Protein AF-A0A1Q3BND6-F1 (afdb_monomer)

Solvent-accessible surface area (backbone atoms only — not comparable to full-atom values): 34906 Å² total; per-residue (Å²): 109,70,67,59,52,50,51,47,49,54,37,49,59,30,58,74,45,92,45,65,67,53,23,47,54,30,35,50,50,48,28,52,45,31,71,77,31,73,71,51,28,51,53,36,54,76,69,62,36,58,64,58,36,33,56,37,44,74,44,84,46,44,70,49,21,32,29,29,27,46,30,50,30,44,27,29,76,80,35,43,67,60,52,73,69,39,80,62,36,70,58,27,43,31,50,26,39,63,29,48,88,68,68,30,37,68,65,22,27,25,26,36,29,40,27,50,27,49,44,27,71,43,69,85,43,16,66,65,56,43,69,38,61,64,45,56,43,26,39,45,51,46,57,56,42,90,83,49,53,71,63,37,31,47,28,22,35,49,26,51,33,32,29,30,59,37,65,83,34,25,58,57,41,52,76,66,51,41,56,61,46,38,54,47,40,55,75,69,44,89,50,63,79,50,29,40,42,33,34,48,32,48,23,42,38,21,57,30,59,73,32,49,68,54,31,59,77,65,48,39,65,60,55,41,44,52,46,30,34,82,88,69,71,56,52,71,67,39,32,34,22,29,43,41,18,54,39,24,29,43,71,49,31,55,74,65,49,42,46,53,63,39,71,63,43,68,62,44,53,53,26,37,48,49,31,42,73,70,43,53,77,66,30,19,54,41,21,54,55,36,44,66,73,56,40,56,84,82,56,44,63,58,57,60,58,69,71,48,78,81,75,81,82,85,78,94,74,85,84,82,82,93,75,84,85,79,82,84,90,70,69,80,72,54,64,74,62,47,76,67,59,81,84,82,72,89,79,84,77,78,92,80,78,94,76,95,69,84,89,47,70,62,62,53,48,52,54,49,50,66,59,64,74,68,74,75,91,76,88,79,75,85,73,82,78,81,78,91,75,93,76,88,85,84,87,82,89,84,86,81,88,79,91,80,88,83,82,89,85,87,89,79,88,87,86,89,82,86,87,89,87,83,89,82,89,91,89,89,84,84,90,84,90,87,85,87,78,86,87,78,88,86,84,81,90,79,82,88,91,91,89,79,91,85,86,90,87,82,88,81,91,88,90,78,91,89,89,81,90,83,90,86,86,88,86,91,90,84,73,61,68,64,54,52,53,56,52,53,53,51,52,54,51,51,54,51,54,50,49,55,48,53,52,48,54,50,52,52,52,52,52,51,50,52,51,52,50,52,55,49,49,51,52,53,50,52,52,48,52,52,52,52,48,53,49,52,52,52,52,51,53,48,52,52,52,51,50,53,52,51,50,53,52,50,52,51,52,52,51,53,50,48,52,60,64,57,55,72,77,72,70,67,83,85,72,77,76,82,83,133

Organism: Cephalotus follicularis (NCBI:txid3775)

pLDDT: mean 71.35, std 28.28, range [23.67, 98.75]

Sequence (580 aa):
MEVKRRTTRTLVAKLSSVSEQTRAEALCELRLLTKHDADSRSLLAETGAIPYLAEILYSSSHDSQENATATLLNLSISSREALMSTRGLLDALSHALRHHSSTTSPLAVQSSAATLHSLLIDESYRPIIGSKRDIIYSLIEITKCPNSPPRSIKDSLKALFGISLYPLNRNTMIELGAVAPLFSLVVKDGRVGIVEDATAVIAQVAGCEESEEAFMRVSGIGVLVDLLDMGTGSSERVKENAVAALLNLVRTGSERVAREVRDMGAGVVDGIADVAENGSAKGKSKALALLKVVVDDKDSRGYISYIRPKRYDGVEMTQPTLMSPIPPTGNPYRDMVMDAGGFEYDWDANPTDEGFQMANANAKKFYDLLNDANEPLWHGCKKSQGSDDASRSTSGVGRSTSTLMGCHSDAGSAFPVVPMIALDPPLTAGLSTVVPSTPTSVAPSSSRPPRGGMGTKLFDHVSDKNAMETDSSTPALCSDKEKFRSQNLKTKMEKRKKRKREEWEIADSIRWLAEVLLRSEQTRMETMKEIEKMRAEAEAKRGEMDLKRIEIIAKTQLEIAKLFAGANKGVDPSLRIGRS

InterPro domains:
  IPR000225 Armadillo [PS50176] (48-76)
  IPR000225 Armadillo [SM00185] (37-77)
  IPR000225 Armadillo [SM00185] (166-207)
  IPR000225 Armadillo [SM00185] (208-251)
  IPR011989 Armadillo-like helical [G3DSA:1.25.10.10] (2-306)
  IPR016024 Armadillo-type fold [SSF48371] (9-301)
  IPR058678 U-box domain-containing protein-like, ARM repeat region [PF25598] (12-298)

Radius of gyration: 40.6 Å; Cα contacts (8 Å, |Δi|>4): 457; chains: 1; bounding box: 153×78×116 Å

Foldseek 3Di:
DVVLLVLLLVLLVQLPDPDPVSNLVSLQVLLVCLVPDVVSLVSNLVNPSQVSLLVQLPDLDQSSLLSSLSSLLSSLQPPLVSQVPDPCNLVSLLVLLQCCPHRYDLNSLLSSLSSLLSNLVDVVCLVVSLVPLSLLLSLLVLLQDPPRDPSSVLSSLSNLLSNLLPPVSLVSNVVSPNLQSLLCCLVPPPDLSNVLSSLSSLLSSLLAASVQVSCVVNVNLVSLLVLLAPVPPRDLSSLLSSLSSLLSNCVNYDVVSLVVNLVVDDRSLVSLLCQLQPNDPSSVVSSLSNNPSNPDPVCNVVSVVVSPDDPPPDDDDDDDDDDDDDDDPDDPVVVVVVVSDDPDDPPPDDDDDDDDDPPPPPVVVVVVCVVVVPDDDPPDDPPPDPDDDDDDDDDDDDDDDDDDDDDDDDDDDDDDDDDDDDDDDDDDDDDDDDDDDDDDDDDDDDDDYDDDDDDDDDDDDDDDDDDDDDDDDDDDDDPPPVVVVVVVVVVVVVVVVVVVVVVVVVVVVVVVVVVVVVVVVVVVVVVVVVVVVVVVVVVVVVVVVVVVVVVVVVVVVVVVVVVVVVVVPDDDPPPPDDDD

Nearest PDB structures (foldseek):
  9cpc-assembly1_1A  TM=8.142E-01  e=3.319E-07  Sus scrofa
  3l6y-assembly2_C  TM=8.171E-01  e=1.220E-06  Homo sapiens
  7n6g-assembly1_1G  TM=7.924E-01  e=1.505E-06  Chlamydomonas reinhardtii
  3l6x-assembly1_A  TM=8.209E-01  e=4.484E-06  Homo sapiens
  5xgc-assembly1_A  TM=5.717E-01  e=1.526E-04  Homo sapiens

Secondary structure (DSSP, 8-state):
-HHHHHHHHHHHHHHT-S-HHHHHHHHHHHHHHHHH-HHHHHHHHHTTHHHHHHHHTTSS-HHHHHHHHHHHHHHHHH-HHHHHHSTTHHHHHHHHHHTTTTTS-HHHHHHHHHHHHHHHTSGGGHHHHHT-HHHHHHHHHHHH-TT--HHHHHHHHHHHHHHHTSHHHHHHHHHTT-HHHHHHHHHH---HHHHHHHHHHHHHHTSSTTHHHHHHTTTHHHHHHHTT-GGG---HHHHHHHHHHHHHHHHHS-HHHHHHHHHT-HHHHHHHHHHHHHS-HHHHHHHHHHHHHHS-TTTHHHHHHHSS---------PPPP-PPPPP----TTHHHHHTT------------SS------HHHHHHHHHHHHTT--------------------------------------------------------------------------------------------------------SHHHHHHHHHHHHHHHHHHHHHHHHHHHHHHHHHHHHHHHHHHHHHHHHHHHHHHHHHHHHHHHHHHHHHHHHHHHHHHHHHHHHHHHHTT---GGG-----

Mean predicted aligned error: 20.85 Å

Structure (mmCIF, N/CA/C/O backbone):
data_AF-A0A1Q3BND6-F1
#
_entry.id   AF-A0A1Q3BND6-F1
#
loop_
_atom_site.group_PDB
_atom_site.id
_atom_site.type_symbol
_atom_site.label_atom_id
_atom_site.label_alt_id
_atom_site.label_comp_id
_atom_site.label_asym_id
_atom_site.label_entity_id
_atom_site.label_seq_id
_atom_site.pdbx_PDB_ins_code
_atom_site.Cartn_x
_atom_site.Cartn_y
_atom_site.Cartn_z
_atom_site.occupancy
_atom_site.B_iso_or_equiv
_atom_site.auth_seq_id
_atom_site.auth_comp_id
_atom_site.auth_asym_id
_atom_site.auth_atom_id
_atom_site.pdbx_PDB_model_num
ATOM 1 N N . MET A 1 1 ? 3.442 7.129 35.435 1.00 77.75 1 MET A N 1
ATOM 2 C CA . MET A 1 1 ? 3.002 5.849 34.831 1.00 77.75 1 MET A CA 1
ATOM 3 C C . MET A 1 1 ? 1.731 5.280 35.456 1.00 77.75 1 MET A C 1
ATOM 5 O O . MET A 1 1 ? 0.791 5.028 34.716 1.00 77.75 1 MET A O 1
ATOM 9 N N . GLU A 1 2 ? 1.638 5.124 36.781 1.00 86.56 2 GLU A N 1
ATOM 10 C CA . GLU A 1 2 ? 0.459 4.498 37.419 1.00 86.56 2 GLU A CA 1
ATOM 11 C C . GLU A 1 2 ? -0.865 5.250 37.180 1.00 86.56 2 GLU A C 1
ATOM 13 O O . GLU A 1 2 ? -1.878 4.631 36.865 1.00 86.56 2 GLU A O 1
ATOM 18 N N . VAL A 1 3 ? -0.854 6.588 37.240 1.00 89.12 3 VAL A N 1
ATOM 19 C CA . VAL A 1 3 ? -2.042 7.411 36.933 1.00 89.12 3 VAL A CA 1
ATOM 20 C C . VAL A 1 3 ? -2.524 7.168 35.501 1.00 89.12 3 VAL A C 1
ATOM 22 O O . VAL A 1 3 ? -3.696 6.867 35.310 1.00 89.12 3 VAL A O 1
ATOM 25 N N . LYS A 1 4 ? -1.612 7.196 34.514 1.00 88.69 4 LYS A N 1
ATOM 26 C CA . LYS A 1 4 ? -1.929 6.911 33.103 1.00 88.69 4 LYS A CA 1
ATOM 27 C C . LYS A 1 4 ? -2.589 5.538 32.965 1.00 88.69 4 LYS A C 1
ATOM 29 O O . LYS A 1 4 ? -3.671 5.432 32.405 1.00 88.69 4 LYS A O 1
ATOM 34 N N . ARG A 1 5 ? -1.996 4.505 33.572 1.00 90.50 5 ARG A N 1
ATOM 35 C CA . ARG A 1 5 ? -2.519 3.132 33.534 1.00 90.50 5 ARG A CA 1
ATOM 36 C C . ARG A 1 5 ? -3.928 3.025 34.132 1.00 90.50 5 ARG A C 1
ATOM 38 O O . ARG A 1 5 ? -4.765 2.310 33.584 1.00 90.50 5 ARG A O 1
ATOM 45 N N . ARG A 1 6 ? -4.211 3.727 35.236 1.00 92.19 6 ARG A N 1
ATOM 46 C CA . ARG A 1 6 ? -5.565 3.795 35.819 1.00 92.19 6 ARG A CA 1
ATOM 47 C C . ARG A 1 6 ? -6.541 4.491 34.880 1.00 92.19 6 ARG A C 1
ATOM 49 O O . ARG A 1 6 ? -7.605 3.938 34.635 1.00 92.19 6 ARG A O 1
ATOM 56 N N . THR A 1 7 ? -6.165 5.637 34.315 1.00 92.62 7 THR A N 1
ATOM 57 C CA . THR A 1 7 ? -6.990 6.360 33.338 1.00 92.62 7 THR A CA 1
ATOM 58 C C . THR A 1 7 ? -7.332 5.472 32.145 1.00 92.62 7 THR A C 1
ATOM 60 O O . THR A 1 7 ? -8.507 5.295 31.839 1.00 92.62 7 THR A O 1
ATOM 63 N N . THR A 1 8 ? -6.335 4.825 31.536 1.00 93.00 8 THR A N 1
ATOM 64 C CA . THR A 1 8 ? -6.524 3.896 30.415 1.00 93.00 8 THR A CA 1
ATOM 65 C C . THR A 1 8 ? -7.501 2.773 30.767 1.00 93.00 8 THR A C 1
ATOM 67 O O . THR A 1 8 ? -8.454 2.546 30.030 1.00 93.00 8 THR A O 1
ATOM 70 N N . ARG A 1 9 ? -7.331 2.110 31.919 1.00 94.12 9 ARG A N 1
ATOM 71 C CA . ARG A 1 9 ? -8.248 1.045 32.366 1.00 94.12 9 ARG A CA 1
ATOM 72 C C . ARG A 1 9 ? -9.673 1.546 32.570 1.00 94.12 9 ARG A C 1
ATOM 74 O O . ARG A 1 9 ? -10.610 0.872 32.156 1.00 94.12 9 ARG A O 1
ATOM 81 N N . THR A 1 10 ? -9.840 2.717 33.184 1.00 95.75 10 THR A N 1
ATOM 82 C CA . THR A 1 10 ? -11.159 3.327 33.385 1.00 95.75 10 THR A CA 1
ATOM 83 C C . THR A 1 10 ? -11.839 3.615 32.049 1.00 95.75 10 THR A C 1
ATOM 85 O O . THR A 1 10 ? -13.023 3.329 31.899 1.00 95.75 10 THR A O 1
ATOM 88 N N . LEU A 1 11 ? -11.106 4.136 31.062 1.00 95.75 11 LEU A N 1
ATOM 89 C CA . LEU A 1 11 ? -11.654 4.406 29.731 1.00 95.75 11 LEU A CA 1
ATOM 90 C C . LEU A 1 11 ? -12.009 3.127 28.976 1.00 95.75 11 LEU A C 1
ATOM 92 O O . LEU A 1 11 ? -13.091 3.051 28.405 1.00 95.75 11 LEU A O 1
ATOM 96 N N . VAL A 1 12 ? -11.163 2.097 29.038 1.00 95.44 12 VAL A N 1
ATOM 97 C CA . VAL A 1 12 ? -11.473 0.787 28.443 1.00 95.44 12 VAL A CA 1
ATOM 98 C C . VAL A 1 12 ? -12.711 0.169 29.092 1.00 95.44 12 VAL A C 1
ATOM 100 O O . VAL A 1 12 ? -13.576 -0.336 28.386 1.00 95.44 12 VAL A O 1
ATOM 103 N N . ALA A 1 13 ? -12.866 0.276 30.415 1.00 95.31 13 ALA A N 1
ATOM 104 C CA . ALA A 1 13 ? -14.070 -0.189 31.102 1.00 95.31 13 ALA A CA 1
ATOM 105 C C . ALA A 1 13 ? -15.335 0.580 30.677 1.00 95.31 13 ALA A C 1
ATOM 107 O O . ALA A 1 13 ? -16.420 0.010 30.649 1.00 95.31 13 ALA A O 1
ATOM 108 N N . LYS A 1 14 ? -15.221 1.862 30.306 1.00 96.25 14 LYS A N 1
ATOM 109 C CA . LYS A 1 14 ? -16.350 2.632 29.760 1.00 96.25 14 LYS A CA 1
ATOM 110 C C . LYS A 1 14 ? -16.749 2.192 28.344 1.00 96.25 14 LYS A C 1
ATOM 112 O O . LYS A 1 14 ? -17.902 2.405 27.976 1.00 96.25 14 LYS A O 1
ATOM 117 N N . LEU A 1 15 ? -15.859 1.553 27.571 1.00 94.31 15 LEU A N 1
ATOM 118 C CA . LEU A 1 15 ? -16.187 1.039 26.230 1.00 94.31 15 LEU A CA 1
ATOM 119 C C . LEU A 1 15 ? -17.222 -0.093 26.258 1.00 94.31 15 LEU A C 1
ATOM 121 O O . LEU A 1 15 ? -17.956 -0.260 25.288 1.00 94.31 15 LEU A O 1
ATOM 125 N N . SER A 1 16 ? -17.328 -0.831 27.367 1.00 92.38 16 SER A N 1
ATOM 126 C CA . SER A 1 16 ? -18.350 -1.867 27.567 1.00 92.38 16 SER A CA 1
ATOM 127 C C . SER A 1 16 ? -19.645 -1.339 28.200 1.00 92.38 16 SER A C 1
ATOM 129 O O . SER A 1 16 ? -20.536 -2.121 28.534 1.00 92.38 16 SER A O 1
ATOM 131 N N . SER A 1 17 ? -19.778 -0.018 28.372 1.00 93.44 17 SER A N 1
ATOM 132 C CA . SER A 1 17 ? -20.997 0.595 28.901 1.00 93.44 17 SER A CA 1
ATOM 133 C C . SER A 1 17 ? -22.189 0.379 27.966 1.00 93.44 17 SER A C 1
ATOM 135 O O . SER A 1 17 ? -22.075 0.501 26.749 1.00 93.44 17 SER A O 1
ATOM 137 N N . VAL A 1 18 ? -23.369 0.149 28.545 1.00 91.00 18 VAL A N 1
ATOM 138 C CA . VAL A 1 18 ? -24.642 0.108 27.802 1.00 91.00 18 VAL A CA 1
ATOM 139 C C . VAL A 1 18 ? -25.048 1.480 27.250 1.00 91.00 18 VAL A C 1
ATOM 141 O O . VAL A 1 18 ? -25.842 1.564 26.320 1.00 91.00 18 VAL A O 1
ATOM 144 N N . SER A 1 19 ? -24.502 2.562 27.813 1.00 93.50 19 SER A N 1
ATOM 145 C CA . SER A 1 19 ? -24.758 3.929 27.361 1.00 93.50 19 SER A CA 1
ATOM 146 C C . SER A 1 19 ? -23.891 4.262 26.147 1.00 93.50 19 SER A C 1
ATOM 148 O O . SER A 1 19 ? -22.666 4.349 26.254 1.00 93.50 19 SER A O 1
ATOM 150 N N . GLU A 1 20 ? -24.528 4.495 24.997 1.00 89.69 20 GLU A N 1
ATOM 151 C CA . GLU A 1 20 ? -23.865 4.985 23.779 1.00 89.69 20 GLU A CA 1
ATOM 152 C C . GLU A 1 20 ? -23.078 6.268 24.023 1.00 89.69 20 GLU A C 1
ATOM 154 O O . GLU A 1 20 ? -21.921 6.353 23.619 1.00 89.69 20 GLU A O 1
ATOM 159 N N . GLN A 1 21 ? -23.660 7.208 24.769 1.00 93.44 21 GLN A N 1
ATOM 160 C CA . GLN A 1 21 ? -23.004 8.462 25.124 1.00 93.44 21 GLN A CA 1
ATOM 161 C C . GLN A 1 21 ? -21.697 8.214 25.885 1.00 93.44 21 GLN A C 1
ATOM 163 O O . GLN A 1 21 ? -20.655 8.767 25.547 1.00 93.44 21 GLN A O 1
ATOM 168 N N . THR A 1 22 ? -21.724 7.322 26.879 1.00 94.62 22 THR A N 1
ATOM 169 C CA . THR A 1 22 ? -20.535 6.996 27.677 1.00 94.62 22 THR A CA 1
ATOM 170 C C . THR A 1 22 ? -19.454 6.308 26.843 1.00 94.62 22 THR A C 1
ATOM 172 O O . THR A 1 22 ? -18.269 6.583 27.038 1.00 94.62 22 THR A O 1
ATOM 175 N N . ARG A 1 23 ? -19.841 5.431 25.906 1.00 94.19 23 ARG A N 1
ATOM 176 C CA . ARG A 1 23 ? -18.896 4.798 24.974 1.00 94.19 23 ARG A CA 1
ATOM 177 C C . ARG A 1 23 ? -18.267 5.828 24.036 1.00 94.19 23 ARG A C 1
ATOM 179 O O . ARG A 1 23 ? -17.052 5.816 23.865 1.00 94.19 23 ARG A O 1
ATOM 186 N N . ALA A 1 24 ? -19.071 6.729 23.474 1.00 93.62 24 ALA A N 1
ATOM 187 C CA . ALA A 1 24 ? -18.608 7.775 22.566 1.00 93.62 24 ALA A CA 1
ATOM 188 C C . ALA A 1 24 ? -17.629 8.742 23.253 1.00 93.62 24 ALA A C 1
ATOM 190 O O . ALA A 1 24 ? -16.550 8.999 22.724 1.00 93.62 24 ALA A O 1
ATOM 191 N N . GLU A 1 25 ? -17.947 9.208 24.464 1.00 95.00 25 GLU A N 1
ATOM 192 C CA . GLU A 1 25 ? -17.053 10.057 25.264 1.00 95.00 25 GLU A CA 1
ATOM 193 C C . GLU A 1 25 ? -15.720 9.359 25.556 1.00 95.00 25 GLU A C 1
ATOM 195 O O . GLU A 1 25 ? -14.652 9.934 25.337 1.00 95.00 25 GLU A O 1
ATOM 200 N N . ALA A 1 26 ? -15.769 8.090 25.976 1.00 96.38 26 ALA A N 1
ATOM 201 C CA . ALA A 1 26 ? -14.564 7.309 26.229 1.00 96.38 26 ALA A CA 1
ATOM 202 C C . ALA A 1 26 ? -13.714 7.130 24.961 1.00 96.38 26 ALA A C 1
ATOM 204 O O . ALA A 1 26 ? -12.493 7.247 25.028 1.00 96.38 26 ALA A O 1
ATOM 205 N N . LEU A 1 27 ? -14.333 6.892 23.800 1.00 95.88 27 LEU A N 1
ATOM 206 C CA . LEU A 1 27 ? -13.622 6.782 22.522 1.00 95.88 27 LEU A CA 1
ATOM 207 C C . LEU A 1 27 ? -12.937 8.086 22.118 1.00 95.88 27 LEU A C 1
ATOM 209 O O . LEU A 1 27 ? -11.778 8.057 21.701 1.00 95.88 27 LEU A O 1
ATOM 213 N N . CYS A 1 28 ? -13.624 9.219 22.262 1.00 95.50 28 CYS A N 1
ATOM 214 C CA . CYS A 1 28 ? -13.046 10.536 22.012 1.00 95.50 28 CYS A CA 1
ATOM 215 C C . CYS A 1 28 ? -11.821 10.779 22.905 1.00 95.50 28 CYS A C 1
ATOM 217 O O . CYS A 1 28 ? -10.762 11.178 22.415 1.00 95.50 28 CYS A O 1
ATOM 219 N N . GLU A 1 29 ? -11.930 10.480 24.202 1.00 96.00 29 GLU A N 1
ATOM 220 C CA . GLU A 1 29 ? -10.817 10.615 25.146 1.00 96.00 29 GLU A CA 1
ATOM 221 C C . GLU A 1 29 ? -9.648 9.677 24.806 1.00 96.00 29 GLU A C 1
ATOM 223 O O . GLU A 1 29 ? -8.494 10.106 24.823 1.00 96.00 29 GLU A O 1
ATOM 228 N N . LEU A 1 30 ? -9.919 8.423 24.430 1.00 96.12 30 LEU A N 1
ATOM 229 C CA . LEU A 1 30 ? -8.888 7.466 24.011 1.00 96.12 30 LEU A CA 1
ATOM 230 C C . LEU A 1 30 ? -8.149 7.918 22.747 1.00 96.12 30 LEU A C 1
ATOM 232 O O . LEU A 1 30 ? -6.918 7.811 22.675 1.00 96.12 30 LEU A O 1
ATOM 236 N N . ARG A 1 31 ? -8.869 8.468 21.766 1.00 95.69 31 ARG A N 1
ATOM 237 C CA . ARG A 1 31 ? -8.256 9.036 20.561 1.00 95.69 31 ARG A CA 1
ATOM 238 C C . ARG A 1 31 ? -7.312 10.180 20.918 1.00 95.69 31 ARG A C 1
ATOM 240 O O . ARG A 1 31 ? -6.181 10.199 20.434 1.00 95.69 31 ARG A O 1
ATOM 247 N N . LEU A 1 32 ? -7.748 11.119 21.759 1.00 94.94 32 LEU A N 1
ATOM 248 C CA . LEU A 1 32 ? -6.918 12.251 22.185 1.00 94.94 32 LEU A CA 1
ATOM 249 C C . LEU A 1 32 ? -5.690 11.778 22.969 1.00 94.94 32 LEU A C 1
ATOM 251 O O . LEU A 1 32 ? -4.568 12.188 22.668 1.00 94.94 32 LEU A O 1
ATOM 255 N N . LEU A 1 33 ? -5.885 10.861 23.917 1.00 94.25 33 LEU A N 1
ATOM 256 C CA . LEU A 1 33 ? -4.809 10.310 24.734 1.00 94.25 33 LEU A CA 1
ATOM 257 C C . LEU A 1 33 ? -3.731 9.649 23.862 1.00 94.25 33 LEU A C 1
ATOM 259 O O . LEU A 1 33 ? -2.546 9.942 24.005 1.00 94.25 33 LEU A O 1
ATOM 263 N N . THR A 1 34 ? -4.135 8.808 22.908 1.00 94.81 34 THR A N 1
ATOM 264 C CA . THR A 1 34 ? -3.197 8.133 21.996 1.00 94.81 34 THR A CA 1
ATOM 265 C C . THR A 1 34 ? -2.572 9.070 20.961 1.00 94.81 34 THR A C 1
ATOM 267 O O . THR A 1 34 ? -1.456 8.806 20.505 1.00 94.81 34 THR A O 1
ATOM 270 N N . LYS A 1 35 ? -3.237 10.175 20.595 1.00 92.38 35 LYS A N 1
ATOM 271 C CA . LYS A 1 35 ? -2.672 11.196 19.698 1.00 92.38 35 LYS A CA 1
ATOM 272 C C . LYS A 1 35 ? -1.476 11.890 20.351 1.00 92.38 35 LYS A C 1
ATOM 274 O O . LYS A 1 35 ? -0.436 12.025 19.709 1.00 92.38 35 LYS A O 1
ATOM 279 N N . HIS A 1 36 ? -1.614 12.288 21.614 1.00 90.75 36 HIS A N 1
ATOM 280 C CA . HIS A 1 36 ? -0.655 13.172 22.282 1.00 90.75 36 HIS A CA 1
ATOM 281 C C . HIS A 1 36 ? 0.401 12.456 23.129 1.00 90.75 36 HIS A C 1
ATOM 283 O O . HIS A 1 36 ? 1.460 13.031 23.362 1.00 90.75 36 HIS A O 1
ATOM 289 N N . ASP A 1 37 ? 0.151 11.221 23.570 1.00 89.31 37 ASP A N 1
ATOM 290 C CA . ASP A 1 37 ? 1.045 10.513 24.488 1.00 89.31 37 ASP A CA 1
ATOM 291 C C . ASP A 1 37 ? 1.445 9.131 23.959 1.00 89.31 37 ASP A C 1
ATOM 293 O O . ASP A 1 37 ? 0.617 8.227 23.829 1.00 89.31 37 ASP A O 1
ATOM 297 N N . ALA A 1 38 ? 2.739 8.957 23.677 1.00 89.44 38 ALA A N 1
ATOM 298 C CA . ALA A 1 38 ? 3.279 7.697 23.172 1.00 89.44 38 ALA A CA 1
ATOM 299 C C . ALA A 1 38 ? 3.184 6.568 24.214 1.00 89.44 38 ALA A C 1
ATOM 301 O O . ALA A 1 38 ? 2.788 5.458 23.861 1.00 89.44 38 ALA A O 1
ATOM 302 N N . ASP A 1 39 ? 3.442 6.859 25.495 1.00 90.62 39 ASP A N 1
ATOM 303 C CA . ASP A 1 39 ? 3.358 5.866 26.579 1.00 90.62 39 ASP A CA 1
ATOM 304 C C . ASP A 1 39 ? 1.951 5.272 26.699 1.00 90.62 39 ASP A C 1
ATOM 306 O O . ASP A 1 39 ? 1.770 4.076 26.942 1.00 90.62 39 ASP A O 1
ATOM 310 N N . SER A 1 40 ? 0.931 6.116 26.523 1.00 92.19 40 SER A N 1
ATOM 311 C CA . SER A 1 40 ? -0.464 5.698 26.616 1.00 92.19 40 SER A CA 1
ATOM 312 C C . SER A 1 40 ? -0.865 4.716 25.520 1.00 92.19 40 SER A C 1
ATOM 314 O O . SER A 1 40 ? -1.784 3.933 25.741 1.00 92.19 40 SER A O 1
ATOM 316 N N . ARG A 1 41 ? -0.182 4.703 24.367 1.00 94.31 41 ARG A N 1
ATOM 317 C CA . ARG A 1 41 ? -0.464 3.749 23.281 1.00 94.31 41 ARG A CA 1
ATOM 318 C C . ARG A 1 41 ? -0.158 2.321 23.722 1.00 94.31 41 ARG A C 1
ATOM 320 O O . ARG A 1 41 ? -1.036 1.464 23.659 1.00 94.31 41 ARG A O 1
ATOM 327 N N . SER A 1 42 ? 1.043 2.089 24.249 1.00 92.94 42 SER A N 1
ATOM 328 C CA . SER A 1 42 ? 1.454 0.768 24.739 1.00 92.94 42 SER A CA 1
ATOM 329 C C . SER A 1 42 ? 0.582 0.311 25.910 1.00 92.94 42 SER A C 1
ATOM 331 O O . SER A 1 42 ? 0.079 -0.810 25.906 1.00 92.94 42 SER A O 1
ATOM 333 N N . LEU A 1 43 ? 0.291 1.208 26.861 1.00 93.94 43 LEU A N 1
ATOM 334 C CA . LEU A 1 43 ? -0.609 0.907 27.982 1.00 93.94 43 LEU A CA 1
ATOM 335 C C . LEU A 1 43 ? -2.034 0.560 27.516 1.00 93.94 43 LEU A C 1
ATOM 337 O O . LEU A 1 43 ? -2.676 -0.327 28.081 1.00 93.94 43 LEU A O 1
ATOM 341 N N . LEU A 1 44 ? -2.551 1.250 26.497 1.00 94.56 44 LEU A N 1
ATOM 342 C CA . LEU A 1 44 ? -3.880 0.980 25.947 1.00 94.56 44 LEU A CA 1
ATOM 343 C C . LEU A 1 44 ? -3.936 -0.364 25.214 1.00 94.56 44 LEU A C 1
ATOM 345 O O . LEU A 1 44 ? -4.906 -1.106 25.366 1.00 94.56 44 LEU A O 1
ATOM 349 N N . ALA A 1 45 ? -2.882 -0.713 24.478 1.00 93.88 45 ALA A N 1
ATOM 350 C CA . ALA A 1 45 ? -2.764 -2.024 23.852 1.00 93.88 45 ALA A CA 1
ATOM 351 C C . ALA A 1 45 ? -2.738 -3.156 24.901 1.00 93.88 45 ALA A C 1
ATOM 353 O O . ALA A 1 45 ? -3.495 -4.118 24.779 1.00 93.88 45 ALA A O 1
ATOM 354 N N . GLU A 1 46 ? -1.957 -3.003 25.978 1.00 92.19 46 GLU A N 1
ATOM 355 C CA . GLU A 1 46 ? -1.863 -3.972 27.087 1.00 92.19 46 GLU A CA 1
ATOM 356 C C . GLU A 1 46 ? -3.179 -4.165 27.856 1.00 92.19 46 GLU A C 1
ATOM 358 O O . GLU A 1 46 ? -3.426 -5.227 28.425 1.00 92.19 46 GLU A O 1
ATOM 363 N N . THR A 1 47 ? -4.027 -3.137 27.919 1.00 92.44 47 THR A N 1
ATOM 364 C CA . THR A 1 47 ? -5.278 -3.169 28.700 1.00 92.44 47 THR A CA 1
ATOM 365 C C . THR A 1 47 ? -6.441 -3.842 27.973 1.00 92.44 47 THR A C 1
ATOM 367 O O . THR A 1 47 ? -7.537 -3.911 28.526 1.00 92.44 47 THR A O 1
ATOM 370 N N . GLY A 1 48 ? -6.217 -4.375 26.768 1.00 90.44 48 GLY A N 1
ATOM 371 C CA . GLY A 1 48 ? -7.235 -5.114 26.021 1.00 90.44 48 GLY A CA 1
ATOM 372 C C . GLY A 1 48 ? -8.263 -4.215 25.334 1.00 90.44 48 GLY A C 1
ATOM 373 O O . GLY A 1 48 ? -9.408 -4.619 25.161 1.00 90.44 48 GLY A O 1
ATOM 374 N N . ALA A 1 49 ? -7.878 -2.999 24.936 1.00 95.88 49 ALA A N 1
ATOM 375 C CA . ALA A 1 49 ? -8.768 -2.079 24.225 1.00 95.88 49 ALA A CA 1
ATOM 376 C C . ALA A 1 49 ? -9.052 -2.498 22.771 1.00 95.88 49 ALA A C 1
ATOM 378 O O . ALA A 1 49 ? -10.124 -2.212 22.244 1.00 95.88 49 ALA A O 1
ATOM 379 N N . ILE A 1 50 ? -8.093 -3.164 22.114 1.00 97.75 50 ILE A N 1
ATOM 380 C CA . ILE A 1 50 ? -8.127 -3.444 20.667 1.00 97.75 50 ILE A CA 1
ATOM 381 C C . ILE A 1 50 ? -9.376 -4.241 20.240 1.00 97.75 50 ILE A C 1
ATOM 383 O O . ILE A 1 50 ? -9.989 -3.838 19.252 1.00 97.75 50 ILE A O 1
ATOM 387 N N . PRO A 1 51 ? -9.822 -5.297 20.956 1.00 96.94 51 PRO A N 1
ATOM 388 C CA . PRO A 1 51 ? -11.063 -5.999 20.622 1.00 96.94 51 PRO A CA 1
ATOM 389 C C . PRO A 1 51 ? -12.301 -5.092 20.609 1.00 96.94 51 PRO A C 1
ATOM 391 O O . PRO A 1 51 ? -13.088 -5.165 19.671 1.00 96.94 51 PRO A O 1
ATOM 394 N N . TYR A 1 52 ? -12.440 -4.195 21.593 1.00 96.44 52 TYR A N 1
ATOM 395 C CA . TYR A 1 52 ? -13.555 -3.241 21.638 1.00 96.44 52 TYR A CA 1
ATOM 396 C C . TYR A 1 52 ? -13.489 -2.253 20.475 1.00 96.44 52 TYR A C 1
ATOM 398 O O . TYR A 1 52 ? -14.493 -2.004 19.815 1.00 96.44 52 TYR A O 1
ATOM 406 N N . LEU A 1 53 ? -12.296 -1.717 20.190 1.00 97.69 53 LEU A N 1
ATOM 407 C CA . LEU A 1 53 ? -12.093 -0.823 19.051 1.00 97.69 53 LEU A CA 1
ATOM 408 C C . LEU A 1 53 ? -12.476 -1.519 17.739 1.00 97.69 53 LEU A C 1
ATOM 410 O O . LEU A 1 53 ? -13.180 -0.921 16.934 1.00 97.69 53 LEU A O 1
ATOM 414 N N . ALA A 1 54 ? -12.073 -2.779 17.548 1.00 97.69 54 ALA A N 1
ATOM 415 C CA . ALA A 1 54 ? -12.427 -3.575 16.374 1.00 97.69 54 ALA A CA 1
ATOM 416 C C . ALA A 1 54 ? -13.941 -3.834 16.264 1.00 97.69 54 ALA A C 1
ATOM 418 O O . ALA A 1 54 ? -14.486 -3.771 15.168 1.00 97.69 54 ALA A O 1
ATOM 419 N N . GLU A 1 55 ? -14.637 -4.082 17.375 1.00 96.56 55 GLU A N 1
ATOM 420 C CA . GLU A 1 55 ? -16.098 -4.235 17.387 1.00 96.56 55 GLU A CA 1
ATOM 421 C C . GLU A 1 55 ? -16.812 -2.943 16.957 1.00 96.56 55 GLU A C 1
ATOM 423 O O . GLU A 1 55 ? -17.765 -2.976 16.178 1.00 96.56 55 GLU A O 1
ATOM 428 N N . ILE A 1 56 ? -16.310 -1.784 17.389 1.00 95.88 56 ILE A N 1
ATOM 429 C CA . ILE A 1 56 ? -16.900 -0.477 17.068 1.00 95.88 56 ILE A CA 1
ATOM 430 C C . ILE A 1 56 ? -16.825 -0.147 15.570 1.00 95.88 56 ILE A C 1
ATOM 432 O O . ILE A 1 56 ? -17.668 0.605 15.080 1.00 95.88 56 ILE A O 1
ATOM 436 N N . LEU A 1 57 ? -15.892 -0.733 14.810 1.00 96.50 57 LEU A N 1
ATOM 437 C CA . LEU A 1 57 ? -15.833 -0.552 13.351 1.00 96.50 57 LEU A CA 1
ATOM 438 C C . LEU A 1 57 ? -17.099 -1.064 12.636 1.00 96.50 57 LEU A C 1
ATOM 440 O O . LEU A 1 57 ? -17.379 -0.610 11.531 1.00 96.50 57 LEU A O 1
ATOM 444 N N . TYR A 1 58 ? -17.874 -1.955 13.264 1.00 95.50 58 TYR A N 1
ATOM 445 C CA . TYR A 1 58 ? -19.161 -2.443 12.752 1.00 95.50 58 TYR A CA 1
ATOM 446 C C . TYR A 1 58 ? -20.361 -1.569 13.163 1.00 95.50 58 TYR A C 1
ATOM 448 O O . TYR A 1 58 ? -21.492 -1.846 12.765 1.00 95.50 58 TYR A O 1
ATOM 456 N N . SER A 1 59 ? -20.146 -0.529 13.976 1.00 92.69 59 SER A N 1
ATOM 457 C CA . SER A 1 59 ? -21.197 0.405 14.392 1.00 92.69 59 SER A CA 1
ATOM 458 C C . SER A 1 59 ? -21.726 1.214 13.207 1.00 92.69 59 SER A C 1
ATOM 460 O O . SER A 1 59 ? -20.983 1.524 12.280 1.00 92.69 59 SER A O 1
ATOM 462 N N . SER A 1 60 ? -22.991 1.635 13.265 1.00 91.88 60 SER A N 1
ATOM 463 C CA . SER A 1 60 ? -23.578 2.590 12.315 1.00 91.88 60 SER A CA 1
ATOM 464 C C . SER A 1 60 ? -23.198 4.050 12.600 1.00 91.88 60 SER A C 1
ATOM 466 O O . SER A 1 60 ? -23.508 4.930 11.802 1.00 91.88 60 SER A O 1
ATOM 468 N N . SER A 1 61 ? -22.561 4.336 13.741 1.00 94.44 61 SER A N 1
ATOM 469 C CA . SER A 1 61 ? -22.133 5.690 14.110 1.00 94.44 61 SER A CA 1
ATOM 470 C C . SER A 1 61 ? -20.795 6.034 13.456 1.00 94.44 61 SER A C 1
ATOM 472 O O . SER A 1 61 ? -19.756 5.493 13.841 1.00 94.44 61 SER A O 1
ATOM 474 N N . HIS A 1 62 ? -20.815 6.980 12.514 1.00 95.19 62 HIS A N 1
ATOM 475 C CA . HIS A 1 62 ? -19.606 7.499 11.870 1.00 95.19 62 HIS A CA 1
ATOM 476 C C . HIS A 1 62 ? -18.601 8.057 12.884 1.00 95.19 62 HIS A C 1
ATOM 478 O O . HIS A 1 62 ? -17.442 7.654 12.854 1.00 95.19 62 HIS A O 1
ATOM 484 N N . ASP A 1 63 ? -19.045 8.864 13.850 1.00 94.75 63 ASP A N 1
ATOM 485 C CA . ASP A 1 63 ? -18.164 9.402 14.897 1.00 94.75 63 ASP A CA 1
ATOM 486 C C . ASP A 1 63 ? -17.474 8.288 15.697 1.00 94.75 63 ASP A C 1
ATOM 488 O O . ASP A 1 63 ? -16.286 8.368 16.019 1.00 94.75 63 ASP A O 1
ATOM 492 N N . SER A 1 64 ? -18.200 7.210 16.003 1.00 95.62 64 SER A N 1
ATOM 493 C CA . SER A 1 64 ? -17.633 6.068 16.724 1.00 95.62 64 SER A CA 1
ATOM 494 C C . SER A 1 64 ? -16.600 5.327 15.872 1.00 95.62 64 SER A C 1
ATOM 496 O O . SER A 1 64 ? -15.509 5.029 16.363 1.00 95.62 64 SER A O 1
ATOM 498 N N . GLN A 1 65 ? -16.906 5.070 14.593 1.00 96.50 65 GLN A N 1
ATOM 499 C CA . GLN A 1 65 ? -15.978 4.441 13.646 1.00 96.50 65 GLN A CA 1
ATOM 500 C C . GLN A 1 65 ? -14.695 5.266 13.493 1.00 96.50 65 GLN A C 1
ATOM 502 O O . GLN A 1 65 ? -13.591 4.724 13.548 1.00 96.50 65 GLN A O 1
ATOM 507 N N . GLU A 1 66 ? -14.823 6.580 13.318 1.00 96.31 66 GLU A N 1
ATOM 508 C CA . GLU A 1 66 ? -13.695 7.496 13.149 1.00 96.31 66 GLU A CA 1
ATOM 509 C C . GLU A 1 66 ? -12.804 7.529 14.385 1.00 96.31 66 GLU A C 1
ATOM 511 O O . GLU A 1 66 ? -11.584 7.405 14.280 1.00 96.31 66 GLU A O 1
ATOM 516 N N . ASN A 1 67 ? -13.399 7.652 15.573 1.00 97.31 67 ASN A N 1
ATOM 517 C CA . ASN A 1 67 ? -12.624 7.676 16.806 1.00 97.31 67 ASN A CA 1
ATOM 518 C C . ASN A 1 67 ? -11.943 6.331 17.080 1.00 97.31 67 ASN A C 1
ATOM 520 O O . ASN A 1 67 ? -10.776 6.309 17.486 1.00 97.31 67 ASN A O 1
ATOM 524 N N . ALA A 1 68 ? -12.618 5.213 16.799 1.00 98.00 68 ALA A N 1
ATOM 525 C CA . ALA A 1 68 ? -12.041 3.884 16.961 1.00 98.00 68 ALA A CA 1
ATOM 526 C C . ALA A 1 68 ? -10.879 3.634 15.986 1.00 98.00 68 ALA A C 1
ATOM 528 O O . ALA A 1 68 ? -9.781 3.273 16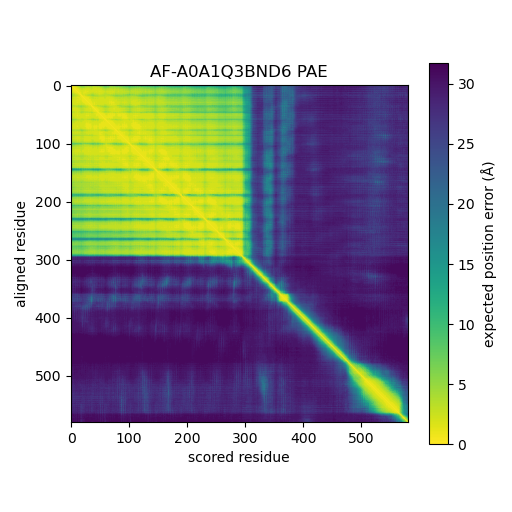.411 1.00 98.00 68 ALA A O 1
ATOM 529 N N . THR A 1 69 ? -11.082 3.882 14.691 1.00 97.56 69 THR A N 1
ATOM 530 C CA . THR A 1 69 ? -10.050 3.685 13.656 1.00 97.56 69 THR A CA 1
ATOM 531 C C . THR A 1 69 ? -8.863 4.631 13.825 1.00 97.56 69 THR A C 1
ATOM 533 O O . THR A 1 69 ? -7.721 4.196 13.690 1.00 97.56 69 THR A O 1
ATOM 536 N N . ALA A 1 70 ? -9.086 5.893 14.206 1.00 97.38 70 ALA A N 1
ATOM 537 C CA . ALA A 1 70 ? -8.002 6.823 14.518 1.00 97.38 70 ALA A CA 1
ATOM 538 C C . ALA A 1 70 ? -7.188 6.367 15.741 1.00 97.38 70 ALA A C 1
ATOM 540 O O . ALA A 1 70 ? -5.961 6.468 15.744 1.00 97.38 70 ALA A O 1
ATOM 541 N N . THR A 1 71 ? -7.850 5.813 16.761 1.00 98.06 71 THR A N 1
ATOM 542 C CA . THR A 1 71 ? -7.163 5.215 17.914 1.00 98.06 71 THR A CA 1
ATOM 543 C C . THR A 1 71 ? -6.326 4.011 17.475 1.00 98.06 71 THR A C 1
ATOM 545 O O . THR A 1 71 ? -5.146 3.946 17.807 1.00 98.06 71 THR A O 1
ATOM 548 N N . LEU A 1 72 ? -6.877 3.099 16.663 1.00 98.50 72 LEU A N 1
ATOM 549 C CA . LEU A 1 72 ? -6.139 1.955 16.104 1.00 98.50 72 LEU A CA 1
ATOM 550 C C . LEU A 1 72 ? -4.924 2.390 15.271 1.00 98.50 72 LEU A C 1
ATOM 552 O O . LEU A 1 72 ? -3.851 1.798 15.387 1.00 98.50 72 LEU A O 1
ATOM 556 N N . LEU A 1 73 ? -5.063 3.441 14.460 1.00 98.00 73 LEU A N 1
ATOM 557 C CA . LEU A 1 73 ? -3.954 4.038 13.717 1.00 98.00 73 LEU A CA 1
ATOM 558 C C . LEU A 1 73 ? -2.857 4.542 14.659 1.00 98.00 73 LEU A C 1
ATOM 560 O O . LEU A 1 73 ? -1.693 4.194 14.469 1.00 98.00 73 LEU A O 1
ATOM 564 N N . ASN A 1 74 ? -3.210 5.291 15.704 1.00 97.56 74 ASN A N 1
ATOM 565 C CA . ASN A 1 74 ? -2.232 5.763 16.685 1.00 97.56 74 ASN A CA 1
ATOM 566 C C . ASN A 1 74 ? -1.516 4.594 17.377 1.00 97.56 74 ASN A C 1
ATOM 568 O O . ASN A 1 74 ? -0.293 4.620 17.519 1.00 97.56 74 ASN A O 1
ATOM 572 N N . LEU A 1 75 ? -2.253 3.545 17.760 1.00 97.44 75 LEU A N 1
ATOM 573 C CA . LEU A 1 75 ? -1.681 2.329 18.347 1.00 97.44 75 LEU A CA 1
ATOM 574 C C . LEU A 1 75 ? -0.720 1.618 17.387 1.00 97.44 75 LEU A C 1
ATOM 576 O O . LEU A 1 75 ? 0.306 1.100 17.822 1.00 97.44 75 LEU A O 1
ATOM 580 N N . SER A 1 76 ? -1.002 1.634 16.082 1.00 96.56 76 SER A N 1
ATOM 581 C CA . SER A 1 76 ? -0.159 0.969 15.079 1.00 96.56 76 SER A CA 1
ATOM 582 C C . SER A 1 76 ? 1.251 1.542 14.980 1.00 96.56 76 SER A C 1
ATOM 584 O O . SER A 1 76 ? 2.141 0.871 14.472 1.00 96.56 76 SER A O 1
ATOM 586 N N . ILE A 1 77 ? 1.486 2.754 15.488 1.00 92.56 77 ILE A N 1
ATOM 587 C CA . ILE A 1 77 ? 2.806 3.388 15.457 1.00 92.56 77 ILE A CA 1
ATOM 588 C C . ILE A 1 77 ? 3.785 2.661 16.394 1.00 92.56 77 ILE A C 1
ATOM 590 O O . ILE A 1 77 ? 4.948 2.483 16.031 1.00 92.56 77 ILE A O 1
ATOM 594 N N . SER A 1 78 ? 3.319 2.211 17.565 1.00 92.06 78 SER A N 1
ATOM 595 C CA . SER A 1 78 ? 4.164 1.665 18.642 1.00 92.06 78 SER A CA 1
ATOM 596 C C . SER A 1 78 ? 3.781 0.257 19.112 1.00 92.06 78 SER A C 1
ATOM 598 O O . SER A 1 78 ? 4.539 -0.357 19.852 1.00 92.06 78 SER A O 1
ATOM 600 N N . SER A 1 79 ? 2.618 -0.269 18.717 1.00 94.94 79 SER A N 1
ATOM 601 C CA . SER A 1 79 ? 2.044 -1.500 19.286 1.00 94.94 79 SER A CA 1
ATOM 602 C C . SER A 1 79 ? 1.500 -2.450 18.207 1.00 94.94 79 SER A C 1
ATOM 604 O O . SER A 1 79 ? 0.412 -3.012 18.341 1.00 94.94 79 SER A O 1
ATOM 606 N N . ARG A 1 80 ? 2.261 -2.631 17.116 1.00 95.00 80 ARG A N 1
ATOM 607 C CA . ARG A 1 80 ? 1.879 -3.463 15.953 1.00 95.00 80 ARG A CA 1
ATOM 608 C C . ARG A 1 80 ? 1.615 -4.925 16.312 1.00 95.00 80 ARG A C 1
ATOM 610 O O . ARG A 1 80 ? 0.629 -5.486 15.846 1.00 95.00 80 ARG A O 1
ATOM 617 N N . GLU A 1 81 ? 2.447 -5.515 17.168 1.00 95.88 81 GLU A N 1
ATOM 618 C CA . GLU A 1 81 ? 2.303 -6.912 17.598 1.00 95.88 81 GLU A CA 1
ATOM 619 C C . GLU A 1 81 ? 0.959 -7.153 18.299 1.00 95.88 81 GLU A C 1
ATOM 621 O O . GLU A 1 81 ? 0.260 -8.117 17.992 1.00 95.88 81 GLU A O 1
ATOM 626 N N . ALA A 1 82 ? 0.546 -6.238 19.184 1.00 96.75 82 ALA A N 1
ATOM 627 C CA . ALA A 1 82 ? -0.734 -6.330 19.882 1.00 96.75 82 ALA A CA 1
ATOM 628 C C . ALA A 1 82 ? -1.926 -6.249 18.912 1.00 96.75 82 ALA A C 1
ATOM 630 O O . ALA A 1 82 ? -2.907 -6.980 19.061 1.00 96.75 82 ALA A O 1
ATOM 631 N N . LEU A 1 83 ? -1.831 -5.395 17.887 1.00 97.75 83 LEU A N 1
ATOM 632 C CA . LEU A 1 83 ? -2.834 -5.302 16.824 1.00 97.75 83 LEU A CA 1
ATOM 633 C C . LEU A 1 83 ? -2.906 -6.610 16.029 1.00 97.75 83 LEU A C 1
ATOM 635 O O . LEU A 1 83 ? -3.979 -7.200 15.922 1.00 97.75 83 LEU A O 1
ATOM 639 N N . MET A 1 84 ? -1.772 -7.105 15.531 1.00 97.25 84 MET A N 1
ATOM 640 C CA . MET A 1 84 ? -1.718 -8.324 14.714 1.00 97.25 84 MET A CA 1
ATOM 641 C C . MET A 1 84 ? -2.107 -9.590 15.481 1.00 97.25 84 MET A C 1
ATOM 643 O O . MET A 1 84 ? -2.684 -10.506 14.896 1.00 97.25 84 MET A O 1
ATOM 647 N N . SER A 1 85 ? -1.857 -9.621 16.790 1.00 96.75 85 SER A N 1
ATOM 648 C CA . SER A 1 85 ? -2.258 -10.720 17.675 1.00 96.75 85 SER A CA 1
ATOM 649 C C . SER A 1 85 ? -3.742 -10.677 18.053 1.00 96.75 85 SER A C 1
ATOM 651 O O . SER A 1 85 ? -4.281 -11.658 18.570 1.00 96.75 85 SER A O 1
ATOM 653 N N . THR A 1 86 ? -4.437 -9.562 17.799 1.00 97.31 86 THR A N 1
ATOM 654 C CA . THR A 1 86 ? -5.858 -9.431 18.128 1.00 97.31 86 THR A CA 1
ATOM 655 C C . THR A 1 86 ? -6.726 -10.100 17.065 1.00 97.31 86 THR A C 1
ATOM 657 O O . THR A 1 86 ? -6.831 -9.655 15.919 1.00 97.31 86 THR A O 1
ATOM 660 N N . ARG A 1 87 ? -7.413 -11.174 17.468 1.00 94.69 87 ARG A N 1
ATOM 661 C CA . ARG A 1 87 ? -8.346 -11.905 16.606 1.00 94.69 87 ARG A CA 1
ATOM 662 C C . ARG A 1 87 ? -9.452 -10.981 16.086 1.00 94.69 87 ARG A C 1
ATOM 664 O O . ARG A 1 87 ? -10.074 -10.260 16.856 1.00 94.69 87 ARG A O 1
ATOM 671 N N . GLY A 1 88 ? -9.729 -11.064 14.786 1.00 95.81 88 GLY A N 1
ATOM 672 C CA . GLY A 1 88 ? -10.815 -10.324 14.138 1.00 95.81 88 GLY A CA 1
ATOM 673 C C . GLY A 1 88 ? -10.487 -8.872 13.782 1.00 95.81 88 GLY A C 1
ATOM 674 O O . GLY A 1 88 ? -11.279 -8.247 13.084 1.00 95.81 88 GLY A O 1
ATOM 675 N N . LEU A 1 89 ? -9.322 -8.333 14.176 1.00 98.19 89 LEU A N 1
ATOM 676 C CA . LEU A 1 89 ? -8.953 -6.952 13.838 1.00 98.19 89 LEU A CA 1
ATOM 677 C C . LEU A 1 89 ? -8.868 -6.737 12.322 1.00 98.19 89 LEU A C 1
ATOM 679 O O . LEU A 1 89 ? -9.419 -5.772 11.801 1.00 98.19 89 LEU A O 1
ATOM 683 N N . LEU A 1 90 ? -8.182 -7.633 11.607 1.00 98.19 90 LEU A N 1
ATOM 684 C CA . LEU A 1 90 ? -8.052 -7.524 10.152 1.00 98.19 90 LEU A CA 1
ATOM 685 C C . LEU A 1 90 ? -9.405 -7.675 9.442 1.00 98.19 90 LEU A C 1
ATOM 687 O O . LEU A 1 90 ? -9.617 -7.032 8.420 1.00 98.19 90 LEU A O 1
ATOM 691 N N . ASP A 1 91 ? -10.325 -8.461 10.005 1.00 97.62 91 ASP A N 1
ATOM 692 C CA . ASP A 1 91 ? -11.681 -8.619 9.469 1.00 97.62 91 ASP A CA 1
ATOM 693 C C . ASP A 1 91 ? -12.502 -7.335 9.690 1.00 97.62 91 ASP A C 1
ATOM 695 O O . ASP A 1 91 ? -13.213 -6.892 8.793 1.00 97.62 91 ASP A O 1
ATOM 699 N N . ALA A 1 92 ? -12.337 -6.675 10.843 1.00 98.25 92 ALA A N 1
ATOM 700 C CA . ALA A 1 92 ? -12.954 -5.380 11.132 1.00 98.25 92 ALA A CA 1
ATOM 701 C C . ALA A 1 92 ? -12.411 -4.256 10.231 1.00 98.25 92 ALA A C 1
ATOM 703 O O . ALA A 1 92 ? -13.183 -3.468 9.685 1.00 98.25 92 ALA A O 1
ATOM 704 N N . LEU A 1 93 ? -11.091 -4.206 10.015 1.00 98.44 93 LEU A N 1
ATOM 705 C CA . LEU A 1 93 ? -10.478 -3.273 9.062 1.00 98.44 93 LEU A CA 1
ATOM 706 C C . LEU A 1 93 ? -10.957 -3.553 7.630 1.00 98.44 93 LEU A C 1
ATOM 708 O O . LEU A 1 93 ? -11.281 -2.620 6.900 1.00 98.44 93 LEU A O 1
ATOM 712 N N . SER A 1 94 ? -11.063 -4.828 7.242 1.00 97.94 94 SER A N 1
ATOM 713 C CA . SER A 1 94 ? -11.638 -5.229 5.953 1.00 97.94 94 SER A CA 1
ATOM 714 C C . SER A 1 94 ? -13.095 -4.779 5.814 1.00 97.94 94 SER A C 1
ATOM 716 O O . SER A 1 94 ? -13.472 -4.230 4.780 1.00 97.94 94 SER A O 1
ATOM 718 N N . HIS A 1 95 ? -13.910 -4.928 6.863 1.00 97.19 95 HIS A N 1
ATOM 719 C CA . HIS A 1 95 ? -15.290 -4.449 6.883 1.00 97.19 95 HIS A CA 1
ATOM 720 C C . HIS A 1 95 ? -15.374 -2.938 6.637 1.00 97.19 95 HIS A C 1
ATOM 722 O O . HIS A 1 95 ? -16.130 -2.517 5.759 1.00 97.19 95 HIS A O 1
ATOM 728 N N . ALA A 1 96 ? -14.573 -2.146 7.356 1.00 97.25 96 ALA A N 1
ATOM 729 C CA . ALA A 1 96 ? -14.527 -0.693 7.200 1.00 97.25 96 ALA A CA 1
ATOM 730 C C . ALA A 1 96 ? -14.110 -0.275 5.777 1.00 97.25 96 ALA A C 1
ATOM 732 O O . ALA A 1 96 ? -14.701 0.625 5.185 1.00 97.25 96 ALA A O 1
ATOM 733 N N . LEU A 1 97 ? -13.122 -0.958 5.191 1.00 97.06 97 LEU A N 1
ATOM 734 C CA . LEU A 1 97 ? -12.681 -0.681 3.823 1.00 97.06 97 LEU A CA 1
ATOM 735 C C . LEU A 1 97 ? -13.715 -1.102 2.781 1.00 97.06 97 LEU A C 1
ATOM 737 O O . LEU A 1 97 ? -13.930 -0.369 1.828 1.00 97.06 97 LEU A O 1
ATOM 741 N N . ARG A 1 98 ? -14.383 -2.246 2.947 1.00 95.50 98 ARG A N 1
ATOM 742 C CA . ARG A 1 98 ? -15.381 -2.749 1.990 1.00 95.50 98 ARG A CA 1
ATOM 743 C C . ARG A 1 98 ? -16.606 -1.842 1.887 1.00 95.50 98 ARG A C 1
ATOM 745 O O . ARG A 1 98 ? -17.189 -1.719 0.815 1.00 95.50 98 ARG A O 1
ATOM 752 N N . HIS A 1 99 ? -16.997 -1.202 2.986 1.00 93.69 99 HIS A N 1
ATOM 753 C CA . HIS A 1 99 ? -18.167 -0.322 3.038 1.00 93.69 99 HIS A CA 1
ATOM 754 C C . HIS A 1 99 ? -17.809 1.157 2.836 1.00 93.69 99 HIS A C 1
ATOM 756 O O . HIS A 1 99 ? -18.592 2.038 3.197 1.00 93.69 99 HIS A O 1
ATOM 762 N N . HIS A 1 100 ? -16.664 1.436 2.201 1.00 91.44 100 HIS A N 1
ATOM 763 C CA . HIS A 1 100 ? -16.140 2.786 1.986 1.00 91.44 100 HIS A CA 1
ATOM 764 C C . HIS A 1 100 ? -17.074 3.750 1.239 1.00 91.44 100 HIS A C 1
ATOM 766 O O . HIS A 1 100 ? -16.924 4.963 1.360 1.00 91.44 100 HIS A O 1
ATOM 772 N N . SER A 1 101 ? -18.021 3.228 0.454 1.00 87.19 101 SER A N 1
ATOM 773 C CA . SER A 1 101 ? -19.025 4.016 -0.277 1.00 87.19 101 SER A CA 1
ATOM 774 C C . SER A 1 101 ? -20.431 3.946 0.326 1.00 87.19 101 SER A C 1
ATOM 776 O O . SER A 1 101 ? -21.380 4.389 -0.315 1.00 87.19 101 SER A O 1
ATOM 778 N N . SER A 1 102 ? -20.598 3.360 1.516 1.00 88.50 102 SER A N 1
ATOM 779 C CA . SER A 1 102 ? -21.913 3.192 2.147 1.00 88.50 102 SER A CA 1
ATOM 780 C C . SER A 1 102 ? -21.893 3.552 3.632 1.00 88.50 102 SER A C 1
ATOM 782 O O . SER A 1 102 ? -22.109 4.705 3.985 1.00 88.50 102 SER A O 1
ATOM 784 N N . THR A 1 103 ? -21.660 2.578 4.508 1.00 89.94 103 THR A N 1
ATOM 785 C CA . THR A 1 103 ? -21.879 2.708 5.953 1.00 89.94 103 THR A CA 1
ATOM 786 C C . THR A 1 103 ? -20.646 3.156 6.728 1.00 89.94 103 THR A C 1
ATOM 788 O O . THR A 1 103 ? -20.761 3.458 7.914 1.00 89.94 103 THR A O 1
ATOM 791 N N . THR A 1 104 ? -19.465 3.196 6.105 1.00 93.38 104 THR A N 1
ATOM 792 C CA . THR A 1 104 ? -18.227 3.607 6.778 1.00 93.38 104 THR A CA 1
ATOM 793 C C . THR A 1 104 ? -17.863 5.046 6.438 1.00 93.38 104 THR A C 1
ATOM 795 O O . THR A 1 104 ? -17.876 5.437 5.273 1.00 93.38 104 THR A O 1
ATOM 798 N N . SER A 1 105 ? -17.513 5.838 7.457 1.00 93.19 105 SER A N 1
ATOM 799 C CA . SER A 1 105 ? -17.093 7.231 7.253 1.00 93.19 105 SER A CA 1
ATOM 800 C C . SER A 1 105 ? -15.837 7.305 6.371 1.00 93.19 105 SER A C 1
ATOM 802 O O . SER A 1 105 ? -14.912 6.510 6.575 1.00 93.19 105 SER A O 1
ATOM 804 N N . PRO A 1 106 ? -15.718 8.301 5.472 1.00 91.75 106 PRO A N 1
ATOM 805 C CA . PRO A 1 106 ? -14.499 8.530 4.699 1.00 91.75 106 PRO A CA 1
ATOM 806 C C . PRO A 1 106 ? -13.227 8.648 5.555 1.00 91.75 106 PRO A C 1
ATOM 808 O O . PRO A 1 106 ? -12.171 8.152 5.152 1.00 91.75 106 PRO A O 1
ATOM 811 N N . LEU A 1 107 ? -13.319 9.254 6.746 1.00 93.38 107 LEU A N 1
ATOM 812 C CA . LEU A 1 107 ? -12.191 9.376 7.676 1.00 93.38 107 LEU A CA 1
ATOM 813 C C . LEU A 1 107 ? -11.833 8.025 8.305 1.00 93.38 107 LEU A C 1
ATOM 815 O O . LEU A 1 107 ? -10.654 7.704 8.438 1.00 93.38 107 LEU A O 1
ATOM 819 N N . ALA A 1 108 ? -12.832 7.198 8.619 1.00 95.81 108 ALA A N 1
ATOM 820 C CA . ALA A 1 108 ? -12.603 5.852 9.133 1.00 95.81 108 ALA A CA 1
ATOM 821 C C . ALA A 1 108 ? -11.983 4.923 8.074 1.00 95.81 108 ALA A C 1
ATOM 823 O O . ALA A 1 108 ? -11.080 4.145 8.390 1.00 95.81 108 ALA A O 1
ATOM 824 N N . VAL A 1 109 ? -12.398 5.042 6.806 1.00 95.81 109 VAL A N 1
ATOM 825 C CA . VAL A 1 109 ? -11.773 4.349 5.661 1.00 95.81 109 VAL A CA 1
ATOM 826 C C . VAL A 1 109 ? -10.307 4.752 5.535 1.00 95.81 109 VAL A C 1
ATOM 828 O O . VAL A 1 109 ? -9.430 3.892 5.464 1.00 95.81 109 VAL A O 1
ATOM 831 N N . GLN A 1 110 ? -10.034 6.061 5.553 1.00 94.88 110 GLN A N 1
ATOM 832 C CA . GLN A 1 110 ? -8.678 6.595 5.477 1.00 94.88 110 GLN A CA 1
ATOM 833 C C . GLN A 1 110 ? -7.807 6.064 6.622 1.00 94.88 110 GLN A C 1
ATOM 835 O O . GLN A 1 110 ? -6.720 5.539 6.379 1.00 94.88 110 GLN A O 1
ATOM 840 N N . SER A 1 111 ? -8.281 6.166 7.868 1.00 97.19 111 SER A N 1
ATOM 841 C CA . SER A 1 111 ? -7.555 5.660 9.032 1.00 97.19 111 SER A CA 1
ATOM 842 C C . SER A 1 111 ? -7.344 4.151 8.960 1.00 97.19 111 SER A C 1
ATOM 844 O O . SER A 1 111 ? -6.253 3.699 9.284 1.00 97.19 111 SER A O 1
ATOM 846 N N . SER A 1 112 ? -8.311 3.381 8.458 1.00 98.38 112 SER A N 1
ATOM 847 C CA . SER A 1 112 ? -8.170 1.929 8.280 1.00 98.38 112 SER A CA 1
ATOM 848 C C . SER A 1 112 ? -7.078 1.573 7.266 1.00 98.38 112 SER A C 1
ATOM 850 O O . SER A 1 112 ? -6.230 0.724 7.549 1.00 98.38 112 SER A O 1
ATOM 852 N N . ALA A 1 113 ? -7.041 2.253 6.115 1.00 98.06 113 ALA A N 1
ATOM 853 C CA . ALA A 1 113 ? -5.986 2.070 5.117 1.00 98.06 113 ALA A CA 1
ATOM 854 C C . ALA A 1 113 ? -4.606 2.471 5.672 1.00 98.06 113 ALA A C 1
ATOM 856 O O . ALA A 1 113 ? -3.626 1.744 5.501 1.00 98.06 113 ALA A O 1
ATOM 857 N N . ALA A 1 114 ? -4.535 3.581 6.412 1.00 97.31 114 ALA A N 1
ATOM 858 C CA . ALA A 1 114 ? -3.310 4.032 7.067 1.00 97.31 114 ALA A CA 1
ATOM 859 C C . ALA A 1 114 ? -2.835 3.061 8.166 1.00 97.31 114 ALA A C 1
ATOM 861 O O . ALA A 1 114 ? -1.632 2.826 8.295 1.00 97.31 114 ALA A O 1
ATOM 862 N N . THR A 1 115 ? -3.754 2.454 8.926 1.00 98.56 115 THR A N 1
ATOM 863 C CA . THR A 1 115 ? -3.431 1.418 9.917 1.00 98.56 115 THR A CA 1
ATOM 864 C C . THR A 1 115 ? -2.817 0.207 9.227 1.00 98.56 115 THR A C 1
ATOM 866 O O . THR A 1 115 ? -1.762 -0.253 9.655 1.00 98.56 115 THR A O 1
ATOM 869 N N . LEU A 1 116 ? -3.414 -0.278 8.131 1.00 98.56 116 LEU A N 1
ATOM 870 C CA . LEU A 1 116 ? -2.842 -1.383 7.354 1.00 98.56 116 LEU A CA 1
ATOM 871 C C . LEU A 1 116 ? -1.452 -1.046 6.818 1.00 98.56 116 LEU A C 1
ATOM 873 O O . LEU A 1 116 ? -0.537 -1.849 6.974 1.00 98.56 116 LEU A O 1
ATOM 877 N N . HIS A 1 117 ? -1.269 0.142 6.239 1.00 97.75 117 HIS A N 1
ATOM 878 C CA . HIS A 1 117 ? 0.045 0.589 5.780 1.00 97.75 117 HIS A CA 1
ATOM 879 C C . HIS A 1 117 ? 1.079 0.585 6.916 1.00 97.75 117 HIS A C 1
ATOM 881 O O . HIS A 1 117 ? 2.175 0.062 6.736 1.00 97.75 117 HIS A O 1
ATOM 887 N N . SER A 1 118 ? 0.719 1.099 8.096 1.00 97.81 118 SER A N 1
ATOM 888 C CA . SER A 1 118 ? 1.598 1.099 9.269 1.00 97.81 118 SER A CA 1
ATOM 889 C C . SER A 1 118 ? 1.979 -0.314 9.721 1.00 97.81 118 SER A C 1
ATOM 891 O O . SER A 1 118 ? 3.126 -0.542 10.103 1.00 97.81 118 SER A O 1
ATOM 893 N N . LEU A 1 119 ? 1.054 -1.277 9.650 1.00 98.00 119 LEU A N 1
ATOM 894 C CA . LEU A 1 119 ? 1.343 -2.686 9.936 1.00 98.00 119 LEU A CA 1
ATOM 895 C C . LEU A 1 119 ? 2.291 -3.286 8.885 1.00 98.00 119 LEU A C 1
ATOM 897 O O . LEU A 1 119 ? 3.247 -3.957 9.246 1.00 98.00 119 LEU A O 1
ATOM 901 N N . LEU A 1 120 ? 2.093 -2.987 7.601 1.00 97.56 120 LEU A N 1
ATOM 902 C CA . LEU A 1 120 ? 2.900 -3.507 6.483 1.00 97.56 120 LEU A CA 1
ATOM 903 C C . LEU A 1 120 ? 4.355 -3.008 6.444 1.00 97.56 120 LEU A C 1
ATOM 905 O O . LEU A 1 120 ? 5.152 -3.517 5.647 1.00 97.56 120 LEU A O 1
ATOM 909 N N . ILE A 1 121 ? 4.705 -2.027 7.285 1.00 94.38 121 ILE A N 1
ATOM 910 C CA . ILE A 1 121 ? 6.100 -1.633 7.527 1.00 94.38 121 ILE A CA 1
ATOM 911 C C . ILE A 1 121 ? 6.897 -2.843 8.028 1.00 94.38 121 ILE A C 1
ATOM 913 O O . ILE A 1 121 ? 8.022 -3.056 7.583 1.00 94.38 121 ILE A O 1
ATOM 917 N N . ASP A 1 122 ? 6.292 -3.661 8.892 1.00 93.25 122 ASP A N 1
ATOM 918 C CA . ASP A 1 122 ? 6.875 -4.917 9.347 1.00 93.25 122 ASP A CA 1
ATOM 919 C C . ASP A 1 122 ? 6.694 -5.998 8.273 1.00 93.25 122 ASP A C 1
ATOM 921 O O . ASP A 1 122 ? 5.581 -6.340 7.855 1.00 93.25 122 ASP A O 1
ATOM 925 N N . GLU A 1 123 ? 7.816 -6.540 7.808 1.00 94.31 123 GLU A N 1
ATOM 926 C CA . GLU A 1 123 ? 7.842 -7.489 6.699 1.00 94.31 123 GLU A CA 1
ATOM 927 C C . GLU A 1 123 ? 7.142 -8.805 7.044 1.00 94.31 123 GLU A C 1
ATOM 929 O O . GLU A 1 123 ? 6.545 -9.431 6.165 1.00 94.31 123 GLU A O 1
ATOM 934 N N . SER A 1 124 ? 7.146 -9.188 8.327 1.00 96.19 124 SER A N 1
ATOM 935 C CA . SER A 1 124 ? 6.522 -10.422 8.813 1.00 96.19 124 SER A CA 1
ATOM 936 C C . SER A 1 124 ? 4.998 -10.419 8.647 1.00 96.19 124 SER A C 1
ATOM 938 O O . SER A 1 124 ? 4.381 -11.479 8.517 1.00 96.19 124 SER A O 1
ATOM 940 N N . TYR A 1 125 ? 4.374 -9.237 8.571 1.00 97.69 125 TYR A N 1
ATOM 941 C CA . TYR A 1 125 ? 2.924 -9.100 8.412 1.00 97.69 125 TYR A CA 1
ATOM 942 C C . TYR A 1 125 ? 2.469 -9.056 6.950 1.00 97.69 125 TYR A C 1
ATOM 944 O O . TYR A 1 125 ? 1.287 -9.287 6.678 1.00 97.69 125 TYR A O 1
ATOM 952 N N . ARG A 1 126 ? 3.375 -8.819 5.990 1.00 96.88 126 ARG A N 1
ATOM 953 C CA . ARG A 1 126 ? 3.030 -8.711 4.558 1.00 96.88 126 ARG A CA 1
ATOM 954 C C . ARG A 1 126 ? 2.387 -9.984 3.984 1.00 96.88 126 ARG A C 1
ATOM 956 O O . ARG A 1 126 ? 1.381 -9.841 3.284 1.00 96.88 126 ARG A O 1
ATOM 963 N N . PRO A 1 127 ? 2.853 -11.215 4.287 1.00 95.75 127 PRO A N 1
ATOM 964 C CA . PRO A 1 127 ? 2.178 -12.434 3.828 1.00 95.75 127 PRO A CA 1
ATOM 965 C C . PRO A 1 127 ? 0.797 -12.619 4.476 1.00 95.75 127 PRO A C 1
ATOM 967 O O . PRO A 1 127 ? -0.152 -13.060 3.830 1.00 95.75 127 PRO A O 1
ATOM 970 N N . ILE A 1 128 ? 0.653 -12.242 5.752 1.00 97.19 128 ILE A N 1
ATOM 971 C CA . ILE A 1 128 ? -0.589 -12.416 6.521 1.00 97.19 128 ILE A CA 1
ATOM 972 C C . ILE A 1 128 ? -1.681 -11.480 5.998 1.00 97.19 128 ILE A C 1
ATOM 974 O O . ILE A 1 128 ? -2.801 -11.921 5.731 1.00 97.19 128 ILE A O 1
ATOM 978 N N . ILE A 1 129 ? -1.364 -10.193 5.848 1.00 97.88 129 ILE A N 1
ATOM 979 C CA . ILE A 1 129 ? -2.297 -9.190 5.323 1.00 97.88 129 ILE A CA 1
ATOM 980 C C . ILE A 1 129 ? -2.544 -9.441 3.831 1.00 97.88 129 ILE A C 1
ATOM 982 O O . ILE A 1 129 ? -3.690 -9.415 3.397 1.00 97.88 129 ILE A O 1
ATOM 986 N N . GLY A 1 130 ? -1.504 -9.767 3.061 1.00 96.25 130 GLY A N 1
ATOM 987 C CA . GLY A 1 130 ? -1.619 -10.055 1.631 1.00 96.25 130 GLY A CA 1
ATOM 988 C C . GLY A 1 130 ? -2.445 -11.296 1.286 1.00 96.25 130 GLY A C 1
ATOM 989 O O . GLY A 1 130 ? -3.086 -11.337 0.242 1.00 96.25 130 GLY A O 1
ATOM 990 N N . SER A 1 131 ? -2.535 -12.277 2.190 1.00 95.31 131 SER A N 1
ATOM 991 C CA . SER A 1 131 ? -3.429 -13.431 2.009 1.00 95.31 131 SER A CA 1
ATOM 992 C C . SER A 1 131 ? -4.927 -13.075 2.052 1.00 95.31 131 SER A C 1
ATOM 994 O O . SER A 1 131 ? -5.767 -13.873 1.629 1.00 95.31 131 SER A O 1
ATOM 996 N N . LYS A 1 132 ? -5.287 -11.877 2.540 1.00 97.19 132 LYS A N 1
ATOM 997 C CA . LYS A 1 132 ? -6.670 -11.389 2.628 1.00 97.19 132 LYS A CA 1
ATOM 998 C C . LYS A 1 132 ? -7.086 -10.668 1.347 1.00 97.19 132 LYS A C 1
ATOM 1000 O O . LYS A 1 132 ? -6.954 -9.450 1.210 1.00 97.19 132 LYS A O 1
ATOM 1005 N N . ARG A 1 133 ? -7.616 -11.444 0.395 1.00 97.44 133 ARG A N 1
ATOM 1006 C CA . ARG A 1 133 ? -8.087 -10.953 -0.917 1.00 97.44 133 ARG A CA 1
ATOM 1007 C C . ARG A 1 133 ? -9.127 -9.837 -0.808 1.00 97.44 133 ARG A C 1
ATOM 1009 O O . ARG A 1 133 ? -9.176 -8.964 -1.664 1.00 97.44 133 ARG A O 1
ATOM 1016 N N . ASP A 1 134 ? -9.948 -9.857 0.233 1.00 96.94 134 ASP A N 1
ATOM 1017 C CA . ASP A 1 134 ? -10.949 -8.836 0.524 1.00 96.94 134 ASP A CA 1
ATOM 1018 C C . ASP A 1 134 ? -10.346 -7.475 0.886 1.00 96.94 134 ASP A C 1
ATOM 1020 O O . ASP A 1 134 ? -10.848 -6.452 0.418 1.00 96.94 134 ASP A O 1
ATOM 1024 N N . ILE A 1 135 ? -9.252 -7.458 1.652 1.00 98.38 135 ILE A N 1
ATOM 1025 C CA . ILE A 1 135 ? -8.499 -6.230 1.936 1.00 98.38 135 ILE A CA 1
ATOM 1026 C C . ILE A 1 135 ? -7.928 -5.666 0.635 1.00 98.38 135 ILE A C 1
ATOM 1028 O O . ILE A 1 135 ? -8.149 -4.497 0.328 1.00 98.38 135 ILE A O 1
ATOM 1032 N N . ILE A 1 136 ? -7.240 -6.500 -0.153 1.00 98.44 136 ILE A N 1
ATOM 1033 C CA . ILE A 1 136 ? -6.632 -6.073 -1.423 1.00 98.44 136 ILE A CA 1
ATOM 1034 C C . ILE A 1 136 ? -7.700 -5.522 -2.372 1.00 98.44 1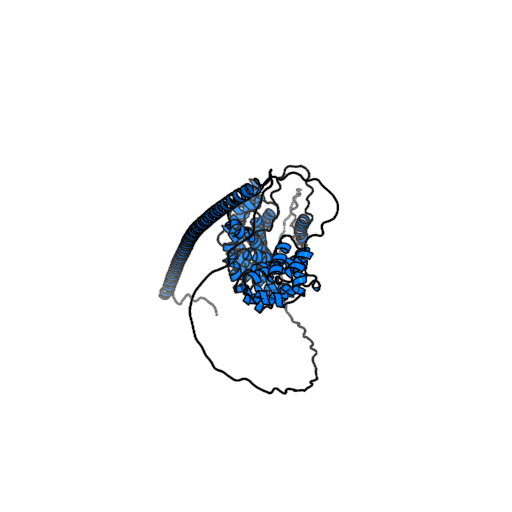36 ILE A C 1
ATOM 1036 O O . ILE A 1 136 ? -7.547 -4.420 -2.892 1.00 98.44 136 ILE A O 1
ATOM 1040 N N . TYR A 1 137 ? -8.800 -6.255 -2.555 1.00 97.81 137 TYR A N 1
ATOM 1041 C CA . TYR A 1 137 ? -9.906 -5.840 -3.414 1.00 97.81 137 TYR A CA 1
ATOM 1042 C C . TYR A 1 137 ? -10.503 -4.497 -2.975 1.00 97.81 137 TYR A C 1
ATOM 1044 O O . TYR A 1 137 ? -10.693 -3.611 -3.802 1.00 97.81 137 TYR A O 1
ATOM 1052 N N . SER A 1 138 ? -10.744 -4.312 -1.673 1.00 97.75 138 SER A N 1
ATOM 1053 C CA . SER A 1 138 ? -11.326 -3.067 -1.153 1.00 97.75 138 SER A CA 1
ATOM 1054 C C . SER A 1 138 ? -10.393 -1.869 -1.359 1.00 97.75 138 SER A C 1
ATOM 1056 O O . SER A 1 138 ? -10.844 -0.798 -1.752 1.00 97.75 138 SER A O 1
ATOM 1058 N N . LEU A 1 139 ? -9.081 -2.050 -1.165 1.00 98.25 139 LEU A N 1
ATOM 1059 C CA . LEU A 1 139 ? -8.085 -1.011 -1.448 1.00 98.25 139 LEU A CA 1
ATOM 1060 C C . LEU A 1 139 ? -8.042 -0.652 -2.943 1.00 98.25 139 LEU A C 1
ATOM 1062 O O . LEU A 1 139 ? -7.942 0.527 -3.279 1.00 98.25 139 LEU A O 1
ATOM 1066 N N . ILE A 1 140 ? -8.163 -1.639 -3.840 1.00 97.81 140 ILE A N 1
ATOM 1067 C CA . ILE A 1 140 ? -8.249 -1.400 -5.291 1.00 97.81 140 ILE A CA 1
ATOM 1068 C C . ILE A 1 140 ? -9.526 -0.613 -5.625 1.00 97.81 140 ILE A C 1
ATOM 1070 O O . ILE A 1 140 ? -9.453 0.403 -6.316 1.00 97.81 140 ILE A O 1
ATOM 1074 N N . GLU A 1 141 ? -10.686 -1.005 -5.098 1.00 96.00 141 GLU A N 1
ATOM 1075 C CA . GLU A 1 141 ? -11.945 -0.295 -5.369 1.00 96.00 141 GLU A CA 1
ATOM 1076 C C . GLU A 1 141 ? -11.919 1.161 -4.867 1.00 96.00 141 GLU A C 1
ATOM 1078 O O . GLU A 1 141 ? -12.345 2.061 -5.595 1.00 96.00 141 GLU A O 1
ATOM 1083 N N . ILE A 1 142 ? -11.306 1.440 -3.708 1.00 95.56 142 ILE A N 1
ATOM 1084 C CA . ILE A 1 142 ? -11.115 2.819 -3.218 1.00 95.56 142 ILE A CA 1
ATOM 1085 C C . ILE A 1 142 ? -10.324 3.668 -4.224 1.00 95.56 142 ILE A C 1
ATOM 1087 O O . ILE A 1 142 ? -10.665 4.834 -4.432 1.00 95.56 142 ILE A O 1
ATOM 1091 N N . THR A 1 143 ? -9.300 3.105 -4.874 1.00 94.81 143 THR A N 1
ATOM 1092 C CA . THR A 1 143 ? -8.484 3.830 -5.870 1.00 94.81 143 THR A CA 1
ATOM 1093 C C . THR A 1 143 ? -9.207 4.077 -7.198 1.00 94.81 143 THR A C 1
ATOM 1095 O O . THR A 1 143 ? -8.869 5.015 -7.914 1.00 94.81 143 THR A O 1
ATOM 1098 N N . LYS A 1 144 ? -10.222 3.268 -7.519 1.00 90.00 144 LYS A N 1
ATOM 1099 C CA . LYS A 1 144 ? -11.034 3.368 -8.742 1.00 90.00 144 LYS A CA 1
ATOM 1100 C C . LYS A 1 144 ? -12.223 4.325 -8.605 1.00 90.00 144 LYS A C 1
ATOM 1102 O O . LYS A 1 144 ? -12.699 4.854 -9.610 1.00 90.00 144 LYS A O 1
ATOM 1107 N N . CYS A 1 145 ? -12.738 4.524 -7.393 1.00 84.69 145 CYS A N 1
ATOM 1108 C CA . CYS A 1 145 ? -13.930 5.335 -7.164 1.00 84.69 145 CYS A CA 1
ATOM 1109 C C . CYS A 1 145 ? -13.686 6.833 -7.453 1.00 84.69 145 CYS A C 1
ATOM 1111 O O . CYS A 1 145 ? -12.866 7.452 -6.774 1.00 84.69 145 CYS A O 1
ATOM 1113 N N . PRO A 1 146 ? -14.443 7.462 -8.380 1.00 76.12 146 PRO A N 1
ATOM 1114 C CA . PRO A 1 146 ? -14.221 8.859 -8.783 1.00 76.12 146 PRO A CA 1
ATOM 1115 C C . PRO A 1 146 ? -14.328 9.875 -7.641 1.00 76.12 146 PRO A C 1
ATOM 1117 O O . PRO A 1 146 ? -13.665 10.906 -7.657 1.00 76.12 146 PRO A O 1
ATOM 1120 N N . ASN A 1 147 ? -15.160 9.570 -6.643 1.00 78.31 147 ASN A N 1
ATOM 1121 C CA . ASN A 1 147 ? -15.453 10.458 -5.518 1.00 78.31 147 ASN A CA 1
ATOM 1122 C C . ASN A 1 147 ? -14.645 10.111 -4.257 1.00 78.31 147 ASN A C 1
ATOM 1124 O O . ASN A 1 147 ? -14.920 10.654 -3.188 1.00 78.31 147 ASN A O 1
ATOM 1128 N N . SER A 1 148 ? -13.676 9.193 -4.348 1.00 86.50 148 SER A N 1
ATOM 1129 C CA . SER A 1 148 ? -12.818 8.869 -3.210 1.00 86.50 148 SER A CA 1
ATOM 1130 C C . SER A 1 148 ? -11.994 10.093 -2.797 1.00 86.50 148 SER A C 1
ATOM 1132 O O . SER A 1 148 ? -11.360 10.724 -3.651 1.00 86.50 148 SER A O 1
ATOM 1134 N N . PRO A 1 149 ? -11.932 10.430 -1.494 1.00 87.75 149 PRO A N 1
ATOM 1135 C CA . PRO A 1 149 ? -11.081 11.512 -1.034 1.00 87.75 149 PRO A CA 1
ATOM 1136 C C . PRO A 1 149 ? -9.618 11.276 -1.442 1.00 87.75 149 PRO A C 1
ATOM 1138 O O . PRO A 1 149 ? -9.126 10.150 -1.308 1.00 87.75 149 PRO A O 1
ATOM 1141 N N . PRO A 1 150 ? -8.880 12.326 -1.862 1.00 90.12 150 PRO A N 1
ATOM 1142 C CA . PRO A 1 150 ? -7.468 12.227 -2.241 1.00 90.12 150 PRO A CA 1
ATOM 1143 C C . PRO A 1 150 ? -6.633 11.439 -1.233 1.00 90.12 150 PRO A C 1
ATOM 1145 O O . PRO A 1 150 ? -5.763 10.649 -1.588 1.00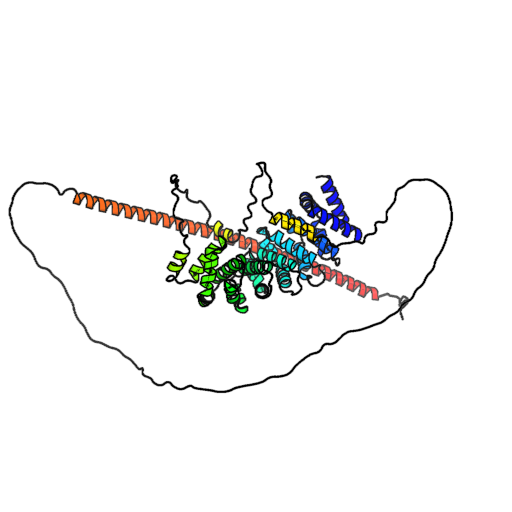 90.12 150 PRO A O 1
ATOM 1148 N N . ARG A 1 151 ? -6.901 11.673 0.053 1.00 89.56 151 ARG A N 1
ATOM 1149 C CA . ARG A 1 151 ? -6.139 11.085 1.142 1.00 89.56 151 ARG A CA 1
ATOM 1150 C C . ARG A 1 151 ? -6.408 9.590 1.296 1.00 89.56 151 ARG A C 1
ATOM 1152 O O . ARG A 1 151 ? -5.451 8.838 1.448 1.00 89.56 151 ARG A O 1
ATOM 1159 N N . SER A 1 152 ? -7.660 9.159 1.150 1.00 91.69 152 SER A N 1
ATOM 1160 C CA . SER A 1 152 ? -8.031 7.740 1.131 1.00 91.69 152 SER A CA 1
ATOM 1161 C C . SER A 1 152 ? -7.376 7.003 -0.037 1.00 91.69 152 SER A C 1
ATOM 1163 O O . SER A 1 152 ? -6.893 5.889 0.152 1.00 91.69 152 SER A O 1
ATOM 1165 N N . ILE A 1 153 ? -7.285 7.634 -1.217 1.00 94.50 153 ILE A N 1
ATOM 1166 C CA . ILE A 1 153 ? -6.560 7.076 -2.373 1.00 94.50 153 ILE A CA 1
ATOM 1167 C C . ILE A 1 153 ? -5.078 6.898 -2.025 1.00 94.50 153 ILE A C 1
ATOM 1169 O O . ILE A 1 153 ? -4.550 5.799 -2.164 1.00 94.50 153 ILE A O 1
ATOM 1173 N N . LYS A 1 154 ? -4.414 7.943 -1.510 1.00 94.75 154 LYS A N 1
ATOM 1174 C CA . LYS A 1 154 ? -2.989 7.878 -1.138 1.00 94.75 154 LYS A CA 1
ATOM 1175 C C . LYS A 1 154 ? -2.697 6.805 -0.095 1.00 94.75 154 LYS A C 1
ATOM 1177 O O . LYS A 1 154 ? -1.779 6.010 -0.270 1.00 94.75 154 LYS A O 1
ATOM 1182 N N . ASP A 1 155 ? -3.463 6.771 0.992 1.00 95.06 155 ASP A N 1
ATOM 1183 C CA . ASP A 1 155 ? -3.240 5.787 2.053 1.00 95.06 155 ASP A CA 1
ATOM 1184 C C . ASP A 1 155 ? -3.556 4.357 1.554 1.00 95.06 155 ASP A C 1
ATOM 1186 O O . ASP A 1 155 ? -2.860 3.413 1.931 1.00 95.06 155 ASP A O 1
ATOM 1190 N N . SER A 1 156 ? -4.496 4.198 0.609 1.00 97.88 156 SER A N 1
ATOM 1191 C CA . SER A 1 156 ? -4.746 2.910 -0.059 1.00 97.88 156 SER A CA 1
ATOM 1192 C C . SER A 1 156 ? -3.593 2.479 -0.965 1.00 97.88 156 SER A C 1
ATOM 1194 O O . SER A 1 156 ? -3.161 1.331 -0.890 1.00 97.88 156 SER A O 1
ATOM 1196 N N . LEU A 1 157 ? -3.037 3.390 -1.771 1.00 98.38 157 LEU A N 1
ATOM 1197 C CA . LEU A 1 157 ? -1.868 3.114 -2.615 1.00 98.38 157 LEU A CA 1
ATOM 1198 C C . LEU A 1 157 ? -0.647 2.727 -1.777 1.00 98.38 157 LEU A C 1
ATOM 1200 O O . LEU A 1 157 ? 0.053 1.777 -2.113 1.00 98.38 157 LEU A O 1
ATOM 1204 N N . LYS A 1 158 ? -0.426 3.389 -0.639 1.00 97.56 158 LYS A N 1
ATOM 1205 C CA . LYS A 1 158 ? 0.648 3.033 0.301 1.00 97.56 158 LYS A CA 1
ATOM 1206 C C . LYS A 1 158 ? 0.469 1.650 0.926 1.00 97.56 158 LYS A C 1
ATOM 1208 O O . LYS A 1 158 ? 1.452 0.932 1.118 1.00 97.56 158 LYS A O 1
ATOM 1213 N N . ALA A 1 159 ? -0.766 1.262 1.242 1.00 98.50 159 ALA A N 1
ATOM 1214 C CA . ALA A 1 159 ? -1.064 -0.088 1.708 1.00 98.50 159 ALA A CA 1
ATOM 1215 C C . ALA A 1 159 ? -0.845 -1.124 0.589 1.00 98.50 159 ALA A C 1
ATOM 1217 O O . ALA A 1 159 ? -0.158 -2.117 0.809 1.00 98.50 159 ALA A O 1
ATOM 1218 N N . LEU A 1 160 ? -1.335 -0.867 -0.630 1.00 98.75 160 LEU A N 1
ATOM 1219 C CA . LEU A 1 160 ? -1.103 -1.731 -1.797 1.00 98.75 160 LEU A CA 1
ATOM 1220 C C . LEU A 1 160 ? 0.390 -1.880 -2.109 1.00 98.75 160 LEU A C 1
ATOM 1222 O O . LEU A 1 160 ? 0.855 -2.989 -2.367 1.00 98.75 160 LEU A O 1
ATOM 1226 N N . PHE A 1 161 ? 1.158 -0.795 -2.000 1.00 98.62 161 PHE A N 1
ATOM 1227 C CA . PHE A 1 161 ? 2.609 -0.825 -2.123 1.00 98.62 161 PHE A CA 1
ATOM 1228 C C . PHE A 1 161 ? 3.221 -1.769 -1.080 1.00 98.62 161 PHE A C 1
ATOM 1230 O O . PHE A 1 161 ? 3.921 -2.708 -1.451 1.00 98.62 161 PHE A O 1
ATOM 1237 N N . GLY A 1 162 ? 2.892 -1.597 0.207 1.00 98.06 162 GLY A N 1
ATOM 1238 C CA . GLY A 1 162 ? 3.383 -2.463 1.285 1.00 98.06 162 GLY A CA 1
ATOM 1239 C C . GLY A 1 162 ? 3.027 -3.945 1.102 1.00 98.06 162 GLY A C 1
ATOM 1240 O O . GLY A 1 162 ? 3.852 -4.814 1.373 1.00 98.06 162 GLY A O 1
ATOM 1241 N N . ILE A 1 163 ? 1.833 -4.244 0.579 1.00 98.38 163 ILE A N 1
ATOM 1242 C CA . ILE A 1 163 ? 1.407 -5.611 0.234 1.00 98.38 163 ILE A CA 1
ATOM 1243 C C . ILE A 1 163 ? 2.264 -6.176 -0.907 1.00 98.38 163 ILE A C 1
ATOM 1245 O O . ILE A 1 163 ? 2.725 -7.314 -0.817 1.00 98.38 163 ILE A O 1
ATOM 1249 N N . SER A 1 164 ? 2.508 -5.381 -1.952 1.00 97.44 164 SER A N 1
ATOM 1250 C CA . SER A 1 164 ? 3.253 -5.778 -3.157 1.00 97.44 164 SER A CA 1
ATOM 1251 C C . SER A 1 164 ? 4.764 -5.964 -2.950 1.00 97.44 164 SER A C 1
ATOM 1253 O O . SER A 1 164 ? 5.430 -6.579 -3.790 1.00 97.44 164 SER A O 1
ATOM 1255 N N . LEU A 1 165 ? 5.304 -5.478 -1.823 1.00 95.56 165 LEU A N 1
ATOM 1256 C CA . LEU A 1 165 ? 6.690 -5.739 -1.420 1.00 95.56 165 LEU A CA 1
ATOM 1257 C C . LEU A 1 165 ? 6.942 -7.229 -1.162 1.00 95.56 165 LEU A C 1
ATOM 1259 O O . LEU A 1 165 ? 8.077 -7.677 -1.291 1.00 95.56 165 LEU A O 1
ATOM 1263 N N . TYR A 1 166 ? 5.904 -8.006 -0.833 1.00 96.31 166 TYR A N 1
ATOM 1264 C CA . TYR A 1 166 ? 6.000 -9.462 -0.793 1.00 96.31 166 TYR A CA 1
ATOM 1265 C C . TYR A 1 166 ? 5.642 -10.052 -2.171 1.00 96.31 166 TYR A C 1
ATOM 1267 O O . TYR A 1 166 ? 4.483 -9.947 -2.582 1.00 96.31 166 TYR A O 1
ATOM 1275 N N . PRO A 1 167 ? 6.589 -10.688 -2.894 1.00 92.50 167 PRO A N 1
ATOM 1276 C CA . PRO A 1 167 ? 6.390 -11.068 -4.295 1.00 92.50 167 PRO A CA 1
ATOM 1277 C C . PRO A 1 167 ? 5.162 -11.944 -4.565 1.00 92.50 167 PRO A C 1
ATOM 1279 O O . PRO A 1 167 ? 4.463 -11.711 -5.547 1.00 92.50 167 PRO A O 1
ATOM 1282 N N . LEU A 1 168 ? 4.832 -12.887 -3.673 1.00 91.06 168 LEU A N 1
ATOM 1283 C CA . LEU A 1 168 ? 3.685 -13.789 -3.870 1.00 91.06 168 LEU A CA 1
ATOM 1284 C C . LEU A 1 168 ? 2.325 -13.070 -3.833 1.00 91.06 168 LEU A C 1
ATOM 1286 O O . LEU A 1 168 ? 1.341 -13.592 -4.352 1.00 91.06 168 LEU A O 1
ATOM 1290 N N . ASN A 1 169 ? 2.252 -11.863 -3.264 1.00 96.00 169 ASN A N 1
ATOM 1291 C CA . ASN A 1 169 ? 1.019 -11.075 -3.268 1.00 96.00 169 ASN A CA 1
ATOM 1292 C C . ASN A 1 169 ? 0.757 -10.400 -4.625 1.00 96.00 169 ASN A C 1
ATOM 1294 O O . ASN A 1 169 ? -0.382 -10.023 -4.905 1.00 96.00 169 ASN A O 1
ATOM 1298 N N . ARG A 1 170 ? 1.786 -10.231 -5.471 1.00 96.12 170 ARG A N 1
ATOM 1299 C CA . ARG A 1 170 ? 1.687 -9.482 -6.736 1.00 96.12 170 ARG A CA 1
ATOM 1300 C C . ARG A 1 170 ? 0.715 -10.146 -7.705 1.00 96.12 170 ARG A C 1
ATOM 1302 O O . ARG A 1 170 ? -0.167 -9.456 -8.209 1.00 96.12 170 ARG A O 1
ATOM 1309 N N . ASN A 1 171 ? 0.790 -11.471 -7.864 1.00 95.81 171 ASN A N 1
ATOM 1310 C CA . ASN A 1 171 ? -0.165 -12.208 -8.696 1.00 95.81 171 ASN A CA 1
ATOM 1311 C C . ASN A 1 171 ? -1.611 -12.010 -8.199 1.00 95.81 171 ASN A C 1
ATOM 1313 O O . ASN A 1 171 ? -2.497 -11.649 -8.968 1.00 95.81 171 ASN A O 1
ATOM 1317 N N . THR A 1 172 ? -1.847 -12.099 -6.884 1.00 97.38 172 THR A N 1
ATOM 1318 C CA . THR A 1 172 ? -3.184 -11.844 -6.312 1.00 97.38 172 THR A CA 1
ATOM 1319 C C . THR A 1 172 ? -3.692 -10.430 -6.627 1.00 97.38 172 THR A C 1
ATOM 1321 O O . THR A 1 172 ? -4.871 -10.257 -6.931 1.00 97.38 172 THR A O 1
ATOM 1324 N N . MET A 1 173 ? -2.830 -9.408 -6.599 1.00 98.06 173 MET A N 1
ATOM 1325 C CA . MET A 1 173 ? -3.217 -8.044 -6.987 1.00 98.06 173 MET A CA 1
ATOM 1326 C C . MET A 1 173 ? -3.597 -7.945 -8.472 1.00 98.06 173 MET A C 1
ATOM 1328 O O . MET A 1 173 ? -4.544 -7.235 -8.815 1.00 98.06 173 MET A O 1
ATOM 1332 N N . ILE A 1 174 ? -2.891 -8.662 -9.350 1.00 97.31 174 ILE A N 1
ATOM 1333 C CA . ILE A 1 174 ? -3.177 -8.705 -10.792 1.00 97.31 174 ILE A CA 1
ATOM 1334 C C . ILE A 1 174 ? -4.513 -9.403 -11.053 1.00 97.31 174 ILE A C 1
ATOM 1336 O O . ILE A 1 174 ? -5.356 -8.852 -11.763 1.00 97.31 174 ILE A O 1
ATOM 1340 N N . GLU A 1 175 ? -4.744 -10.562 -10.432 1.00 97.19 175 GLU A N 1
ATOM 1341 C CA . GLU A 1 175 ? -6.006 -11.310 -10.513 1.00 97.19 175 GLU A CA 1
ATOM 1342 C C . GLU A 1 175 ? -7.208 -10.488 -10.035 1.00 97.19 175 GLU A C 1
ATOM 1344 O O . GLU A 1 175 ? -8.295 -10.578 -10.602 1.00 97.19 175 GLU A O 1
ATOM 1349 N N . LEU A 1 176 ? -7.016 -9.670 -8.996 1.00 97.62 176 LEU A N 1
ATOM 1350 C CA . LEU A 1 176 ? -8.040 -8.764 -8.470 1.00 97.62 176 LEU A CA 1
ATOM 1351 C C . LEU A 1 176 ? -8.191 -7.476 -9.296 1.00 97.62 176 LEU A C 1
ATOM 1353 O O . LEU A 1 176 ? -8.986 -6.610 -8.939 1.00 97.62 176 LEU A O 1
ATOM 1357 N N . GLY A 1 177 ? -7.466 -7.349 -10.410 1.00 96.88 177 GLY A N 1
ATOM 1358 C CA . GLY A 1 177 ? -7.647 -6.273 -11.376 1.00 96.88 177 GLY A CA 1
ATOM 1359 C C . GLY A 1 177 ? -6.972 -4.954 -11.001 1.00 96.88 177 GLY A C 1
ATOM 1360 O O . GLY A 1 177 ? -7.433 -3.912 -11.455 1.00 96.88 177 GLY A O 1
ATOM 1361 N N . ALA A 1 178 ? -5.885 -4.966 -10.221 1.00 97.81 178 ALA A N 1
ATOM 1362 C CA . ALA A 1 178 ? -5.193 -3.741 -9.794 1.00 97.81 178 ALA A CA 1
ATOM 1363 C C . ALA A 1 178 ? -4.626 -2.901 -10.955 1.00 97.81 178 ALA A C 1
ATOM 1365 O O . ALA A 1 178 ? -4.537 -1.680 -10.849 1.00 97.81 178 ALA A O 1
ATOM 1366 N N . VAL A 1 179 ? -4.238 -3.536 -12.066 1.00 98.00 179 VAL A N 1
ATOM 1367 C CA . VAL A 1 179 ? -3.472 -2.885 -13.144 1.00 98.00 179 VAL A CA 1
ATOM 1368 C C . VAL A 1 179 ? -4.251 -1.744 -13.812 1.00 98.00 179 VAL A C 1
ATOM 1370 O O . VAL A 1 179 ? -3.742 -0.629 -13.904 1.00 98.00 179 VAL A O 1
ATOM 1373 N N . ALA A 1 180 ? -5.498 -1.972 -14.231 1.00 97.06 180 ALA A N 1
ATOM 1374 C CA . ALA A 1 180 ? -6.267 -0.951 -14.950 1.00 97.06 180 ALA A CA 1
ATOM 1375 C C . ALA A 1 180 ? -6.578 0.307 -14.103 1.00 97.06 180 ALA A C 1
ATOM 1377 O O . ALA A 1 180 ? -6.360 1.412 -14.604 1.00 97.06 180 ALA A O 1
ATOM 1378 N N . PRO A 1 181 ? -7.022 0.201 -12.832 1.00 96.62 181 PRO A N 1
ATOM 1379 C CA . PRO A 1 181 ? -7.179 1.359 -11.950 1.00 96.62 181 PRO A CA 1
ATOM 1380 C C . PRO A 1 181 ? -5.883 2.146 -11.735 1.00 96.62 181 PRO A C 1
ATOM 1382 O O . PRO A 1 181 ? -5.911 3.374 -11.793 1.00 96.62 181 PRO A O 1
ATOM 1385 N N . LEU A 1 182 ? -4.746 1.465 -11.549 1.00 97.75 182 LEU A N 1
ATOM 1386 C CA . LEU A 1 182 ? -3.454 2.126 -11.345 1.00 97.75 182 LEU A CA 1
ATOM 1387 C C . LEU A 1 182 ? -3.038 2.952 -12.567 1.00 97.75 182 LEU A C 1
ATOM 1389 O O . LEU A 1 182 ? -2.705 4.127 -12.425 1.00 97.75 182 LEU A O 1
ATOM 1393 N N . PHE A 1 183 ? -3.121 2.385 -13.773 1.00 97.50 183 PHE A N 1
ATOM 1394 C CA . PHE A 1 183 ? -2.836 3.136 -15.001 1.00 97.50 183 PHE A CA 1
ATOM 1395 C C . PHE A 1 183 ? -3.861 4.248 -15.255 1.00 97.50 183 PHE A C 1
ATOM 1397 O O . PHE A 1 183 ? -3.496 5.334 -15.697 1.00 97.50 183 PHE A O 1
ATOM 1404 N N . SER A 1 184 ? -5.135 4.036 -14.905 1.00 95.81 184 SER A N 1
ATOM 1405 C CA . SER A 1 184 ? -6.140 5.099 -14.982 1.00 95.81 184 SER A CA 1
ATOM 1406 C C . SER A 1 184 ? -5.817 6.271 -14.051 1.00 95.81 184 SER A C 1
ATOM 1408 O O . SER A 1 184 ? -6.086 7.407 -14.435 1.00 95.81 184 SER A O 1
ATOM 1410 N N . LEU A 1 185 ? -5.261 6.029 -12.857 1.00 95.06 185 LEU A N 1
ATOM 1411 C CA . LEU A 1 185 ? -4.798 7.100 -11.968 1.00 95.06 185 LEU A CA 1
ATOM 1412 C C . LEU A 1 185 ? -3.625 7.863 -12.584 1.00 95.06 185 LEU A C 1
ATOM 1414 O O . LEU A 1 185 ? -3.644 9.086 -12.588 1.00 95.06 185 LEU A O 1
ATOM 1418 N N . VAL A 1 186 ? -2.646 7.157 -13.152 1.00 95.12 186 VAL A N 1
ATOM 1419 C CA . VAL A 1 186 ? -1.484 7.783 -13.806 1.00 95.12 186 VAL A CA 1
ATOM 1420 C C . VAL A 1 186 ? -1.901 8.703 -14.956 1.00 95.12 186 VAL A C 1
ATOM 1422 O O . VAL A 1 186 ? -1.367 9.798 -15.081 1.00 95.12 186 VAL A O 1
ATOM 1425 N N . VAL A 1 187 ? -2.869 8.283 -15.774 1.00 92.81 187 VAL A N 1
ATOM 1426 C CA . VAL A 1 187 ? -3.288 9.038 -16.968 1.00 92.81 187 VAL A CA 1
ATOM 1427 C C . VAL A 1 187 ? -4.263 10.172 -16.639 1.00 92.81 187 VAL A C 1
ATOM 1429 O O . VAL A 1 187 ? -4.243 11.209 -17.297 1.00 92.81 187 VAL A O 1
ATOM 1432 N N . LYS A 1 188 ? -5.165 9.980 -15.667 1.00 88.56 188 LYS A N 1
ATOM 1433 C CA . LYS A 1 188 ? -6.285 10.911 -15.427 1.00 88.56 188 LYS A CA 1
ATOM 1434 C C . LYS A 1 188 ? -6.109 11.804 -14.204 1.00 88.56 188 LYS A C 1
ATOM 1436 O O . LYS A 1 188 ? -6.809 12.810 -14.101 1.00 88.56 188 LYS A O 1
ATOM 1441 N N . ASP A 1 189 ? -5.243 11.445 -13.260 1.00 82.94 189 ASP A N 1
ATOM 1442 C CA . ASP A 1 189 ? -5.059 12.218 -12.035 1.00 82.94 189 ASP A CA 1
ATOM 1443 C C . ASP A 1 189 ? -3.925 13.233 -12.205 1.00 82.94 189 ASP A C 1
ATOM 1445 O O . ASP A 1 189 ? -2.753 12.882 -12.264 1.00 82.94 189 ASP A O 1
ATOM 1449 N N . GLY A 1 190 ? -4.265 14.522 -12.256 1.00 76.94 190 GLY A N 1
ATOM 1450 C CA . GLY A 1 190 ? -3.270 15.593 -12.383 1.00 76.94 190 GLY A CA 1
ATOM 1451 C C . GLY A 1 190 ? -2.451 15.850 -11.110 1.00 76.94 190 GLY A C 1
ATOM 1452 O O . GLY A 1 190 ? -1.565 16.705 -11.106 1.00 76.94 190 GLY A O 1
ATOM 1453 N N . ARG A 1 191 ? -2.744 15.172 -9.992 1.00 85.69 191 ARG A N 1
ATOM 1454 C CA . ARG A 1 191 ? -2.045 15.404 -8.723 1.00 85.69 191 ARG A CA 1
ATOM 1455 C C . ARG A 1 191 ? -0.776 14.564 -8.675 1.00 85.69 191 ARG A C 1
ATOM 1457 O O . ARG A 1 191 ? -0.827 13.369 -8.393 1.00 85.69 191 ARG A O 1
ATOM 1464 N N . VAL A 1 192 ? 0.369 15.232 -8.816 1.00 81.31 192 VAL A N 1
ATOM 1465 C CA . VAL A 1 192 ? 1.717 14.629 -8.789 1.00 81.31 192 VAL A CA 1
ATOM 1466 C C . VAL A 1 192 ? 1.880 13.596 -7.669 1.00 81.31 192 VAL A C 1
ATOM 1468 O O . VAL A 1 192 ? 2.321 12.480 -7.909 1.00 81.31 192 VAL A O 1
ATOM 1471 N N . GLY A 1 193 ? 1.445 13.919 -6.447 1.00 87.94 193 GLY A N 1
ATOM 1472 C CA . GLY A 1 193 ? 1.608 13.021 -5.302 1.00 87.94 193 GLY A CA 1
ATOM 1473 C C . GLY A 1 193 ? 0.776 11.730 -5.336 1.00 87.94 193 GLY A C 1
ATOM 1474 O O . GLY A 1 193 ? 1.081 10.835 -4.560 1.00 87.94 193 GLY A O 1
ATOM 1475 N N . ILE A 1 194 ? -0.274 11.631 -6.158 1.00 92.81 194 ILE A N 1
ATOM 1476 C CA . ILE A 1 194 ? -1.023 10.378 -6.376 1.00 92.81 194 ILE A CA 1
ATOM 1477 C C . ILE A 1 194 ? -0.392 9.581 -7.511 1.00 92.81 194 ILE A C 1
ATOM 1479 O O . ILE A 1 194 ? -0.260 8.367 -7.390 1.00 92.81 194 ILE A O 1
ATOM 1483 N N . VAL A 1 195 ? 0.052 10.255 -8.574 1.00 94.38 195 VAL A N 1
ATOM 1484 C CA . VAL A 1 195 ? 0.774 9.620 -9.685 1.00 94.38 195 VAL A CA 1
ATOM 1485 C C . VAL A 1 195 ? 2.079 8.984 -9.193 1.00 94.38 195 VAL A C 1
ATOM 1487 O O . VAL A 1 195 ? 2.386 7.851 -9.559 1.00 94.38 195 VAL A O 1
ATOM 1490 N N . GLU A 1 196 ? 2.814 9.650 -8.296 1.00 95.19 196 GLU A N 1
ATOM 1491 C CA . GLU A 1 196 ? 4.004 9.088 -7.638 1.00 95.19 196 GLU A CA 1
ATOM 1492 C C . GLU A 1 196 ? 3.688 7.791 -6.876 1.00 95.19 196 GLU A C 1
ATOM 1494 O O . GLU A 1 196 ? 4.353 6.775 -7.083 1.00 95.19 196 GLU A O 1
ATOM 1499 N N . ASP A 1 197 ? 2.650 7.801 -6.034 1.00 96.06 197 ASP A N 1
ATOM 1500 C CA . ASP A 1 197 ? 2.253 6.626 -5.249 1.00 96.06 197 ASP A CA 1
ATOM 1501 C C . ASP A 1 197 ? 1.740 5.492 -6.168 1.00 96.06 197 ASP A C 1
ATOM 1503 O O . ASP A 1 197 ? 2.070 4.324 -5.963 1.00 96.06 197 ASP A O 1
ATOM 1507 N N . ALA A 1 198 ? 0.979 5.814 -7.221 1.00 98.00 198 ALA A N 1
ATOM 1508 C CA . ALA A 1 198 ? 0.445 4.834 -8.169 1.00 98.00 198 ALA A CA 1
ATOM 1509 C C . ALA A 1 198 ? 1.553 4.175 -9.001 1.00 98.00 198 ALA A C 1
ATOM 1511 O O . ALA A 1 198 ? 1.601 2.949 -9.105 1.00 98.00 198 ALA A O 1
ATOM 1512 N N . THR A 1 199 ? 2.484 4.965 -9.542 1.00 97.81 199 THR A N 1
ATOM 1513 C CA . THR A 1 199 ? 3.635 4.442 -10.298 1.00 97.81 199 THR A CA 1
ATOM 1514 C C . THR A 1 199 ? 4.554 3.584 -9.435 1.00 97.81 199 THR A C 1
ATOM 1516 O O . THR A 1 199 ? 5.080 2.584 -9.923 1.00 97.81 199 THR A O 1
ATOM 1519 N N . ALA A 1 200 ? 4.688 3.888 -8.140 1.00 98.00 200 ALA A N 1
ATOM 1520 C CA . ALA A 1 200 ? 5.426 3.040 -7.209 1.00 98.00 200 ALA A CA 1
ATOM 1521 C C . ALA A 1 200 ? 4.781 1.651 -7.058 1.00 98.00 200 ALA A C 1
ATOM 1523 O O . ALA A 1 200 ? 5.492 0.644 -7.065 1.00 98.00 200 ALA A O 1
ATOM 1524 N N . VAL A 1 201 ? 3.445 1.571 -6.962 1.00 98.62 201 VAL A N 1
ATOM 1525 C CA . VAL A 1 201 ? 2.718 0.286 -6.930 1.00 98.62 201 VAL A CA 1
ATOM 1526 C C . VAL A 1 201 ? 2.865 -0.455 -8.261 1.00 98.62 201 VAL A C 1
ATOM 1528 O O . VAL A 1 201 ? 3.160 -1.650 -8.260 1.00 98.62 201 VAL A O 1
ATOM 1531 N N . ILE A 1 202 ? 2.728 0.245 -9.394 1.00 98.62 202 ILE A N 1
ATOM 1532 C CA . ILE A 1 202 ? 2.919 -0.332 -10.736 1.00 98.62 202 ILE A CA 1
ATOM 1533 C C . ILE A 1 202 ? 4.309 -0.966 -10.856 1.00 98.62 202 ILE A C 1
ATOM 1535 O O . ILE A 1 202 ? 4.421 -2.103 -11.310 1.00 98.62 202 ILE A O 1
ATOM 1539 N N . ALA A 1 203 ? 5.357 -0.282 -10.387 1.00 98.19 203 ALA A N 1
ATOM 1540 C CA . ALA A 1 203 ? 6.720 -0.801 -10.418 1.00 98.19 203 ALA A CA 1
ATOM 1541 C C . ALA A 1 203 ? 6.892 -2.099 -9.617 1.00 98.19 203 ALA A C 1
ATOM 1543 O O . ALA A 1 203 ? 7.668 -2.963 -10.022 1.00 98.19 203 ALA A O 1
ATOM 1544 N N . GLN A 1 204 ? 6.172 -2.270 -8.505 1.00 97.69 204 GLN A N 1
ATOM 1545 C CA . GLN A 1 204 ? 6.196 -3.523 -7.747 1.00 97.69 204 GLN A CA 1
ATOM 1546 C C . GLN A 1 204 ? 5.440 -4.637 -8.467 1.00 97.69 204 GLN A C 1
ATOM 1548 O O . GLN A 1 204 ? 5.977 -5.732 -8.630 1.00 97.69 204 GLN A O 1
ATOM 1553 N N . VAL A 1 205 ? 4.217 -4.356 -8.926 1.00 97.38 205 VAL A N 1
ATOM 1554 C CA . VAL A 1 205 ? 3.367 -5.339 -9.614 1.00 97.38 205 VAL A CA 1
ATOM 1555 C C . VAL A 1 205 ? 4.033 -5.831 -10.899 1.00 97.38 205 VAL A C 1
ATOM 1557 O O . VAL A 1 205 ? 4.004 -7.026 -11.167 1.00 97.38 205 VAL A O 1
ATOM 1560 N N . ALA A 1 206 ? 4.734 -4.958 -11.626 1.00 96.62 206 ALA A N 1
ATOM 1561 C CA . ALA A 1 206 ? 5.528 -5.296 -12.808 1.00 96.62 206 ALA A CA 1
ATOM 1562 C C . ALA A 1 206 ? 6.524 -6.456 -12.606 1.00 96.62 206 ALA A C 1
ATOM 1564 O O . ALA A 1 206 ? 6.866 -7.125 -13.571 1.00 96.62 206 ALA A O 1
ATOM 1565 N N . GLY A 1 207 ? 6.983 -6.719 -11.377 1.00 91.12 207 GLY A N 1
ATOM 1566 C CA . GLY A 1 207 ? 7.884 -7.834 -11.062 1.00 91.12 207 GLY A CA 1
ATOM 1567 C C . GLY A 1 207 ? 7.161 -9.168 -10.853 1.00 91.12 207 GLY A C 1
ATOM 1568 O O . GLY A 1 207 ? 7.419 -9.827 -9.844 1.00 91.12 207 GLY A O 1
ATOM 1569 N N . CYS A 1 208 ? 6.232 -9.514 -11.745 1.00 90.00 208 CYS A N 1
ATOM 1570 C CA . CYS A 1 208 ? 5.398 -10.721 -11.731 1.00 90.00 208 CYS A CA 1
ATOM 1571 C C . CYS A 1 208 ? 5.187 -11.185 -13.182 1.00 90.00 208 CYS A C 1
ATOM 1573 O O . CYS A 1 208 ? 5.025 -10.336 -14.056 1.00 90.00 208 CYS A O 1
ATOM 1575 N N . GLU A 1 209 ? 5.179 -12.488 -13.464 1.00 90.50 209 GLU A N 1
ATOM 1576 C CA . GLU A 1 209 ? 5.039 -12.991 -14.847 1.00 90.50 209 GLU A CA 1
ATOM 1577 C C . GLU A 1 209 ? 3.660 -12.651 -15.438 1.00 90.50 209 GLU A C 1
ATOM 1579 O O . GLU A 1 209 ? 3.545 -12.202 -16.577 1.00 90.50 209 GLU A O 1
ATOM 1584 N N . GLU A 1 210 ? 2.609 -12.733 -14.621 1.00 93.19 210 GLU A N 1
ATOM 1585 C CA . GLU A 1 210 ? 1.228 -12.407 -14.990 1.00 93.19 210 GLU A CA 1
ATOM 1586 C C . GLU A 1 210 ? 1.028 -10.917 -15.329 1.00 93.19 210 GLU A C 1
ATOM 1588 O O . GLU A 1 210 ? -0.010 -10.528 -15.880 1.00 93.19 210 GLU A O 1
ATOM 1593 N N . SER A 1 211 ? 2.019 -10.068 -15.030 1.00 95.62 211 SER A N 1
ATOM 1594 C CA . SER A 1 211 ? 1.971 -8.642 -15.353 1.00 95.62 211 SER A CA 1
ATOM 1595 C C . SER A 1 211 ? 2.082 -8.369 -16.840 1.00 95.62 211 SER A C 1
ATOM 1597 O O . SER A 1 211 ? 1.490 -7.391 -17.284 1.00 95.62 211 SER A O 1
ATOM 1599 N N . GLU A 1 212 ? 2.772 -9.207 -17.619 1.00 94.69 212 GLU A N 1
ATOM 1600 C CA . GLU A 1 212 ? 2.948 -8.989 -19.062 1.00 94.69 212 GLU A CA 1
ATOM 1601 C C . GLU A 1 212 ? 1.587 -8.802 -19.756 1.00 94.69 212 GLU A C 1
ATOM 1603 O O . GLU A 1 212 ? 1.280 -7.726 -20.279 1.00 94.69 212 GLU A O 1
ATOM 1608 N N . GLU A 1 213 ? 0.712 -9.805 -19.668 1.00 95.19 213 GLU A N 1
ATOM 1609 C CA . GLU A 1 213 ? -0.620 -9.760 -20.282 1.00 95.19 213 GLU A CA 1
ATOM 1610 C C . GLU A 1 213 ? -1.529 -8.700 -19.646 1.00 95.19 213 GLU A C 1
ATOM 1612 O O . GLU A 1 213 ? -2.390 -8.111 -20.304 1.00 95.19 213 GLU A O 1
ATOM 1617 N N . ALA A 1 214 ? -1.375 -8.419 -18.351 1.00 97.06 214 ALA A N 1
ATOM 1618 C CA . ALA A 1 214 ? -2.164 -7.384 -17.693 1.00 97.06 214 ALA A CA 1
ATOM 1619 C C . ALA A 1 214 ? -1.791 -5.968 -18.149 1.00 97.06 214 ALA A C 1
ATOM 1621 O O . ALA A 1 214 ? -2.685 -5.145 -18.352 1.00 97.06 214 ALA A O 1
ATOM 1622 N N . PHE A 1 215 ? -0.502 -5.693 -18.343 1.00 97.62 215 PHE A N 1
ATOM 1623 C CA . PHE A 1 215 ? -0.003 -4.391 -18.770 1.00 97.62 215 PHE A CA 1
ATOM 1624 C C . PHE A 1 215 ? -0.271 -4.163 -20.257 1.00 97.62 215 PHE A C 1
ATOM 1626 O O . PHE A 1 215 ? -0.719 -3.079 -20.623 1.00 97.62 215 PHE A O 1
ATOM 1633 N N . MET A 1 216 ? -0.096 -5.177 -21.110 1.00 94.50 216 MET A N 1
ATOM 1634 C CA . MET A 1 216 ? -0.403 -5.058 -22.542 1.00 94.50 216 MET A CA 1
ATOM 1635 C C . MET A 1 216 ? -1.877 -4.734 -22.799 1.00 94.50 216 MET A C 1
ATOM 1637 O O . MET A 1 216 ? -2.186 -3.887 -23.633 1.00 94.50 216 MET A O 1
ATOM 1641 N N . ARG A 1 217 ? -2.803 -5.331 -22.034 1.00 96.19 217 ARG A N 1
ATOM 1642 C CA . ARG A 1 217 ? -4.246 -5.041 -22.144 1.00 96.19 217 ARG A CA 1
ATOM 1643 C C . ARG A 1 217 ? -4.608 -3.573 -21.912 1.00 96.19 217 ARG A C 1
ATOM 1645 O O . ARG A 1 217 ? -5.670 -3.146 -22.357 1.00 96.19 217 ARG A O 1
ATOM 1652 N N . VAL A 1 218 ? -3.768 -2.824 -21.200 1.00 96.44 218 VAL A N 1
ATOM 1653 C CA . VAL A 1 218 ? -3.989 -1.403 -20.893 1.00 96.44 218 VAL A CA 1
ATOM 1654 C C . VAL A 1 218 ? -2.971 -0.487 -21.575 1.00 96.44 218 VAL A C 1
ATOM 1656 O O . VAL A 1 218 ? -2.856 0.673 -21.190 1.00 96.44 218 VAL A O 1
ATOM 1659 N N . SER A 1 219 ? -2.213 -0.999 -22.553 1.00 96.00 219 SER A N 1
ATOM 1660 C CA . SER A 1 219 ? -1.098 -0.285 -23.194 1.00 96.00 219 SER A CA 1
ATOM 1661 C C . SER A 1 219 ? -0.095 0.289 -22.183 1.00 96.00 219 SER A C 1
ATOM 1663 O O . SER A 1 219 ? 0.478 1.359 -22.381 1.00 96.00 219 SER A O 1
ATOM 1665 N N . GLY A 1 220 ? 0.109 -0.422 -21.070 1.00 96.75 220 GLY A N 1
ATOM 1666 C CA . GLY A 1 220 ? 0.858 0.067 -19.918 1.00 96.75 220 GLY A CA 1
ATOM 1667 C C . GLY A 1 220 ? 2.327 0.352 -20.223 1.00 96.75 220 GLY A C 1
ATOM 1668 O O . GLY A 1 220 ? 2.883 1.283 -19.655 1.00 96.75 220 GLY A O 1
ATOM 1669 N N . ILE A 1 221 ? 2.945 -0.391 -21.149 1.00 95.56 221 ILE A N 1
ATOM 1670 C CA . ILE A 1 221 ? 4.327 -0.136 -21.587 1.00 95.56 221 ILE A CA 1
ATOM 1671 C C . ILE A 1 221 ? 4.427 1.245 -22.245 1.00 95.56 221 ILE A C 1
ATOM 1673 O O . ILE A 1 221 ? 5.287 2.029 -21.857 1.00 95.56 221 ILE A O 1
ATOM 1677 N N . GLY A 1 222 ? 3.510 1.573 -23.163 1.00 95.44 222 GLY A N 1
ATOM 1678 C CA . GLY A 1 222 ? 3.442 2.895 -23.792 1.00 95.44 222 GLY A CA 1
ATOM 1679 C C . GLY A 1 222 ? 3.265 4.011 -22.764 1.00 95.44 222 GLY A C 1
ATOM 1680 O O . GLY A 1 222 ? 4.060 4.939 -22.738 1.00 95.44 222 GLY A O 1
ATOM 1681 N N . VAL A 1 223 ? 2.321 3.856 -21.827 1.00 96.31 223 VAL A N 1
ATOM 1682 C CA . VAL A 1 223 ? 2.107 4.853 -20.760 1.00 96.31 223 VAL A CA 1
ATOM 1683 C C . VAL A 1 223 ? 3.365 5.056 -19.907 1.00 96.31 223 VAL A C 1
ATOM 1685 O O . VAL A 1 223 ? 3.700 6.185 -19.566 1.00 96.31 223 VAL A O 1
ATOM 1688 N N . LEU A 1 224 ? 4.080 3.983 -19.550 1.00 96.88 224 LEU A N 1
ATOM 1689 C CA . LEU A 1 224 ? 5.329 4.092 -18.787 1.00 96.88 224 LEU A CA 1
ATOM 1690 C C . LEU A 1 224 ? 6.433 4.798 -19.577 1.00 96.88 224 LEU A C 1
ATOM 1692 O O . LEU A 1 224 ? 7.226 5.520 -18.981 1.00 96.88 224 LEU A O 1
ATOM 1696 N N . VAL A 1 225 ? 6.490 4.591 -20.892 1.00 95.38 225 VAL A N 1
ATOM 1697 C CA . VAL A 1 225 ? 7.444 5.271 -21.772 1.00 95.38 225 VAL A CA 1
ATOM 1698 C C . VAL A 1 225 ? 7.096 6.747 -21.933 1.00 95.38 225 VAL A C 1
ATOM 1700 O O . VAL A 1 225 ? 7.993 7.579 -21.833 1.00 95.38 225 VAL A O 1
ATOM 1703 N N . ASP A 1 226 ? 5.816 7.089 -22.069 1.00 94.56 226 ASP A N 1
ATOM 1704 C CA . ASP A 1 226 ? 5.365 8.482 -22.141 1.00 94.56 226 ASP A CA 1
ATOM 1705 C C . ASP A 1 226 ? 5.775 9.266 -20.884 1.00 94.56 226 ASP A C 1
ATOM 1707 O O . ASP A 1 226 ? 6.220 10.406 -20.977 1.00 94.56 226 ASP A O 1
ATOM 1711 N N . LEU A 1 227 ? 5.730 8.648 -19.696 1.00 95.06 227 LEU A N 1
ATOM 1712 C CA . LEU A 1 227 ? 6.202 9.282 -18.454 1.00 95.06 227 LEU A CA 1
ATOM 1713 C C . LEU A 1 227 ? 7.699 9.640 -18.466 1.00 95.06 227 LEU A C 1
ATOM 1715 O O . LEU A 1 227 ? 8.127 10.480 -17.672 1.00 95.06 227 LEU A O 1
ATOM 1719 N N . LEU A 1 228 ? 8.499 9.000 -19.322 1.00 94.75 228 LEU A N 1
ATOM 1720 C CA . LEU A 1 228 ? 9.927 9.284 -19.477 1.00 94.75 228 LEU A CA 1
ATOM 1721 C C . LEU A 1 228 ? 10.201 10.418 -20.468 1.00 94.75 228 LEU A C 1
ATOM 1723 O O . LEU A 1 228 ? 11.307 10.962 -20.455 1.00 94.75 228 LEU A O 1
ATOM 1727 N N . ASP A 1 229 ? 9.219 10.804 -21.284 1.00 91.00 229 ASP A N 1
ATOM 1728 C CA . ASP A 1 229 ? 9.368 11.923 -22.206 1.00 91.00 229 ASP A CA 1
ATOM 1729 C C . ASP A 1 229 ? 9.567 13.230 -21.422 1.00 91.00 229 ASP A C 1
ATOM 1731 O O . ASP A 1 229 ? 8.777 13.615 -20.551 1.00 91.00 229 ASP A O 1
ATOM 1735 N N . MET A 1 230 ? 10.648 13.933 -21.762 1.00 80.38 230 MET A N 1
ATOM 1736 C CA . MET A 1 230 ? 11.037 15.219 -21.189 1.00 80.38 230 MET A CA 1
ATOM 1737 C C . MET A 1 230 ? 9.9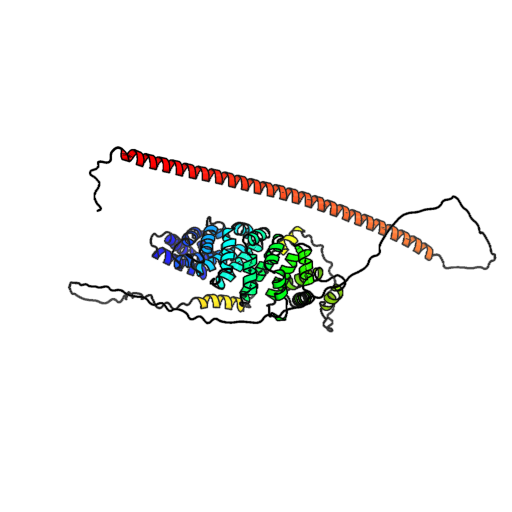52 16.289 -21.373 1.00 80.38 230 MET A C 1
ATOM 1739 O O . MET A 1 230 ? 9.866 17.211 -20.561 1.00 80.38 230 MET A O 1
ATOM 1743 N N . GLY A 1 231 ? 9.103 16.155 -22.397 1.00 80.56 231 GLY A N 1
ATOM 1744 C CA . GLY A 1 231 ? 7.983 17.054 -22.669 1.00 80.56 231 GLY A CA 1
ATOM 1745 C C . GLY A 1 231 ? 6.797 16.922 -21.707 1.00 80.56 231 GLY A C 1
ATOM 1746 O O . GLY A 1 231 ? 5.999 17.854 -21.613 1.00 80.56 231 GLY A O 1
ATOM 1747 N N . THR A 1 232 ? 6.673 15.816 -20.962 1.00 80.38 232 THR A N 1
ATOM 1748 C CA . THR A 1 232 ? 5.505 15.577 -20.086 1.00 80.38 232 THR A CA 1
ATOM 1749 C C . THR A 1 232 ? 5.549 16.331 -18.761 1.00 80.38 232 THR A C 1
ATOM 1751 O O . THR A 1 232 ? 4.518 16.488 -18.109 1.00 80.38 232 THR A O 1
ATOM 1754 N N . GLY A 1 233 ? 6.727 16.798 -18.333 1.00 81.69 233 GLY A N 1
ATOM 1755 C CA . GLY A 1 233 ? 6.898 17.438 -17.025 1.00 81.69 233 GLY A CA 1
ATOM 1756 C C . GLY A 1 233 ? 6.742 16.482 -15.833 1.00 81.69 233 GLY A C 1
ATOM 1757 O O . GLY A 1 233 ? 6.508 16.938 -14.712 1.00 81.69 233 GLY A O 1
ATOM 1758 N N . SER A 1 234 ? 6.862 15.168 -16.055 1.00 89.19 234 SER A N 1
ATOM 1759 C CA . SER A 1 234 ? 6.821 14.150 -14.998 1.00 89.19 234 SER A CA 1
ATOM 1760 C C . SER A 1 234 ? 7.916 14.374 -13.948 1.00 89.19 234 SER A C 1
ATOM 1762 O O . SER A 1 234 ? 9.054 14.711 -14.284 1.00 89.19 234 SER A O 1
ATOM 1764 N N . SER A 1 235 ? 7.589 14.165 -12.665 1.00 91.88 235 SER A N 1
ATOM 1765 C CA . SER A 1 235 ? 8.573 14.295 -11.583 1.00 91.88 235 SER A CA 1
ATOM 1766 C C . SER A 1 235 ? 9.655 13.218 -11.683 1.00 91.88 235 SER A C 1
ATOM 1768 O O . SER A 1 235 ? 9.421 12.121 -12.191 1.00 91.88 235 SER A O 1
ATOM 1770 N N . GLU A 1 236 ? 10.840 13.502 -11.145 1.00 92.12 236 GLU A N 1
ATOM 1771 C CA . GLU A 1 236 ? 11.970 12.562 -11.132 1.00 92.12 236 GLU A CA 1
ATOM 1772 C C . GLU A 1 236 ? 11.583 11.200 -10.529 1.00 92.12 236 GLU A C 1
ATOM 1774 O O . GLU A 1 236 ? 11.904 10.151 -11.080 1.00 92.12 236 GLU A O 1
ATOM 1779 N N . ARG A 1 237 ? 10.780 11.203 -9.457 1.00 93.56 237 ARG A N 1
ATOM 1780 C CA . ARG A 1 237 ? 10.271 9.978 -8.822 1.00 93.56 237 ARG A CA 1
ATOM 1781 C C . ARG A 1 237 ? 9.374 9.159 -9.741 1.00 93.56 237 ARG A C 1
ATOM 1783 O O . ARG A 1 237 ? 9.477 7.935 -9.757 1.00 93.56 237 ARG A O 1
ATOM 1790 N N . VAL A 1 238 ? 8.490 9.821 -10.488 1.00 95.88 238 VAL A N 1
ATOM 1791 C CA . VAL A 1 238 ? 7.617 9.160 -11.467 1.00 95.88 238 VAL A CA 1
ATOM 1792 C C . VAL A 1 238 ? 8.462 8.500 -12.554 1.00 95.88 238 VAL A C 1
ATOM 1794 O O . VAL A 1 238 ? 8.237 7.330 -12.860 1.00 95.88 238 VAL A O 1
ATOM 1797 N N . LYS A 1 239 ? 9.485 9.197 -13.065 1.00 96.19 239 LYS A N 1
ATOM 1798 C CA . LYS A 1 239 ? 10.413 8.638 -14.056 1.00 96.19 239 LYS A CA 1
ATOM 1799 C C . LYS A 1 239 ? 11.198 7.445 -13.509 1.00 96.19 239 LYS A C 1
ATOM 1801 O O . LYS A 1 239 ? 11.282 6.409 -14.162 1.00 96.19 239 LYS A O 1
ATOM 1806 N N . GLU A 1 240 ? 11.723 7.536 -12.288 1.00 97.00 240 GLU A N 1
ATOM 1807 C CA . GLU A 1 240 ? 12.420 6.420 -11.634 1.00 97.00 240 GLU A CA 1
ATOM 1808 C C . GLU A 1 240 ? 11.524 5.193 -11.446 1.00 97.00 240 GLU A C 1
ATOM 1810 O O . GLU A 1 240 ? 11.952 4.060 -11.689 1.00 97.00 240 GLU A O 1
ATOM 1815 N N . ASN A 1 241 ? 10.275 5.407 -11.028 1.00 97.88 241 ASN A N 1
ATOM 1816 C CA . ASN A 1 241 ? 9.292 4.339 -10.902 1.00 97.88 241 ASN A CA 1
ATOM 1817 C C . ASN A 1 241 ? 8.955 3.731 -12.268 1.00 97.88 241 ASN A C 1
ATOM 1819 O O . ASN A 1 241 ? 8.847 2.509 -12.369 1.00 97.88 241 ASN A O 1
ATOM 1823 N N . ALA A 1 242 ? 8.845 4.548 -13.318 1.00 97.88 242 ALA A N 1
ATOM 1824 C CA . ALA A 1 242 ? 8.603 4.072 -14.673 1.00 97.88 242 ALA A CA 1
ATOM 1825 C C . ALA A 1 242 ? 9.764 3.213 -15.196 1.00 97.88 242 ALA A C 1
ATOM 1827 O O . ALA A 1 242 ? 9.540 2.085 -15.635 1.00 97.88 242 ALA A O 1
ATOM 1828 N N . VAL A 1 243 ? 11.012 3.668 -15.033 1.00 97.94 243 VAL A N 1
ATOM 1829 C CA . VAL A 1 243 ? 12.216 2.872 -15.334 1.00 97.94 243 VAL A CA 1
ATOM 1830 C C . VAL A 1 243 ? 12.224 1.564 -14.544 1.00 97.94 243 VAL A C 1
ATOM 1832 O O . VAL A 1 243 ? 12.518 0.504 -15.095 1.00 97.94 243 VAL A O 1
ATOM 1835 N N . ALA A 1 244 ? 11.890 1.608 -13.252 1.00 97.94 244 ALA A N 1
ATOM 1836 C CA . ALA A 1 244 ? 11.827 0.413 -12.421 1.00 97.94 244 ALA A CA 1
ATOM 1837 C C . ALA A 1 244 ? 10.754 -0.577 -12.900 1.00 97.94 244 ALA A C 1
ATOM 1839 O O . ALA A 1 244 ? 11.015 -1.778 -12.911 1.00 97.94 244 ALA A O 1
ATOM 1840 N N . ALA A 1 245 ? 9.578 -0.088 -13.297 1.00 98.25 245 ALA A N 1
ATOM 1841 C CA . ALA A 1 245 ? 8.500 -0.908 -13.836 1.00 98.25 245 ALA A CA 1
ATOM 1842 C C . ALA A 1 245 ? 8.907 -1.569 -15.160 1.00 98.25 245 ALA A C 1
ATOM 1844 O O . ALA A 1 245 ? 8.784 -2.784 -15.288 1.00 98.25 245 ALA A O 1
ATOM 1845 N N . LEU A 1 246 ? 9.460 -0.798 -16.103 1.00 97.44 246 LEU A N 1
ATOM 1846 C CA . LEU A 1 246 ? 9.946 -1.310 -17.388 1.00 97.44 246 LEU A CA 1
ATOM 1847 C C . LEU A 1 246 ? 11.048 -2.357 -17.195 1.00 97.44 246 LEU A C 1
ATOM 1849 O O . LEU A 1 246 ? 10.984 -3.434 -17.777 1.00 97.44 246 LEU A O 1
ATOM 1853 N N . LEU A 1 247 ? 12.024 -2.089 -16.323 1.00 96.56 247 LEU A N 1
ATOM 1854 C CA . LEU A 1 247 ? 13.079 -3.050 -16.001 1.00 96.56 247 LEU A CA 1
ATOM 1855 C C . LEU A 1 247 ? 12.526 -4.339 -15.394 1.00 96.56 247 LEU A C 1
ATOM 1857 O O . LEU A 1 247 ? 12.992 -5.422 -15.742 1.00 96.56 247 LEU A O 1
ATOM 1861 N N . ASN A 1 248 ? 11.561 -4.232 -14.480 1.00 96.31 248 ASN A N 1
ATOM 1862 C CA . ASN A 1 248 ? 10.940 -5.397 -13.866 1.00 96.31 248 ASN A CA 1
ATOM 1863 C C . ASN A 1 248 ? 10.185 -6.229 -14.911 1.00 96.31 248 ASN A C 1
ATOM 1865 O O . ASN A 1 248 ? 10.453 -7.422 -15.004 1.00 96.31 248 ASN A O 1
ATOM 1869 N N . LEU A 1 249 ? 9.362 -5.595 -15.755 1.00 94.75 249 LEU A N 1
ATOM 1870 C CA . LEU A 1 249 ? 8.645 -6.266 -16.843 1.00 94.75 249 LEU A CA 1
ATOM 1871 C C . LEU A 1 249 ? 9.590 -6.958 -17.825 1.00 94.75 249 LEU A C 1
ATOM 1873 O O . LEU A 1 249 ? 9.328 -8.078 -18.232 1.00 94.75 249 LEU A O 1
ATOM 1877 N N . VAL A 1 250 ? 10.693 -6.316 -18.205 1.00 93.88 250 VAL A N 1
ATOM 1878 C CA . VAL A 1 250 ? 11.670 -6.896 -19.138 1.00 93.88 250 VAL A CA 1
ATOM 1879 C C . VAL A 1 250 ? 12.416 -8.086 -18.523 1.00 93.88 250 VAL A C 1
ATOM 1881 O O . VAL A 1 250 ? 12.834 -8.989 -19.239 1.00 93.88 250 VAL A O 1
ATOM 1884 N N . ARG A 1 251 ? 12.598 -8.100 -17.197 1.00 91.88 251 ARG A N 1
ATOM 1885 C CA . ARG A 1 251 ? 13.266 -9.199 -16.484 1.00 91.88 251 ARG A CA 1
ATOM 1886 C C . ARG A 1 251 ? 12.360 -10.399 -16.237 1.00 91.88 251 ARG A C 1
ATOM 1888 O O . ARG A 1 251 ? 12.865 -11.516 -16.219 1.00 91.88 251 ARG A O 1
ATOM 1895 N N . THR A 1 252 ? 11.077 -10.167 -15.966 1.00 89.88 252 THR A N 1
ATOM 1896 C CA . THR A 1 252 ? 10.113 -11.234 -15.654 1.00 89.88 252 THR A CA 1
ATOM 1897 C C . THR A 1 252 ? 9.297 -11.671 -16.862 1.00 89.88 252 THR A C 1
ATOM 1899 O O . THR A 1 252 ? 8.827 -12.800 -16.898 1.00 89.88 252 THR A O 1
ATOM 1902 N N . GLY A 1 253 ? 9.097 -10.780 -17.827 1.00 86.56 253 GLY A N 1
ATOM 1903 C CA . GLY A 1 253 ? 8.342 -11.034 -19.044 1.00 86.56 253 GLY A CA 1
ATOM 1904 C C . GLY A 1 253 ? 9.168 -11.711 -20.131 1.00 86.56 253 GLY A C 1
ATOM 1905 O O . GLY A 1 253 ? 10.372 -11.945 -20.015 1.00 86.56 25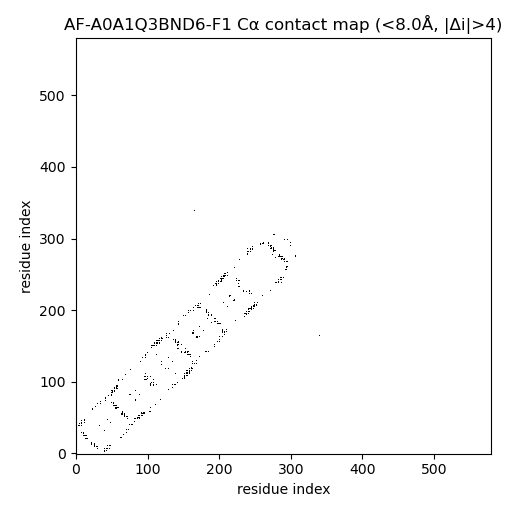3 GLY A O 1
ATOM 1906 N N . SER A 1 254 ? 8.488 -12.023 -21.224 1.00 90.50 254 SER A N 1
ATOM 1907 C CA . SER A 1 254 ? 9.080 -12.642 -22.398 1.00 90.50 254 SER A CA 1
ATOM 1908 C C . SER A 1 254 ? 9.905 -11.648 -23.229 1.00 90.50 254 SER A C 1
ATOM 1910 O O . SER A 1 254 ? 9.798 -10.427 -23.100 1.00 90.50 254 SER A O 1
ATOM 1912 N N . GLU A 1 255 ? 10.678 -12.167 -24.188 1.00 90.94 255 GLU A N 1
ATOM 1913 C CA . GLU A 1 255 ? 11.411 -11.348 -25.170 1.00 90.94 255 GLU A CA 1
ATOM 1914 C C . GLU A 1 255 ? 10.491 -10.400 -25.967 1.00 90.94 255 GLU A C 1
ATOM 1916 O O . GLU A 1 255 ? 10.951 -9.416 -26.547 1.00 90.94 255 GLU A O 1
ATOM 1921 N N . ARG A 1 256 ? 9.177 -10.664 -25.991 1.00 91.25 256 ARG A N 1
ATOM 1922 C CA . ARG A 1 256 ? 8.181 -9.760 -26.574 1.00 91.25 256 ARG A CA 1
ATOM 1923 C C . ARG A 1 256 ? 8.167 -8.408 -25.863 1.00 91.25 256 ARG A C 1
ATOM 1925 O O . ARG A 1 256 ? 8.176 -7.394 -26.549 1.00 91.25 256 ARG A O 1
ATOM 1932 N N . VAL A 1 257 ? 8.203 -8.399 -24.530 1.00 91.06 257 VAL A N 1
ATOM 1933 C CA . VAL A 1 257 ? 8.216 -7.175 -23.716 1.00 91.06 257 VAL A CA 1
ATOM 1934 C C . VAL A 1 257 ? 9.495 -6.386 -23.972 1.00 91.06 257 VAL A C 1
ATOM 1936 O O . VAL A 1 257 ? 9.443 -5.186 -24.225 1.00 91.06 257 VAL A O 1
ATOM 1939 N N . ALA A 1 258 ? 10.647 -7.063 -23.963 1.00 90.62 258 ALA A N 1
ATOM 1940 C CA . ALA A 1 258 ? 11.933 -6.432 -24.248 1.00 90.62 258 ALA A CA 1
ATOM 1941 C C . ALA A 1 258 ? 11.958 -5.795 -25.645 1.00 90.62 258 ALA A C 1
ATOM 1943 O O . ALA A 1 258 ? 12.419 -4.666 -25.805 1.00 90.62 258 ALA A O 1
ATOM 1944 N N . ARG A 1 259 ? 11.418 -6.497 -26.649 1.00 90.62 259 ARG A N 1
ATOM 1945 C CA . ARG A 1 259 ? 11.280 -5.972 -28.010 1.00 90.62 259 ARG A CA 1
ATOM 1946 C C . ARG A 1 259 ? 10.349 -4.770 -28.067 1.00 90.62 259 ARG A C 1
ATOM 1948 O O . ARG A 1 259 ? 10.734 -3.769 -28.648 1.00 90.62 259 ARG A O 1
ATOM 1955 N N . GLU A 1 260 ? 9.183 -4.840 -27.434 1.00 91.31 260 GLU A N 1
ATOM 1956 C CA . GLU A 1 260 ? 8.223 -3.734 -27.416 1.00 91.31 260 GLU A CA 1
ATOM 1957 C C . GLU A 1 260 ? 8.840 -2.467 -26.816 1.00 91.31 260 GLU A C 1
ATOM 1959 O O . GLU A 1 260 ? 8.714 -1.401 -27.404 1.00 91.31 260 GLU A O 1
ATOM 1964 N N . VAL A 1 261 ? 9.593 -2.582 -25.715 1.00 91.12 261 VAL A N 1
ATOM 1965 C CA . VAL A 1 261 ? 10.318 -1.440 -25.130 1.00 91.12 261 VAL A CA 1
ATOM 1966 C C . VAL A 1 261 ? 11.376 -0.885 -26.091 1.00 91.12 261 VAL A C 1
ATOM 1968 O O . VAL A 1 261 ? 11.511 0.330 -26.190 1.00 91.12 261 VAL A O 1
ATOM 1971 N N . ARG A 1 262 ? 12.113 -1.734 -26.823 1.00 89.19 262 ARG A N 1
ATOM 1972 C CA . ARG A 1 262 ? 13.097 -1.284 -27.830 1.00 89.19 262 ARG A CA 1
ATOM 1973 C C . ARG A 1 262 ? 12.447 -0.606 -29.034 1.00 89.19 262 ARG A C 1
ATOM 1975 O O . ARG A 1 262 ? 12.969 0.389 -29.533 1.00 89.19 262 ARG A O 1
ATOM 1982 N N . ASP A 1 263 ? 11.302 -1.116 -29.471 1.00 89.62 263 ASP A N 1
ATOM 1983 C CA . ASP A 1 263 ? 10.577 -0.619 -30.640 1.00 89.62 263 ASP A CA 1
ATOM 1984 C C . ASP A 1 263 ? 9.949 0.769 -30.393 1.00 89.62 263 ASP A C 1
ATOM 1986 O O . ASP A 1 263 ? 9.605 1.460 -31.353 1.00 89.62 263 ASP A O 1
ATOM 1990 N N . MET A 1 264 ? 9.881 1.234 -29.135 1.00 86.88 264 MET A N 1
ATOM 1991 C CA . MET A 1 264 ? 9.493 2.614 -28.793 1.00 86.88 264 MET A CA 1
ATOM 1992 C C . MET A 1 264 ? 10.514 3.671 -29.265 1.00 86.88 264 MET A C 1
ATOM 1994 O O . MET A 1 264 ? 10.216 4.866 -29.268 1.00 86.88 264 MET A O 1
ATOM 1998 N N . GLY A 1 265 ? 11.707 3.257 -29.708 1.00 80.19 265 GLY A N 1
ATOM 1999 C CA . GLY A 1 265 ? 12.656 4.104 -30.433 1.00 80.19 265 GLY A CA 1
ATOM 2000 C C . GLY A 1 265 ? 13.587 4.950 -29.557 1.00 80.19 265 GLY A C 1
ATOM 2001 O O . GLY A 1 265 ? 13.841 4.653 -28.395 1.00 80.19 265 GLY A O 1
ATOM 2002 N N . ALA A 1 266 ? 14.157 6.014 -30.129 1.00 77.38 266 ALA A N 1
ATOM 2003 C CA . ALA A 1 266 ? 15.188 6.812 -29.451 1.00 77.38 266 ALA A CA 1
ATOM 2004 C C . ALA A 1 266 ? 14.661 7.589 -28.227 1.00 77.38 266 ALA A C 1
ATOM 2006 O O . ALA A 1 266 ? 15.386 7.746 -27.248 1.00 77.38 266 ALA A O 1
ATOM 2007 N N . GLY A 1 267 ? 13.389 8.008 -28.243 1.00 80.44 267 GLY A N 1
ATOM 2008 C CA . GLY A 1 267 ? 12.798 8.804 -27.159 1.00 80.44 267 GLY A CA 1
ATOM 2009 C C . GLY A 1 267 ? 12.784 8.083 -25.808 1.00 80.44 267 GLY A C 1
ATOM 2010 O O . GLY A 1 267 ? 13.054 8.702 -24.780 1.00 80.44 267 GLY A O 1
ATOM 2011 N N . VAL A 1 268 ? 12.565 6.760 -25.799 1.00 87.75 268 VAL A N 1
ATOM 2012 C CA . VAL A 1 268 ? 12.648 5.977 -24.556 1.00 87.75 268 VAL A CA 1
ATOM 2013 C C . VAL A 1 268 ? 14.086 5.899 -24.037 1.00 87.75 268 VAL A C 1
ATOM 2015 O O . VAL A 1 268 ? 14.303 5.985 -22.831 1.00 87.75 268 VAL A O 1
ATOM 2018 N N . VAL A 1 269 ? 15.084 5.792 -24.921 1.00 90.88 269 VAL A N 1
ATOM 2019 C CA . VAL A 1 269 ? 16.502 5.716 -24.532 1.00 90.88 269 VAL A CA 1
ATOM 2020 C C . VAL A 1 269 ? 16.953 7.021 -23.882 1.00 90.88 269 VAL A C 1
ATOM 2022 O O . VAL A 1 269 ? 17.592 6.976 -22.831 1.00 90.88 269 VAL A O 1
ATOM 2025 N N . ASP A 1 270 ? 16.571 8.164 -24.453 1.00 91.12 270 ASP A N 1
ATOM 2026 C CA . ASP A 1 270 ? 16.900 9.485 -23.910 1.00 91.12 270 ASP A CA 1
ATOM 2027 C C . ASP A 1 270 ? 16.263 9.701 -22.527 1.00 91.12 270 ASP A C 1
ATOM 2029 O O . ASP A 1 270 ? 16.938 10.135 -21.592 1.00 91.12 270 ASP A O 1
ATOM 2033 N N . GLY A 1 271 ? 14.994 9.315 -22.354 1.00 93.06 271 GLY A N 1
ATOM 2034 C CA . GLY A 1 271 ? 14.311 9.393 -21.061 1.00 93.06 271 GLY A CA 1
ATOM 2035 C C . GLY A 1 271 ? 14.914 8.468 -19.993 1.00 93.06 271 GLY A C 1
ATOM 2036 O O . GLY A 1 271 ? 15.035 8.853 -18.829 1.00 93.06 271 GLY A O 1
ATOM 2037 N N . ILE A 1 272 ? 15.362 7.261 -20.364 1.00 94.88 272 ILE A N 1
ATOM 2038 C CA . ILE A 1 272 ? 16.089 6.381 -19.432 1.00 94.88 272 ILE A CA 1
ATOM 2039 C C . ILE A 1 272 ? 17.471 6.973 -19.099 1.00 94.88 272 ILE A C 1
ATOM 2041 O O . ILE A 1 272 ? 17.908 6.895 -17.948 1.00 94.88 272 ILE A O 1
ATOM 2045 N N . ALA A 1 273 ? 18.164 7.568 -20.074 1.00 93.81 273 ALA A N 1
ATOM 2046 C CA . ALA A 1 273 ? 19.462 8.205 -19.866 1.00 93.81 273 ALA A CA 1
ATOM 2047 C C . ALA A 1 273 ? 19.371 9.414 -18.919 1.00 93.81 273 ALA A C 1
ATOM 2049 O O . ALA A 1 273 ? 20.218 9.539 -18.035 1.00 93.81 273 ALA A O 1
ATOM 2050 N N . ASP A 1 274 ? 18.310 10.222 -19.020 1.00 93.94 274 ASP A N 1
ATOM 2051 C CA . ASP A 1 274 ? 18.013 11.303 -18.068 1.00 93.94 274 ASP A CA 1
ATOM 2052 C C . ASP A 1 274 ? 17.943 10.773 -16.627 1.00 93.94 274 ASP A C 1
ATOM 2054 O O . ASP A 1 274 ? 18.610 11.289 -15.731 1.00 93.94 274 ASP A O 1
ATOM 2058 N N . VAL A 1 275 ? 17.227 9.665 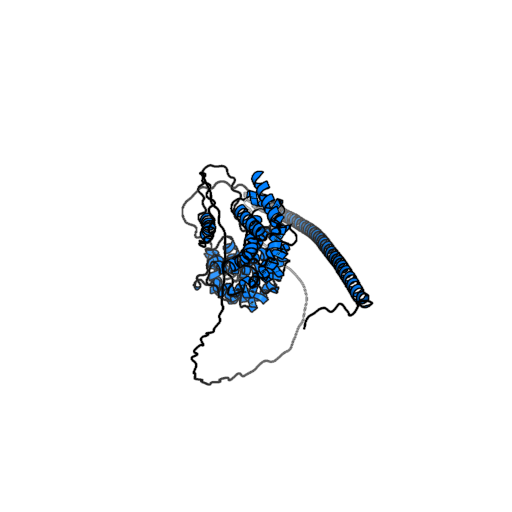-16.398 1.00 95.19 275 VAL A N 1
ATOM 2059 C CA . VAL A 1 275 ? 17.164 9.026 -15.070 1.00 95.19 275 VAL A CA 1
ATOM 2060 C C . VAL A 1 275 ? 18.526 8.461 -14.641 1.00 95.19 275 VAL A C 1
ATOM 2062 O O . VAL A 1 275 ? 18.866 8.499 -13.457 1.00 95.19 275 VAL A O 1
ATOM 2065 N N . ALA A 1 276 ? 19.338 7.955 -15.574 1.00 95.69 276 ALA A N 1
ATOM 2066 C CA . ALA A 1 276 ? 20.687 7.464 -15.283 1.00 95.69 276 ALA A CA 1
ATOM 2067 C C . ALA A 1 276 ? 21.671 8.580 -14.879 1.00 95.69 276 ALA A C 1
ATOM 2069 O O . ALA A 1 276 ? 22.617 8.319 -14.130 1.00 95.69 276 ALA A O 1
ATOM 2070 N N . GLU A 1 277 ? 21.453 9.810 -15.340 1.00 93.88 277 GLU A N 1
ATOM 2071 C CA . GLU A 1 277 ? 22.288 10.971 -15.024 1.00 93.88 277 GLU A CA 1
ATOM 2072 C C . GLU A 1 277 ? 21.789 11.725 -13.784 1.00 93.88 277 GLU A C 1
ATOM 2074 O O . GLU A 1 277 ? 22.573 12.041 -12.879 1.00 93.88 277 GLU A O 1
ATOM 2079 N N . ASN A 1 278 ? 20.478 11.940 -13.695 1.00 91.88 278 ASN A N 1
ATOM 2080 C CA . ASN A 1 278 ? 19.876 12.842 -12.717 1.00 91.88 278 ASN A CA 1
ATOM 2081 C C . ASN A 1 278 ? 19.253 12.118 -11.520 1.00 91.88 278 ASN A C 1
ATOM 2083 O O . ASN A 1 278 ? 19.309 12.666 -10.426 1.00 91.88 278 ASN A O 1
ATOM 2087 N N . GLY A 1 279 ? 18.812 10.867 -11.691 1.00 91.56 279 GLY A N 1
ATOM 2088 C CA . GLY A 1 279 ? 18.082 10.098 -10.680 1.00 91.56 279 GLY A CA 1
ATOM 2089 C C . GLY A 1 279 ? 18.802 9.869 -9.343 1.00 91.56 279 GLY A C 1
ATOM 2090 O O . GLY A 1 279 ? 20.023 10.030 -9.188 1.00 91.56 279 GLY A O 1
ATOM 2091 N N . SER A 1 280 ? 18.046 9.344 -8.381 1.00 93.62 280 SER A N 1
ATOM 2092 C CA . SER A 1 280 ? 18.537 8.756 -7.136 1.00 93.62 280 SER A CA 1
ATOM 2093 C C . SER A 1 280 ? 19.535 7.625 -7.402 1.00 93.62 280 SER A C 1
ATOM 2095 O O . SER A 1 280 ? 19.539 7.008 -8.467 1.00 93.62 280 SER A O 1
ATOM 2097 N N . ALA A 1 281 ? 20.369 7.269 -6.419 1.00 93.19 281 ALA A N 1
ATOM 2098 C CA . ALA A 1 281 ? 21.333 6.171 -6.575 1.00 93.19 281 ALA A CA 1
ATOM 2099 C C . ALA A 1 281 ? 20.671 4.858 -7.054 1.00 93.19 281 ALA A C 1
ATOM 2101 O O . ALA A 1 281 ? 21.217 4.140 -7.897 1.00 93.19 281 ALA A O 1
ATOM 2102 N N . LYS A 1 282 ? 19.453 4.578 -6.569 1.00 88.50 282 LYS A N 1
ATOM 2103 C CA . LYS A 1 282 ? 18.651 3.421 -6.982 1.00 88.50 282 LYS A CA 1
ATOM 2104 C C . LYS A 1 282 ? 18.078 3.597 -8.388 1.00 88.50 282 LYS A C 1
ATOM 2106 O O . LYS A 1 282 ? 18.163 2.661 -9.184 1.00 88.50 282 LYS A O 1
ATOM 2111 N N . GLY A 1 283 ? 17.530 4.775 -8.692 1.00 92.81 283 GLY A N 1
ATOM 2112 C CA . GLY A 1 283 ? 17.043 5.140 -10.023 1.00 92.81 283 GLY A CA 1
ATOM 2113 C C . GLY A 1 283 ? 18.125 4.965 -11.086 1.00 92.81 283 GLY A C 1
ATOM 2114 O O . GLY A 1 283 ? 17.922 4.243 -12.058 1.00 92.81 283 GLY A O 1
ATOM 2115 N N . LYS A 1 284 ? 19.322 5.494 -10.821 1.00 95.81 284 LYS A N 1
ATOM 2116 C CA . LYS A 1 284 ? 20.510 5.382 -11.678 1.00 95.81 284 LYS A CA 1
ATOM 2117 C C . LYS A 1 284 ? 20.912 3.944 -11.945 1.00 95.81 284 LYS A C 1
ATOM 2119 O O . LYS A 1 284 ? 21.094 3.551 -13.095 1.00 95.81 284 LYS A O 1
ATOM 2124 N N . SER A 1 285 ? 21.018 3.136 -10.891 1.00 94.75 285 SER A N 1
ATOM 2125 C CA . SER A 1 285 ? 21.370 1.719 -11.018 1.00 94.75 285 SER A CA 1
ATOM 2126 C C . SER A 1 285 ? 20.374 0.963 -11.908 1.00 94.75 285 SER A C 1
ATOM 2128 O O . SER A 1 285 ? 20.772 0.222 -12.812 1.00 94.75 285 SER A O 1
ATOM 2130 N N . LYS A 1 286 ? 19.071 1.203 -11.715 1.00 94.44 286 LYS A N 1
ATOM 2131 C CA . LYS A 1 286 ? 18.012 0.584 -12.523 1.00 94.44 286 LYS A CA 1
ATOM 2132 C C . LYS A 1 286 ? 17.994 1.095 -13.961 1.00 94.44 286 LYS A C 1
ATOM 2134 O O . LYS A 1 286 ? 17.866 0.287 -14.874 1.00 94.44 286 LYS A O 1
ATOM 2139 N N . ALA A 1 287 ? 18.178 2.393 -14.174 1.00 96.31 287 ALA A N 1
ATOM 2140 C CA . ALA A 1 287 ? 18.251 2.987 -15.504 1.00 96.31 287 ALA A CA 1
ATOM 2141 C C . ALA A 1 287 ? 19.420 2.410 -16.307 1.00 96.31 287 ALA A C 1
ATOM 2143 O O . ALA A 1 287 ? 19.230 1.936 -17.423 1.00 96.31 287 ALA A O 1
ATOM 2144 N N . LEU A 1 288 ? 20.609 2.319 -15.704 1.00 94.69 288 LEU A N 1
ATOM 2145 C CA . LEU A 1 288 ? 21.770 1.680 -16.328 1.00 94.69 288 LEU A CA 1
ATOM 2146 C C . LEU A 1 288 ? 21.533 0.194 -16.623 1.00 94.69 288 LEU A C 1
ATOM 2148 O O . LEU A 1 288 ? 22.013 -0.316 -17.634 1.00 94.69 288 LEU A O 1
ATOM 2152 N N . ALA A 1 289 ? 20.816 -0.518 -15.750 1.00 93.81 289 ALA A N 1
ATOM 2153 C CA . ALA A 1 289 ? 20.448 -1.907 -15.999 1.00 93.81 289 ALA A CA 1
ATOM 2154 C C . ALA A 1 289 ? 19.462 -2.040 -17.169 1.00 93.81 289 ALA A C 1
ATOM 2156 O O . ALA A 1 289 ? 19.625 -2.949 -17.975 1.00 93.81 289 ALA A O 1
ATOM 2157 N N . LEU A 1 290 ? 18.487 -1.135 -17.285 1.00 94.19 290 LEU A N 1
ATOM 2158 C CA . LEU A 1 290 ? 17.520 -1.125 -18.382 1.00 94.19 290 LEU A CA 1
ATOM 2159 C C . LEU A 1 290 ? 18.179 -0.747 -19.713 1.00 94.19 290 LEU A C 1
ATOM 2161 O O . LEU A 1 290 ? 17.963 -1.436 -20.705 1.00 94.19 290 LEU A O 1
ATOM 2165 N N . LEU A 1 291 ? 19.059 0.261 -19.730 1.00 93.38 291 LEU A N 1
ATOM 2166 C CA . LEU A 1 291 ? 19.815 0.653 -20.928 1.00 93.38 291 LEU A CA 1
ATOM 2167 C C . LEU A 1 291 ? 20.604 -0.515 -21.519 1.00 93.38 291 LEU A C 1
ATOM 2169 O O . LEU A 1 291 ? 20.618 -0.678 -22.729 1.00 93.38 291 LEU A O 1
ATOM 2173 N N . LYS A 1 292 ? 21.203 -1.374 -20.687 1.00 89.88 292 LYS A N 1
ATOM 2174 C CA . LYS A 1 292 ? 21.924 -2.569 -21.165 1.00 89.88 292 LYS A CA 1
ATOM 2175 C C . LYS A 1 292 ? 21.035 -3.583 -21.886 1.00 89.88 292 LYS A C 1
ATOM 2177 O O . LYS A 1 292 ? 21.560 -4.413 -22.616 1.00 89.88 292 LYS A O 1
ATOM 2182 N N . VAL A 1 293 ? 19.729 -3.574 -21.624 1.00 85.50 293 VAL A N 1
ATOM 2183 C CA . VAL A 1 293 ? 18.774 -4.490 -22.263 1.00 85.50 293 VAL A CA 1
ATOM 2184 C C . VAL A 1 293 ? 18.137 -3.860 -23.501 1.00 85.50 293 VAL A C 1
ATOM 2186 O O . VAL A 1 293 ? 17.800 -4.562 -24.454 1.00 85.50 293 VAL A O 1
ATOM 2189 N N . VAL A 1 294 ? 17.962 -2.537 -23.485 1.00 84.44 294 VAL A N 1
ATOM 2190 C CA . VAL A 1 294 ? 17.299 -1.787 -24.560 1.00 84.44 294 VAL A CA 1
ATOM 2191 C C . VAL A 1 294 ? 18.287 -1.376 -25.661 1.00 84.44 294 VAL A C 1
ATOM 2193 O O . VAL A 1 294 ? 17.912 -1.321 -26.828 1.00 84.44 294 VAL A O 1
ATOM 2196 N N . VAL A 1 295 ? 19.552 -1.127 -25.320 1.00 81.06 295 VAL A N 1
ATOM 2197 C CA . VAL A 1 295 ? 20.596 -0.702 -26.261 1.00 81.06 295 VAL A CA 1
ATOM 2198 C C . VAL A 1 295 ? 21.435 -1.908 -26.688 1.00 81.06 295 VAL A C 1
ATOM 2200 O O . VAL A 1 295 ? 22.020 -2.591 -25.850 1.00 81.06 295 VAL A O 1
ATOM 2203 N N . ASP A 1 296 ? 21.545 -2.151 -27.996 1.00 61.91 296 ASP A N 1
ATOM 2204 C CA . ASP A 1 296 ? 22.436 -3.182 -28.540 1.00 61.91 296 ASP A CA 1
ATOM 2205 C C . ASP A 1 296 ? 23.917 -2.886 -28.201 1.00 61.91 296 ASP A C 1
ATOM 2207 O O . ASP A 1 296 ? 24.355 -1.735 -28.079 1.00 61.91 296 ASP A O 1
ATOM 2211 N N . ASP A 1 297 ? 24.747 -3.931 -28.100 1.00 52.62 297 ASP A N 1
ATOM 2212 C CA . ASP A 1 297 ? 26.169 -3.866 -27.689 1.00 52.62 297 ASP A CA 1
ATOM 2213 C C . ASP A 1 297 ? 27.040 -2.926 -28.572 1.00 52.62 297 ASP A C 1
ATOM 2215 O O . ASP A 1 297 ? 28.141 -2.499 -28.201 1.00 52.62 297 ASP A O 1
ATOM 2219 N N . LYS A 1 298 ? 26.535 -2.543 -29.755 1.00 49.25 298 LYS A N 1
ATOM 2220 C CA . LYS A 1 298 ? 27.179 -1.585 -30.670 1.00 49.25 298 LYS A CA 1
ATOM 2221 C C . LYS A 1 298 ? 27.014 -0.118 -30.243 1.00 49.25 298 LYS A C 1
ATOM 2223 O O . LYS A 1 298 ? 27.988 0.621 -30.370 1.00 49.25 298 LYS A O 1
ATOM 2228 N N . ASP A 1 299 ? 25.878 0.263 -29.657 1.00 51.41 299 ASP A N 1
ATOM 2229 C CA . ASP A 1 299 ? 25.580 1.640 -29.208 1.00 51.41 299 ASP A CA 1
ATOM 2230 C C . ASP A 1 299 ? 25.857 1.854 -27.710 1.00 51.41 299 ASP A C 1
ATOM 2232 O O . ASP A 1 299 ? 26.098 2.975 -27.250 1.00 51.41 299 ASP A O 1
ATOM 2236 N N . SER A 1 300 ? 25.951 0.757 -26.952 1.00 46.03 300 SER A N 1
ATOM 2237 C CA . SER A 1 300 ? 26.256 0.741 -25.516 1.00 46.03 300 SER A CA 1
ATOM 2238 C C . SER A 1 300 ? 27.549 1.489 -25.160 1.00 46.03 300 SER A C 1
ATOM 2240 O O . SER A 1 300 ? 27.637 2.153 -24.126 1.00 46.03 300 SER A O 1
ATOM 2242 N N . ARG A 1 301 ? 28.571 1.427 -26.027 1.00 47.09 301 ARG A N 1
ATOM 2243 C CA . ARG A 1 301 ? 29.868 2.089 -25.801 1.00 47.09 301 ARG A CA 1
ATOM 2244 C C . ARG A 1 301 ? 29.807 3.609 -25.945 1.00 47.09 301 ARG A C 1
ATOM 2246 O O . ARG A 1 301 ? 30.575 4.281 -25.264 1.00 47.09 301 ARG A O 1
ATOM 2253 N N . GLY A 1 302 ? 28.905 4.142 -26.771 1.00 50.16 302 GLY A N 1
ATOM 2254 C CA . GLY A 1 302 ? 28.705 5.584 -26.928 1.00 50.16 302 GLY A CA 1
ATOM 2255 C C . GLY A 1 302 ? 28.043 6.182 -25.689 1.00 50.16 302 GLY A C 1
ATOM 2256 O O . GLY A 1 302 ? 28.633 7.028 -25.021 1.00 50.16 302 GLY A O 1
ATOM 2257 N N . TYR A 1 303 ? 26.885 5.651 -25.297 1.00 49.31 303 TYR A N 1
ATOM 2258 C CA . TYR A 1 303 ? 26.102 6.172 -24.172 1.00 49.31 303 TYR A CA 1
ATOM 2259 C C . TYR A 1 303 ? 26.769 5.959 -22.801 1.00 49.31 303 TYR A C 1
ATOM 2261 O O . TYR A 1 303 ? 26.846 6.890 -22.002 1.00 49.31 303 TYR A O 1
ATOM 2269 N N . ILE A 1 304 ? 27.363 4.785 -22.537 1.00 48.66 304 ILE A N 1
ATOM 2270 C CA . ILE A 1 304 ? 28.087 4.528 -21.272 1.00 48.66 304 ILE A CA 1
ATOM 2271 C C . ILE A 1 304 ? 29.356 5.396 -21.163 1.00 48.66 304 ILE A C 1
ATOM 2273 O O . ILE A 1 304 ? 29.792 5.721 -20.057 1.00 48.66 304 ILE A O 1
ATOM 2277 N N . SER A 1 305 ? 29.952 5.798 -22.294 1.00 51.09 305 SER A N 1
ATOM 2278 C CA . SER A 1 305 ? 31.095 6.720 -22.296 1.00 51.09 305 SER A CA 1
ATOM 2279 C C . SER A 1 305 ? 30.702 8.174 -22.010 1.00 51.09 305 SER A C 1
ATOM 2281 O O . SER A 1 305 ? 31.480 8.871 -21.362 1.00 51.09 305 SER A O 1
ATOM 2283 N N . TYR A 1 306 ? 29.496 8.597 -22.410 1.00 47.78 306 TYR A N 1
ATOM 2284 C CA . TYR A 1 306 ? 28.951 9.933 -22.134 1.00 47.78 306 TYR A CA 1
ATOM 2285 C C . TYR A 1 306 ? 28.498 10.113 -20.676 1.00 47.78 306 TYR A C 1
ATOM 2287 O O . TYR A 1 306 ? 28.616 11.211 -20.145 1.00 47.78 306 TYR A O 1
ATOM 2295 N N . ILE A 1 307 ? 28.055 9.041 -20.006 1.00 48.88 307 ILE A N 1
ATOM 2296 C CA . ILE A 1 307 ? 27.576 9.077 -18.606 1.00 48.88 307 ILE A CA 1
ATOM 2297 C C . ILE A 1 307 ? 28.725 8.932 -17.577 1.00 48.88 307 ILE A C 1
ATOM 2299 O O . ILE A 1 307 ? 28.521 9.058 -16.367 1.00 48.88 307 ILE A O 1
ATOM 2303 N N . ARG A 1 308 ? 29.982 8.712 -18.004 1.00 39.59 308 ARG A N 1
ATOM 2304 C CA . ARG A 1 308 ? 31.125 8.808 -17.073 1.00 39.59 308 ARG A CA 1
ATOM 2305 C C . ARG A 1 308 ? 31.339 10.268 -16.648 1.00 39.59 308 ARG A C 1
ATOM 2307 O O . ARG A 1 308 ? 31.312 11.145 -17.507 1.00 39.59 308 ARG A O 1
ATOM 23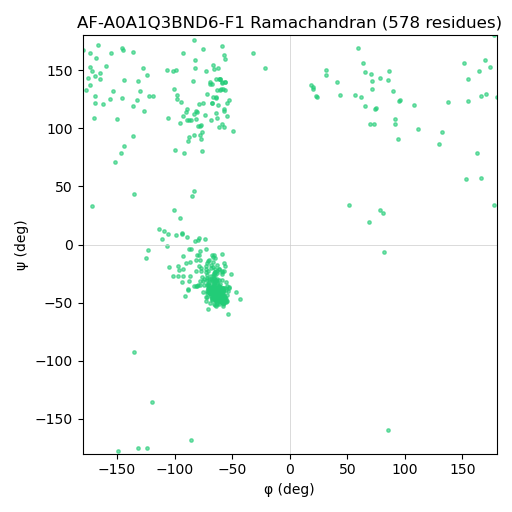14 N N . PRO A 1 309 ? 31.653 10.548 -15.368 1.00 35.88 309 PRO A N 1
ATOM 2315 C CA . PRO A 1 309 ? 31.791 11.920 -14.899 1.00 35.88 309 PRO A CA 1
ATOM 2316 C C . PRO A 1 309 ? 32.907 12.632 -15.663 1.00 35.88 309 PRO A C 1
ATOM 2318 O O . PRO A 1 309 ? 34.024 12.106 -15.757 1.00 35.88 309 PRO A O 1
ATOM 2321 N N . LYS A 1 310 ? 32.643 13.857 -16.136 1.00 30.84 310 LYS A N 1
ATOM 2322 C CA . LYS A 1 310 ? 33.716 14.819 -16.398 1.00 30.84 310 LYS A CA 1
ATOM 2323 C C . LYS A 1 310 ? 34.515 14.940 -15.101 1.00 30.84 310 LYS A C 1
ATOM 2325 O O . LYS A 1 310 ? 34.001 15.430 -14.097 1.00 30.84 310 LYS A O 1
ATOM 2330 N N . ARG A 1 311 ? 35.752 14.434 -15.102 1.00 34.06 311 ARG A N 1
ATOM 2331 C CA . ARG A 1 311 ? 36.721 14.759 -14.055 1.00 34.06 311 ARG A CA 1
ATOM 2332 C C . ARG A 1 311 ? 36.812 16.280 -14.016 1.00 34.06 311 ARG A C 1
ATOM 2334 O O . ARG A 1 311 ? 37.105 16.892 -15.038 1.00 34.06 311 ARG A O 1
ATOM 2341 N N . TYR A 1 312 ? 36.527 16.869 -12.863 1.00 31.67 312 TYR A N 1
ATOM 2342 C CA . TYR A 1 312 ? 36.969 18.225 -12.594 1.00 31.67 312 TYR A CA 1
ATOM 2343 C C . TYR A 1 312 ? 38.497 18.191 -12.570 1.00 31.67 312 TYR A C 1
ATOM 2345 O O . TYR A 1 312 ? 39.098 17.516 -11.732 1.00 31.67 312 TYR A O 1
ATOM 2353 N N . ASP A 1 313 ? 39.106 18.848 -13.550 1.00 38.00 313 ASP A N 1
ATOM 2354 C CA . ASP A 1 313 ? 40.538 19.088 -13.578 1.00 38.00 313 ASP A CA 1
ATOM 2355 C C . ASP A 1 313 ? 40.913 20.039 -12.436 1.00 38.00 313 ASP A C 1
ATOM 2357 O O . ASP A 1 313 ? 40.358 21.130 -12.310 1.00 38.00 313 ASP A O 1
ATOM 2361 N N . GLY A 1 314 ? 41.890 19.614 -11.634 1.00 40.72 314 GLY A N 1
ATOM 2362 C CA . GLY A 1 314 ? 42.640 20.469 -10.718 1.00 40.72 314 GLY A CA 1
ATOM 2363 C C . GLY A 1 314 ? 42.104 20.523 -9.291 1.00 40.72 314 GLY A C 1
ATOM 2364 O O . GLY A 1 314 ? 41.306 21.391 -8.979 1.00 40.72 314 GLY A O 1
ATOM 2365 N N . VAL A 1 315 ? 42.602 19.634 -8.425 1.00 31.44 315 VAL A N 1
ATOM 2366 C CA . VAL A 1 315 ? 43.458 19.952 -7.259 1.00 31.44 315 VAL A CA 1
ATOM 2367 C C . VAL A 1 315 ? 44.142 18.639 -6.847 1.00 31.44 315 VAL A C 1
ATOM 2369 O O . VAL A 1 315 ? 43.473 17.650 -6.553 1.00 31.44 315 VAL A O 1
ATOM 2372 N N . GLU A 1 316 ? 45.476 18.609 -6.851 1.00 35.94 316 GLU A N 1
ATOM 2373 C CA . GLU A 1 316 ? 46.255 17.527 -6.239 1.00 35.94 316 GLU A CA 1
ATOM 2374 C C . GLU A 1 316 ? 45.980 17.480 -4.730 1.00 35.94 316 GLU A C 1
ATOM 2376 O O . GLU A 1 316 ? 46.279 18.429 -4.008 1.00 35.94 316 GLU A O 1
ATOM 2381 N N . MET A 1 317 ? 45.471 16.350 -4.237 1.00 30.12 317 MET A N 1
ATOM 2382 C CA . MET A 1 317 ? 45.675 15.949 -2.848 1.00 30.12 317 MET A CA 1
ATOM 2383 C C . MET A 1 317 ? 46.342 14.578 -2.814 1.00 30.12 317 MET A C 1
ATOM 2385 O O . MET A 1 317 ? 45.942 13.628 -3.487 1.00 30.12 317 MET A O 1
ATOM 2389 N N . THR A 1 318 ? 47.426 14.539 -2.058 1.00 33.56 318 THR A N 1
ATOM 2390 C CA . THR A 1 318 ? 48.346 13.430 -1.843 1.00 33.56 318 THR A CA 1
ATOM 2391 C C . THR A 1 318 ? 47.640 12.172 -1.324 1.00 33.56 318 THR A C 1
ATOM 2393 O O . THR A 1 318 ? 46.750 12.229 -0.479 1.00 33.56 318 THR A O 1
ATOM 2396 N N . GLN A 1 319 ? 48.060 11.013 -1.842 1.00 28.69 319 GLN A N 1
ATOM 2397 C CA . GLN A 1 319 ? 47.586 9.690 -1.424 1.00 28.69 319 GLN A CA 1
ATOM 2398 C C . GLN A 1 319 ? 47.898 9.399 0.054 1.00 28.69 319 GLN A C 1
ATOM 2400 O O . GLN A 1 319 ? 49.035 9.626 0.477 1.00 28.69 319 GLN A O 1
ATOM 2405 N N . PRO A 1 320 ? 46.992 8.720 0.781 1.00 28.91 320 PRO A N 1
ATOM 2406 C CA . PRO A 1 320 ? 47.370 7.798 1.834 1.00 28.91 320 PRO A CA 1
ATOM 2407 C C . PRO A 1 320 ? 47.284 6.342 1.360 1.00 28.91 320 PRO A C 1
ATOM 2409 O O . PRO A 1 320 ? 46.504 5.951 0.493 1.00 28.91 320 PRO A O 1
ATOM 2412 N N . THR A 1 321 ? 48.161 5.562 1.964 1.00 31.45 321 THR A N 1
ATOM 2413 C CA . THR A 1 321 ? 48.620 4.217 1.645 1.00 31.45 321 THR A CA 1
ATOM 2414 C C . THR A 1 321 ? 47.526 3.143 1.643 1.00 31.45 321 THR A C 1
ATOM 2416 O O . THR A 1 321 ? 46.640 3.111 2.492 1.00 31.45 321 THR A O 1
ATOM 2419 N N . LEU A 1 322 ? 47.663 2.213 0.696 1.00 32.41 322 LEU A N 1
ATOM 2420 C CA . LEU A 1 322 ? 46.858 1.009 0.491 1.00 32.41 322 LEU A CA 1
ATOM 2421 C C . LEU A 1 322 ? 46.854 0.101 1.745 1.00 32.41 322 LEU A C 1
ATOM 2423 O O . LEU A 1 322 ? 47.886 -0.480 2.083 1.00 32.41 322 LEU A O 1
ATOM 2427 N N . MET A 1 323 ? 45.699 -0.087 2.392 1.00 28.88 323 MET A N 1
ATOM 2428 C CA . MET A 1 323 ? 45.431 -1.291 3.190 1.00 28.88 323 MET A CA 1
ATOM 2429 C C . MET A 1 323 ? 44.608 -2.275 2.354 1.00 28.88 323 MET A C 1
ATOM 2431 O O . MET A 1 323 ? 43.594 -1.919 1.757 1.00 28.88 323 MET A O 1
ATOM 2435 N N . SER A 1 324 ? 45.090 -3.513 2.291 1.00 31.95 324 SER A N 1
ATOM 2436 C CA . SER A 1 324 ? 44.505 -4.632 1.553 1.00 31.95 324 SER A CA 1
ATOM 2437 C C . SER A 1 324 ? 43.070 -4.950 2.010 1.00 31.95 324 SER A C 1
ATOM 2439 O O . SER A 1 324 ? 42.834 -4.989 3.220 1.00 31.95 324 SER A O 1
ATOM 2441 N N . PRO A 1 325 ? 42.124 -5.263 1.102 1.00 30.38 325 PRO A N 1
ATOM 2442 C CA . PRO A 1 325 ? 40.789 -5.701 1.496 1.00 30.38 325 PRO A CA 1
ATOM 2443 C C . PRO A 1 325 ? 40.817 -7.116 2.087 1.00 30.38 325 PRO A C 1
ATOM 2445 O O . PRO A 1 325 ? 41.345 -8.054 1.488 1.00 30.38 325 PRO A O 1
ATOM 2448 N N . ILE A 1 326 ? 40.205 -7.253 3.259 1.00 32.97 326 ILE A N 1
ATOM 2449 C CA . ILE A 1 326 ? 39.799 -8.517 3.882 1.00 32.97 326 ILE A CA 1
ATOM 2450 C C . ILE A 1 326 ? 38.673 -9.127 3.018 1.00 32.97 326 ILE A C 1
ATOM 2452 O O . ILE A 1 326 ? 37.804 -8.377 2.563 1.00 32.97 326 ILE A O 1
ATOM 2456 N N . PRO A 1 327 ? 38.652 -10.448 2.752 1.00 31.84 327 PRO A N 1
ATOM 2457 C CA . PRO A 1 327 ? 37.602 -11.055 1.939 1.00 31.84 327 PRO A CA 1
ATOM 2458 C C . PRO A 1 327 ? 36.255 -11.037 2.685 1.00 31.84 327 PRO A C 1
ATOM 2460 O O . PRO A 1 327 ? 36.222 -11.334 3.882 1.00 31.84 327 PRO A O 1
ATOM 2463 N N . PRO A 1 328 ? 35.132 -10.723 2.013 1.00 33.72 328 PRO A N 1
ATOM 2464 C CA . PRO A 1 328 ? 33.825 -10.713 2.650 1.00 33.72 328 PRO A CA 1
ATOM 2465 C C . PRO A 1 328 ? 33.354 -12.149 2.899 1.00 33.72 328 PRO A C 1
ATOM 2467 O O . PRO A 1 328 ? 33.030 -12.899 1.981 1.00 33.72 328 PRO A O 1
ATOM 2470 N N . THR A 1 329 ? 33.285 -12.531 4.169 1.00 39.88 329 THR A N 1
ATOM 2471 C CA . THR A 1 329 ? 32.479 -13.659 4.637 1.00 39.88 329 THR A CA 1
ATOM 2472 C C . THR A 1 329 ? 31.020 -13.205 4.698 1.00 39.88 329 THR A C 1
ATOM 2474 O O . THR A 1 329 ? 30.596 -12.599 5.681 1.00 39.88 329 THR A O 1
ATOM 2477 N N . GLY A 1 330 ? 30.252 -13.452 3.636 1.00 34.12 330 GLY A N 1
ATOM 2478 C CA . GLY A 1 330 ? 28.833 -13.099 3.559 1.00 34.12 330 GLY A CA 1
ATOM 2479 C C . GLY A 1 330 ? 28.043 -14.134 2.761 1.00 34.12 330 GLY A C 1
ATOM 2480 O O . GLY A 1 330 ? 28.414 -14.479 1.646 1.00 34.12 330 GLY A O 1
ATOM 2481 N N . ASN A 1 331 ? 26.981 -14.661 3.367 1.00 33.41 331 ASN A N 1
ATOM 2482 C CA . ASN A 1 331 ? 26.082 -15.675 2.815 1.00 33.41 331 ASN A CA 1
ATOM 2483 C C . ASN A 1 331 ? 25.326 -15.142 1.567 1.00 33.41 331 ASN A C 1
ATOM 2485 O O . ASN A 1 331 ? 24.655 -14.115 1.687 1.00 33.41 331 ASN A O 1
ATOM 2489 N N . PRO A 1 332 ? 25.357 -15.836 0.410 1.00 38.00 332 PRO A N 1
ATOM 2490 C CA . PRO A 1 332 ? 24.743 -15.382 -0.847 1.00 38.00 332 PRO A CA 1
ATOM 2491 C C . PRO A 1 332 ? 23.204 -15.294 -0.832 1.00 38.00 332 PRO A C 1
ATOM 2493 O O . PRO A 1 332 ? 22.621 -14.724 -1.747 1.00 38.00 332 PRO A O 1
ATOM 2496 N N . TYR A 1 333 ? 22.527 -15.794 0.208 1.00 31.77 333 TYR A N 1
ATOM 2497 C CA . TYR A 1 333 ? 21.075 -15.625 0.371 1.00 31.77 333 TYR A CA 1
ATOM 2498 C C . TYR A 1 333 ? 20.664 -14.265 0.954 1.00 31.77 333 TYR A C 1
ATOM 2500 O O . TYR A 1 333 ? 19.480 -13.933 0.956 1.00 31.77 333 TYR A O 1
ATOM 2508 N N . ARG A 1 334 ? 21.619 -13.454 1.429 1.00 31.55 334 ARG A N 1
ATOM 2509 C CA . ARG A 1 334 ? 21.329 -12.108 1.942 1.00 31.55 334 ARG A CA 1
ATOM 2510 C C . ARG A 1 334 ? 21.025 -11.120 0.809 1.00 31.55 334 ARG A C 1
ATOM 2512 O O . ARG A 1 334 ? 20.127 -10.305 0.965 1.00 31.55 334 ARG A O 1
ATOM 2519 N N . ASP A 1 335 ? 21.669 -11.250 -0.349 1.00 33.84 335 ASP A N 1
ATOM 2520 C CA . ASP A 1 335 ? 21.538 -10.272 -1.443 1.00 33.84 335 ASP A CA 1
ATOM 2521 C C . ASP A 1 335 ? 20.228 -10.408 -2.236 1.00 33.84 335 ASP A C 1
ATOM 2523 O O . ASP A 1 335 ? 19.737 -9.429 -2.787 1.00 33.84 335 ASP A O 1
ATOM 2527 N N . MET A 1 336 ? 19.590 -11.583 -2.222 1.00 30.52 336 MET A N 1
ATOM 2528 C CA . MET A 1 336 ? 18.275 -11.780 -2.855 1.00 30.52 336 MET A CA 1
ATOM 2529 C C . MET A 1 336 ? 17.110 -11.297 -1.977 1.00 30.52 336 MET A C 1
ATOM 2531 O O . MET A 1 336 ? 16.035 -10.983 -2.483 1.00 30.52 336 MET A O 1
ATOM 2535 N N . VAL A 1 337 ? 17.331 -11.213 -0.662 1.00 34.06 337 VAL A N 1
ATOM 2536 C CA . VAL A 1 337 ? 16.362 -10.696 0.319 1.00 34.06 337 VAL A CA 1
ATOM 2537 C C . VAL A 1 337 ? 16.572 -9.195 0.573 1.00 34.06 337 VAL A C 1
ATOM 2539 O O . VAL A 1 337 ? 15.633 -8.502 0.949 1.00 34.06 337 VAL A O 1
ATOM 2542 N N . MET A 1 338 ? 17.758 -8.655 0.273 1.00 31.62 338 MET A N 1
ATOM 2543 C CA . MET A 1 338 ? 18.045 -7.215 0.356 1.00 31.62 338 MET A CA 1
ATOM 2544 C C . MET A 1 338 ? 17.567 -6.404 -0.861 1.00 31.62 338 MET A C 1
ATOM 2546 O O . MET A 1 338 ? 17.442 -5.188 -0.762 1.00 31.62 338 MET A O 1
ATOM 2550 N N . ASP A 1 339 ? 17.199 -7.037 -1.978 1.00 33.16 339 ASP A N 1
ATOM 2551 C CA . ASP A 1 339 ? 16.658 -6.321 -3.149 1.00 33.16 339 ASP A CA 1
ATOM 2552 C C . ASP A 1 339 ? 15.172 -5.906 -2.990 1.00 33.16 339 ASP A C 1
ATOM 2554 O O . ASP A 1 339 ? 14.626 -5.156 -3.810 1.00 33.16 339 ASP A O 1
ATOM 2558 N N . ALA A 1 340 ? 14.516 -6.333 -1.900 1.00 31.08 340 ALA A N 1
ATOM 2559 C CA . ALA A 1 340 ? 13.131 -5.992 -1.550 1.00 31.08 340 ALA A CA 1
ATOM 2560 C C . ALA A 1 340 ? 12.985 -4.996 -0.375 1.00 31.08 340 ALA A C 1
ATOM 2562 O O . ALA A 1 340 ? 11.864 -4.587 -0.067 1.00 31.08 340 ALA A O 1
ATOM 2563 N N . GLY A 1 341 ? 14.083 -4.543 0.241 1.00 27.75 341 GLY A N 1
ATOM 2564 C CA . GLY A 1 341 ? 14.063 -3.642 1.399 1.00 27.75 341 GLY A CA 1
ATOM 2565 C C . GLY A 1 341 ? 15.030 -2.473 1.230 1.00 27.75 341 GLY A C 1
ATOM 2566 O O . GLY A 1 341 ? 16.208 -2.667 0.969 1.00 27.75 341 GLY A O 1
ATOM 2567 N N . GLY A 1 342 ? 14.528 -1.242 1.348 1.00 25.81 342 GLY A N 1
ATOM 2568 C CA . GLY A 1 342 ? 15.356 -0.036 1.278 1.00 25.81 342 GLY A CA 1
ATOM 2569 C C . GLY A 1 342 ? 14.547 1.244 1.091 1.00 25.81 342 GLY A C 1
ATOM 2570 O O . GLY A 1 342 ? 14.722 1.946 0.098 1.00 25.81 342 GLY A O 1
ATOM 2571 N N . PHE A 1 343 ? 13.621 1.510 2.016 1.00 35.09 343 PHE A N 1
ATOM 2572 C CA . PHE A 1 343 ? 13.402 2.867 2.513 1.00 35.09 343 PHE A CA 1
ATOM 2573 C C . PHE A 1 343 ? 14.380 3.022 3.676 1.00 35.09 343 PHE A C 1
ATOM 2575 O O . PHE A 1 343 ? 14.084 2.598 4.789 1.00 35.09 343 PHE A O 1
ATOM 2582 N N . GLU A 1 344 ? 15.572 3.541 3.412 1.00 26.39 344 GLU A N 1
ATOM 2583 C CA . GLU A 1 344 ? 16.545 3.819 4.463 1.00 26.39 344 GLU A CA 1
ATOM 2584 C C . GLU A 1 344 ? 16.196 5.189 5.060 1.00 26.39 344 GLU A C 1
ATOM 2586 O O . GLU A 1 344 ? 16.526 6.237 4.511 1.00 26.39 344 GLU A O 1
ATOM 2591 N N . TYR A 1 345 ? 15.416 5.178 6.143 1.00 32.22 345 TYR A N 1
ATOM 2592 C CA . TYR A 1 345 ? 15.495 6.242 7.135 1.00 32.22 345 TYR A CA 1
ATOM 2593 C C . TYR A 1 345 ? 16.553 5.809 8.142 1.00 32.22 345 TYR A C 1
ATOM 2595 O O . TYR A 1 345 ? 16.378 4.796 8.818 1.00 32.22 345 TYR A O 1
ATOM 2603 N N . ASP A 1 346 ? 17.627 6.581 8.228 1.00 26.14 346 ASP A N 1
ATOM 2604 C CA . ASP A 1 346 ? 18.611 6.461 9.294 1.00 26.14 346 ASP A CA 1
ATOM 2605 C C . ASP A 1 346 ? 17.962 6.906 10.619 1.00 26.14 346 ASP A C 1
ATOM 2607 O O . ASP A 1 346 ? 17.642 8.084 10.804 1.00 26.14 346 ASP A O 1
ATOM 2611 N N . TRP A 1 347 ? 17.675 5.945 11.501 1.00 35.25 347 TRP A N 1
ATOM 2612 C CA . TRP A 1 347 ? 17.130 6.169 12.847 1.00 35.25 347 TRP A CA 1
ATOM 2613 C C . TRP A 1 347 ? 18.141 5.827 13.958 1.00 35.25 347 TRP A C 1
ATOM 2615 O O . TRP A 1 347 ? 17.794 5.950 15.131 1.00 35.25 347 TRP A O 1
ATOM 2625 N N . ASP A 1 348 ? 19.389 5.473 13.623 1.00 29.88 348 ASP A N 1
ATOM 2626 C CA . ASP A 1 348 ? 20.402 5.008 14.589 1.00 29.88 348 ASP A CA 1
ATOM 2627 C C . ASP A 1 348 ? 21.416 6.100 14.996 1.00 29.88 348 ASP A C 1
ATOM 2629 O O . ASP A 1 348 ? 22.554 5.824 15.385 1.00 29.88 348 ASP A O 1
ATOM 2633 N N . ALA A 1 349 ? 21.003 7.371 14.986 1.00 29.69 349 ALA A N 1
ATOM 2634 C CA . ALA A 1 349 ? 21.789 8.446 15.586 1.00 29.69 349 ALA A CA 1
ATOM 2635 C C . ALA A 1 349 ? 21.632 8.436 17.121 1.00 29.69 349 ALA A C 1
ATOM 2637 O O . ALA A 1 349 ? 20.625 8.884 17.674 1.00 29.69 349 ALA A O 1
ATOM 2638 N N . ASN A 1 350 ? 22.646 7.914 17.814 1.00 29.31 350 ASN A N 1
ATOM 2639 C CA . ASN A 1 350 ? 22.734 7.893 19.276 1.00 29.31 350 ASN A CA 1
ATOM 2640 C C . ASN A 1 350 ? 22.716 9.327 19.870 1.00 29.31 350 ASN A C 1
ATOM 2642 O O . ASN A 1 350 ? 23.461 10.189 19.397 1.00 29.31 350 ASN A O 1
ATOM 2646 N N . PRO A 1 351 ? 21.918 9.605 20.920 1.00 34.03 351 PRO A N 1
ATOM 2647 C CA . PRO A 1 351 ? 21.687 10.954 21.422 1.00 34.03 351 PRO A CA 1
ATOM 2648 C C . PRO A 1 351 ? 22.675 11.313 22.535 1.00 34.03 351 PRO A C 1
ATOM 2650 O O . PRO A 1 351 ? 22.326 11.299 23.712 1.00 34.03 351 PRO A O 1
ATOM 2653 N N . THR A 1 352 ? 23.906 11.662 22.180 1.00 33.47 352 THR A N 1
ATOM 2654 C CA . THR A 1 352 ? 24.820 12.346 23.106 1.00 33.47 352 THR A CA 1
ATOM 2655 C C . THR A 1 352 ? 25.722 13.300 22.335 1.00 33.47 352 THR A C 1
ATOM 2657 O O . THR A 1 352 ? 26.861 12.960 22.043 1.00 33.47 352 THR A O 1
ATOM 2660 N N . ASP A 1 353 ? 25.200 14.470 21.974 1.00 27.17 353 ASP A N 1
ATOM 2661 C CA . ASP A 1 353 ? 25.930 15.726 22.169 1.00 27.17 353 ASP A CA 1
ATOM 2662 C C . ASP A 1 353 ? 24.979 16.920 22.017 1.00 27.17 353 ASP A C 1
ATOM 2664 O O . ASP A 1 353 ? 24.019 16.904 21.243 1.00 27.17 353 ASP A O 1
ATOM 2668 N N . GLU A 1 354 ? 25.195 17.928 22.848 1.00 32.78 354 GLU A N 1
ATOM 2669 C CA . GLU A 1 354 ? 24.305 19.061 23.067 1.00 32.78 354 GLU A CA 1
ATOM 2670 C C . GLU A 1 354 ? 24.198 19.970 21.827 1.00 32.78 354 GLU A C 1
ATOM 2672 O O . GLU A 1 354 ? 25.189 20.527 21.360 1.00 32.78 354 GLU A O 1
ATOM 2677 N N . GLY A 1 355 ? 22.977 20.169 21.307 1.00 31.48 355 GLY A N 1
ATOM 2678 C CA . GLY A 1 355 ? 22.715 21.143 20.233 1.00 31.48 355 GLY A CA 1
ATOM 2679 C C . GLY A 1 355 ? 21.511 20.829 19.341 1.00 31.48 355 GLY A C 1
ATOM 2680 O O . GLY A 1 355 ? 21.647 20.720 18.126 1.00 31.48 355 GLY A O 1
ATOM 2681 N N . PHE A 1 356 ? 20.314 20.663 19.916 1.00 26.06 356 PHE A N 1
ATOM 2682 C CA . PHE A 1 356 ? 19.105 20.285 19.170 1.00 26.06 356 PHE A CA 1
ATOM 2683 C C . PHE A 1 356 ? 18.507 21.474 18.388 1.00 26.06 356 PHE A C 1
ATOM 2685 O O . PHE A 1 356 ? 17.642 22.199 18.878 1.00 26.06 356 PHE A O 1
ATOM 2692 N N . GLN A 1 357 ? 18.929 21.654 17.135 1.00 31.91 357 GLN A N 1
ATOM 2693 C CA . GLN A 1 357 ? 18.156 22.379 16.123 1.00 31.91 357 GLN A CA 1
ATOM 2694 C C . GLN A 1 357 ? 17.581 21.344 15.148 1.00 31.91 357 GLN A C 1
ATOM 2696 O O . GLN A 1 357 ? 18.311 20.700 14.401 1.00 31.91 357 GLN A O 1
ATOM 2701 N N . MET A 1 358 ? 16.260 21.133 15.202 1.00 33.91 358 MET A N 1
ATOM 2702 C CA . MET A 1 358 ? 15.538 20.149 14.384 1.00 33.91 358 MET A CA 1
ATOM 2703 C C . MET A 1 358 ? 15.765 20.389 12.880 1.00 33.91 358 MET A C 1
ATOM 2705 O O . MET A 1 358 ? 15.103 21.227 12.268 1.00 33.91 358 MET A O 1
ATOM 2709 N N . ALA A 1 359 ? 16.648 19.607 12.259 1.00 36.97 359 ALA A N 1
ATOM 2710 C CA . ALA A 1 359 ? 16.974 19.680 10.834 1.00 36.97 359 ALA A CA 1
ATOM 2711 C C . ALA A 1 359 ? 16.004 18.882 9.937 1.00 36.97 359 ALA A C 1
ATOM 2713 O O . ALA A 1 359 ? 16.413 18.220 8.988 1.00 36.97 359 ALA A O 1
ATOM 2714 N N . ASN A 1 360 ? 14.694 18.944 10.196 1.00 46.47 360 ASN A N 1
ATOM 2715 C CA . ASN A 1 360 ? 13.710 18.514 9.202 1.00 46.47 360 ASN A CA 1
ATOM 2716 C C . ASN A 1 360 ? 12.460 19.398 9.247 1.00 46.47 360 ASN A C 1
ATOM 2718 O O . ASN A 1 360 ? 11.444 19.082 9.871 1.00 46.47 360 ASN A O 1
ATOM 2722 N N . ALA A 1 361 ? 12.543 20.522 8.536 1.00 41.56 361 ALA A N 1
ATOM 2723 C CA . ALA A 1 361 ? 11.444 21.467 8.378 1.00 41.56 361 ALA A CA 1
ATOM 2724 C C . ALA A 1 361 ? 10.189 20.827 7.751 1.00 41.56 361 ALA A C 1
ATOM 2726 O O . ALA A 1 361 ? 9.089 21.322 7.973 1.00 41.56 361 ALA A O 1
ATOM 2727 N N . ASN A 1 362 ? 10.320 19.714 7.018 1.00 38.34 362 ASN A N 1
ATOM 2728 C CA . ASN A 1 362 ? 9.194 19.025 6.382 1.00 38.34 362 ASN A CA 1
ATOM 2729 C C . ASN A 1 362 ? 8.462 18.085 7.346 1.00 38.34 362 ASN A C 1
ATOM 2731 O O . ASN A 1 362 ? 7.239 18.015 7.297 1.00 38.34 362 ASN A O 1
ATOM 2735 N N . ALA A 1 363 ? 9.175 17.423 8.263 1.00 39.16 363 ALA A N 1
ATOM 2736 C CA . ALA A 1 363 ? 8.556 16.643 9.337 1.00 39.16 363 ALA A CA 1
ATOM 2737 C C . ALA A 1 363 ? 7.804 17.553 10.316 1.00 39.16 363 ALA A C 1
ATOM 2739 O O . ALA A 1 363 ? 6.674 17.248 10.694 1.00 39.16 363 ALA A O 1
ATOM 2740 N N . LYS A 1 364 ? 8.386 18.717 10.643 1.00 41.09 364 LYS A N 1
ATOM 2741 C CA . LYS A 1 364 ? 7.707 19.749 11.433 1.00 41.09 364 LYS A CA 1
ATOM 2742 C C . LYS A 1 364 ? 6.490 20.312 10.691 1.00 41.09 364 LYS A C 1
ATOM 2744 O O . LYS A 1 364 ? 5.413 20.328 11.261 1.00 41.09 364 LYS A O 1
ATOM 2749 N N . LYS A 1 365 ? 6.609 20.652 9.400 1.00 42.47 365 LYS A N 1
ATOM 2750 C CA . LYS A 1 365 ? 5.461 21.085 8.578 1.00 42.47 365 LYS A CA 1
ATOM 2751 C C . LYS A 1 365 ? 4.375 20.020 8.453 1.00 42.47 365 LYS A C 1
ATOM 2753 O O . LYS A 1 365 ? 3.210 20.377 8.438 1.00 42.47 365 LYS A O 1
ATOM 2758 N N . PHE A 1 366 ? 4.722 18.735 8.369 1.00 38.56 366 PHE A N 1
ATOM 2759 C CA . PHE A 1 366 ? 3.748 17.641 8.318 1.00 38.56 366 PHE A CA 1
ATOM 2760 C C . PHE A 1 366 ? 3.012 17.468 9.655 1.00 38.56 366 PHE A C 1
ATOM 2762 O O . PHE A 1 366 ? 1.798 17.286 9.661 1.00 38.56 366 PHE A O 1
ATOM 2769 N N . TYR A 1 367 ? 3.728 17.582 10.778 1.00 43.19 367 TYR A N 1
ATOM 2770 C CA . TYR A 1 367 ? 3.133 17.610 12.117 1.00 43.19 367 TYR A CA 1
ATOM 2771 C C . TYR A 1 367 ? 2.271 18.859 12.354 1.00 43.19 367 TYR A C 1
ATOM 2773 O O . TYR A 1 367 ? 1.187 18.743 12.919 1.00 43.19 367 TYR A O 1
ATOM 2781 N N . ASP A 1 368 ? 2.713 20.023 11.877 1.00 46.44 368 ASP A N 1
ATOM 2782 C CA . ASP A 1 368 ? 1.978 21.287 11.967 1.00 46.44 368 ASP A CA 1
ATOM 2783 C C . ASP A 1 368 ? 0.718 21.242 11.070 1.00 46.44 368 ASP A C 1
ATOM 2785 O O . ASP A 1 368 ? -0.370 21.559 11.534 1.00 46.44 368 ASP A O 1
ATOM 2789 N N . LEU A 1 369 ? 0.799 20.689 9.850 1.00 43.47 369 LEU A N 1
ATOM 2790 C CA . LEU A 1 369 ? -0.354 20.441 8.960 1.00 43.47 369 LEU A CA 1
ATOM 2791 C C . LEU A 1 369 ? -1.376 19.458 9.552 1.00 43.47 369 LEU A C 1
ATOM 2793 O O . LEU A 1 369 ? -2.574 19.609 9.326 1.00 43.47 369 LEU A O 1
ATOM 2797 N N . LEU A 1 370 ? -0.927 18.448 10.304 1.00 39.03 370 LEU A N 1
ATOM 2798 C CA . LEU A 1 370 ? -1.810 17.522 11.026 1.00 39.03 370 LEU A CA 1
ATOM 2799 C C . LEU A 1 370 ? -2.482 18.163 12.253 1.00 39.03 370 LEU A C 1
ATOM 2801 O O . LEU A 1 370 ? -3.500 17.650 12.727 1.00 39.03 370 LEU A O 1
ATOM 2805 N N . ASN A 1 371 ? -1.916 19.249 12.780 1.00 41.03 371 ASN A N 1
ATOM 2806 C CA . ASN A 1 371 ? -2.503 20.021 13.871 1.00 41.03 371 ASN A CA 1
ATOM 2807 C C . ASN A 1 371 ? -3.449 21.116 13.353 1.00 41.03 371 ASN A C 1
ATOM 2809 O O . ASN A 1 371 ? -4.527 21.267 13.923 1.00 41.03 371 ASN A O 1
ATOM 2813 N N . ASP A 1 372 ? -3.113 21.783 12.246 1.00 38.59 372 ASP A N 1
ATOM 2814 C CA . ASP A 1 372 ? -3.917 22.864 11.653 1.00 38.59 372 ASP A CA 1
ATOM 2815 C C . ASP A 1 372 ? -5.151 22.355 10.886 1.00 38.59 372 ASP A C 1
ATOM 2817 O O . ASP A 1 372 ? -6.175 23.031 10.833 1.00 38.59 372 ASP A O 1
ATOM 2821 N N . ALA A 1 373 ? -5.117 21.138 10.330 1.00 35.75 373 ALA A N 1
ATOM 2822 C CA . ALA A 1 373 ? -6.244 20.574 9.572 1.00 35.75 373 ALA A CA 1
ATOM 2823 C C . ALA A 1 373 ? -7.443 20.124 10.439 1.00 35.75 373 ALA A C 1
ATOM 2825 O O . ALA A 1 373 ? -8.389 19.538 9.915 1.00 35.75 373 ALA A O 1
ATOM 2826 N N . ASN A 1 374 ? -7.406 20.359 11.756 1.00 38.09 374 ASN A N 1
ATOM 2827 C CA . ASN A 1 374 ? -8.369 19.826 12.720 1.00 38.09 374 ASN A CA 1
ATOM 2828 C C . ASN A 1 374 ? -9.337 20.872 13.312 1.00 38.09 374 ASN A C 1
ATOM 2830 O O . ASN A 1 374 ? -10.052 20.533 14.255 1.00 38.09 374 ASN A O 1
ATOM 2834 N N . GLU A 1 375 ? -9.414 22.094 12.772 1.00 32.75 375 GLU A N 1
ATOM 2835 C CA . GLU A 1 375 ? -10.526 23.009 13.073 1.00 32.75 375 GLU A CA 1
ATOM 2836 C C . GLU A 1 375 ? -11.644 22.923 12.023 1.00 32.75 375 GLU A C 1
ATOM 2838 O O . GLU A 1 375 ? -11.574 23.538 10.960 1.00 32.75 375 GLU A O 1
ATOM 2843 N N . PRO A 1 376 ? -12.762 22.268 12.356 1.00 32.50 376 PRO A N 1
ATOM 2844 C CA . PRO A 1 376 ? -14.074 22.794 12.062 1.00 32.50 376 PRO A CA 1
ATOM 2845 C C . PRO A 1 376 ? -14.576 23.565 13.289 1.00 32.50 376 PRO A C 1
ATOM 2847 O O . PRO A 1 376 ? -14.697 23.018 14.386 1.00 32.50 376 PRO A O 1
ATOM 2850 N N . LEU A 1 377 ? -14.887 24.844 13.077 1.00 35.56 377 LEU A N 1
ATOM 2851 C CA . LEU A 1 377 ? -15.631 25.708 13.992 1.00 35.56 377 LEU A CA 1
ATOM 2852 C C . LEU A 1 377 ? -16.918 25.012 14.472 1.00 35.56 377 LEU A C 1
ATOM 2854 O O . LEU A 1 377 ? -17.949 25.065 13.807 1.00 35.56 377 LEU A O 1
ATOM 2858 N N . TRP A 1 378 ? -16.879 24.408 15.657 1.00 28.42 378 TRP A N 1
ATOM 2859 C CA . TRP A 1 378 ? -18.072 24.002 16.398 1.00 28.42 378 TRP A CA 1
ATOM 2860 C C . TRP A 1 378 ? -18.376 25.038 17.482 1.00 28.42 378 TRP A C 1
ATOM 2862 O O . TRP A 1 378 ? -18.078 24.862 18.663 1.00 28.42 378 TRP A O 1
ATOM 2872 N N . HIS A 1 379 ? -19.035 26.129 17.088 1.00 34.12 379 HIS A N 1
ATOM 2873 C CA . HIS A 1 379 ? -19.886 26.871 18.015 1.00 34.12 379 HIS A CA 1
ATOM 2874 C C . HIS A 1 379 ? -21.185 26.087 18.188 1.00 34.12 379 HIS A C 1
ATOM 2876 O O . HIS A 1 379 ? -22.087 26.178 17.360 1.00 34.12 379 HIS A O 1
ATOM 2882 N N . GLY A 1 380 ? -21.288 25.291 19.252 1.00 32.38 380 GLY A N 1
ATOM 2883 C CA . GLY A 1 380 ? -22.503 24.503 19.438 1.00 32.38 380 GLY A CA 1
ATOM 2884 C C . GLY A 1 380 ? -22.549 23.559 20.626 1.00 32.38 380 GLY A C 1
ATOM 2885 O O . GLY A 1 380 ? -23.181 22.521 20.522 1.00 32.38 380 GLY A O 1
ATOM 2886 N N . CYS A 1 381 ? -21.931 23.886 21.761 1.00 25.09 381 CYS A N 1
ATOM 2887 C CA . CYS A 1 381 ? -22.283 23.225 23.016 1.00 25.09 381 CYS A CA 1
ATOM 2888 C C . CYS A 1 381 ? -22.390 24.287 24.108 1.00 25.09 381 CYS A C 1
ATOM 2890 O O . CYS A 1 381 ? -21.395 24.713 24.698 1.00 25.09 381 CYS A O 1
ATOM 2892 N N . LYS A 1 382 ? -23.613 24.791 24.320 1.00 29.08 382 LYS A N 1
ATOM 2893 C CA . LYS A 1 382 ? -23.926 25.633 25.475 1.00 29.08 382 LYS A CA 1
ATOM 2894 C C . LYS A 1 382 ? -23.678 24.791 26.724 1.00 29.08 382 LYS A C 1
ATOM 2896 O O . LYS A 1 382 ? -24.508 23.967 27.093 1.00 29.08 382 LYS A O 1
ATOM 2901 N N . LYS A 1 383 ? -22.538 25.018 27.378 1.00 28.55 383 LYS A N 1
ATOM 2902 C CA . LYS A 1 383 ? -22.347 24.645 28.777 1.00 28.55 383 LYS A CA 1
ATOM 2903 C C . LYS A 1 383 ? -23.443 25.337 29.584 1.00 28.55 383 LYS A C 1
ATOM 2905 O O . LYS A 1 383 ? -23.485 26.564 29.642 1.00 28.55 383 LYS A O 1
ATOM 2910 N N . SER A 1 384 ? -24.311 24.554 30.212 1.00 28.72 384 SER A N 1
ATOM 2911 C CA . SER A 1 384 ? -25.035 24.994 31.398 1.00 28.72 384 SER A CA 1
ATOM 2912 C C . SER A 1 384 ? -23.991 25.364 32.452 1.00 28.72 384 SER A C 1
ATOM 2914 O O . SER A 1 384 ? -23.331 24.492 33.017 1.00 28.72 384 SER A O 1
ATOM 2916 N N . GLN A 1 385 ? -23.784 26.665 32.651 1.00 29.81 385 GLN A N 1
ATOM 2917 C CA . GLN A 1 385 ? -23.031 27.194 33.779 1.00 29.81 385 GLN A CA 1
ATOM 2918 C C . GLN A 1 385 ? -23.774 26.814 35.064 1.00 29.81 385 GLN A C 1
ATOM 2920 O O . GLN A 1 385 ? -24.848 27.339 35.343 1.00 29.81 385 GLN A O 1
ATOM 2925 N N . GLY A 1 386 ? -23.203 25.885 35.828 1.00 26.72 386 GLY A N 1
ATOM 2926 C CA . GLY A 1 386 ? -23.411 25.826 37.267 1.00 26.72 386 GLY A CA 1
ATOM 2927 C C . GLY A 1 386 ? -22.543 26.912 37.889 1.00 26.72 386 GLY A C 1
ATOM 2928 O O . GLY A 1 386 ? -21.322 26.780 37.926 1.00 26.72 386 GLY A O 1
ATOM 2929 N N . SER A 1 387 ? -23.170 28.016 38.275 1.00 29.06 387 SER A N 1
ATOM 2930 C CA . SER A 1 387 ? -22.585 29.044 39.127 1.00 29.06 387 SER A CA 1
ATOM 2931 C C . SER A 1 387 ? -22.707 28.590 40.580 1.00 29.06 387 SER A C 1
ATOM 2933 O O . SER A 1 387 ? -23.809 28.595 41.130 1.00 29.06 387 SER A O 1
ATOM 2935 N N . ASP A 1 388 ? -21.588 28.212 41.190 1.00 29.89 388 ASP A N 1
ATOM 2936 C CA . ASP A 1 388 ? -21.450 28.245 42.642 1.00 29.89 388 ASP A CA 1
ATOM 2937 C C . ASP A 1 388 ? -21.159 29.695 43.036 1.00 29.89 388 ASP A C 1
ATOM 2939 O O . ASP A 1 388 ? -20.039 30.170 42.878 1.00 29.89 388 ASP A O 1
ATOM 2943 N N . ASP A 1 389 ? -22.175 30.392 43.539 1.00 27.84 389 ASP A N 1
ATOM 2944 C CA . ASP A 1 389 ? -21.970 31.536 44.420 1.00 27.84 389 ASP A CA 1
ATOM 2945 C C . ASP A 1 389 ? -22.953 31.448 45.586 1.00 27.84 389 ASP A C 1
ATOM 2947 O O . ASP A 1 389 ? -24.177 31.415 45.443 1.00 27.84 389 ASP A O 1
ATOM 2951 N N . ALA A 1 390 ? -22.375 31.367 46.777 1.00 30.72 390 ALA A N 1
ATOM 2952 C CA . ALA A 1 390 ? -23.080 31.353 48.036 1.00 30.72 390 ALA A CA 1
ATOM 2953 C C . ALA A 1 390 ? -23.583 32.763 48.373 1.00 30.72 390 ALA A C 1
ATOM 2955 O O . ALA A 1 390 ? -22.786 33.674 48.572 1.00 30.72 390 ALA A O 1
ATOM 2956 N N . SER A 1 391 ? -24.893 32.941 48.558 1.00 29.83 391 SER A N 1
ATOM 2957 C CA . SER A 1 391 ? -25.421 33.837 49.599 1.00 29.83 391 SER A CA 1
ATOM 2958 C C . SER A 1 391 ? -26.935 33.695 49.808 1.00 29.83 391 SER A C 1
ATOM 2960 O O . SER A 1 391 ? -27.751 33.870 48.917 1.00 29.83 391 SER A O 1
ATOM 2962 N N . ARG A 1 392 ? -27.267 33.356 51.058 1.00 28.64 392 ARG A N 1
ATOM 2963 C CA . ARG A 1 392 ? -28.440 33.735 51.865 1.00 28.64 392 ARG A CA 1
ATOM 2964 C C . ARG A 1 392 ? -29.748 34.180 51.173 1.00 28.64 392 ARG A C 1
ATOM 2966 O O . ARG A 1 392 ? -29.851 35.271 50.631 1.00 28.64 392 ARG A O 1
ATOM 2973 N N . SER A 1 393 ? -30.795 33.471 51.606 1.00 27.69 393 SER A N 1
ATOM 2974 C CA . SER A 1 393 ? -32.044 33.975 52.214 1.00 27.69 393 SER A CA 1
ATOM 2975 C C . SER A 1 393 ? -33.354 33.916 51.409 1.00 27.69 393 SER A C 1
ATOM 2977 O O . SER A 1 393 ? -33.541 34.556 50.387 1.00 27.69 393 SER A O 1
ATOM 2979 N N . THR A 1 394 ? -34.285 33.179 52.034 1.00 28.77 394 THR A N 1
ATOM 2980 C CA . THR A 1 394 ? -35.734 33.417 52.182 1.00 28.77 394 THR A CA 1
ATOM 2981 C C . THR A 1 394 ? -36.705 33.218 51.009 1.00 28.77 394 THR A C 1
ATOM 2983 O O . THR A 1 394 ? -36.790 34.018 50.092 1.00 28.77 394 THR A O 1
ATOM 2986 N N . SER A 1 395 ? -37.591 32.234 51.246 1.00 28.61 395 SER A N 1
ATOM 2987 C CA . SER A 1 395 ? -39.056 32.239 51.055 1.00 28.61 395 SER A CA 1
ATOM 2988 C C . SER A 1 395 ? -39.660 32.226 49.646 1.00 28.61 395 SER A C 1
ATOM 2990 O O . SER A 1 395 ? -39.374 33.089 48.831 1.00 28.61 395 SER A O 1
ATOM 2992 N N . GLY A 1 396 ? -40.663 31.354 49.461 1.00 28.41 396 GLY A N 1
ATOM 2993 C CA . GLY A 1 396 ? -41.832 31.687 48.633 1.00 28.41 396 GLY A CA 1
ATOM 2994 C C . GLY A 1 396 ? -42.233 30.683 47.550 1.00 28.41 396 GLY A C 1
ATOM 2995 O O . GLY A 1 396 ? -41.843 30.815 46.404 1.00 28.41 396 GLY A O 1
ATOM 2996 N N . VAL A 1 397 ? -43.046 29.699 47.944 1.00 27.80 397 VAL A N 1
ATOM 2997 C CA . VAL A 1 397 ? -44.321 29.258 47.327 1.00 27.80 397 VAL A CA 1
ATOM 2998 C C . VAL A 1 397 ? -44.623 29.628 45.855 1.00 27.80 397 VAL A C 1
ATOM 3000 O O . VAL A 1 397 ? -44.685 30.801 45.510 1.00 27.80 397 VAL A O 1
ATOM 3003 N N . GLY A 1 398 ? -45.083 28.631 45.078 1.00 27.83 398 GLY A N 1
ATOM 3004 C CA . GLY A 1 398 ? -46.099 28.808 44.015 1.00 27.83 398 GLY A CA 1
ATOM 3005 C C . GLY A 1 398 ? -45.732 28.164 42.671 1.00 27.83 398 GLY A C 1
ATOM 3006 O O . GLY A 1 398 ? -44.870 28.659 41.967 1.00 27.83 398 GLY A O 1
ATOM 3007 N N . ARG A 1 399 ? -46.205 26.948 42.369 1.00 27.72 399 ARG A N 1
ATOM 3008 C CA . ARG A 1 399 ? -47.435 26.606 41.610 1.00 27.72 399 ARG A CA 1
ATOM 3009 C C . ARG A 1 399 ? -47.463 27.025 40.124 1.00 27.72 399 ARG A C 1
ATOM 3011 O O . ARG A 1 399 ? -47.603 28.195 39.806 1.00 27.72 399 ARG A O 1
ATOM 3018 N N . SER A 1 400 ? -47.588 25.974 39.302 1.00 26.23 400 SER A N 1
ATOM 3019 C CA . SER A 1 400 ? -48.622 25.779 38.268 1.00 26.23 400 SER A CA 1
ATOM 3020 C C . SER A 1 400 ? -48.346 26.168 36.807 1.00 26.23 400 SER A C 1
ATOM 3022 O O . SER A 1 400 ? -48.172 27.335 36.492 1.00 26.23 400 SER A O 1
ATOM 3024 N N . THR A 1 401 ? -48.541 25.138 35.953 1.00 26.77 401 THR A N 1
ATOM 3025 C CA . THR A 1 401 ? -49.343 25.104 34.696 1.00 26.77 401 THR A CA 1
ATOM 3026 C C . THR A 1 401 ? -48.878 25.964 33.519 1.00 26.77 401 THR A C 1
ATOM 3028 O O . THR A 1 401 ? -48.418 27.072 33.711 1.00 26.77 401 THR A O 1
ATOM 3031 N N . SER A 1 402 ? -49.063 25.624 32.248 1.00 27.62 402 SER A N 1
ATOM 3032 C CA . SER A 1 402 ? -49.550 24.475 31.471 1.00 27.62 402 SER A CA 1
ATOM 3033 C C . SER A 1 402 ? -49.505 24.944 29.998 1.00 27.62 402 SER A C 1
ATOM 3035 O O . SER A 1 402 ? -49.256 26.122 29.748 1.00 27.62 402 SER A O 1
ATOM 3037 N N . THR A 1 403 ? -49.905 24.063 29.069 1.00 27.92 403 THR A N 1
ATOM 3038 C CA . THR A 1 403 ? -50.515 24.412 27.760 1.00 27.92 403 THR A CA 1
ATOM 3039 C C . THR A 1 403 ? -49.519 24.713 26.630 1.00 27.92 403 THR A C 1
ATOM 3041 O O . THR A 1 403 ? -48.561 25.440 26.839 1.00 27.92 403 THR A O 1
ATOM 3044 N N . LEU A 1 404 ? -49.708 24.341 25.361 1.00 27.77 404 LEU A N 1
ATOM 3045 C CA . LEU A 1 404 ? -50.406 23.299 24.574 1.00 27.77 404 LEU A CA 1
ATOM 3046 C C . LEU A 1 404 ? -50.290 23.802 23.114 1.00 27.77 404 LEU A C 1
ATOM 3048 O O . LEU A 1 404 ? -50.205 25.010 22.909 1.00 27.77 404 LEU A O 1
ATOM 3052 N N . MET A 1 405 ? -50.436 22.888 22.146 1.00 27.52 405 MET A N 1
ATOM 3053 C CA . MET A 1 405 ? -50.720 23.132 20.712 1.00 27.52 405 MET A CA 1
ATOM 3054 C C . MET A 1 405 ? -49.576 23.731 19.873 1.00 27.52 405 MET A C 1
ATOM 3056 O O . MET A 1 405 ? -48.855 24.609 20.312 1.00 27.52 405 MET A O 1
ATOM 3060 N N . GLY A 1 406 ? -49.353 23.326 18.624 1.00 24.94 406 GLY A N 1
ATOM 3061 C CA . GLY A 1 406 ? -50.086 22.417 17.743 1.00 24.94 406 GLY A CA 1
ATOM 3062 C C . GLY A 1 406 ? -49.868 22.819 16.274 1.00 24.94 406 GLY A C 1
ATOM 3063 O O . GLY A 1 406 ? -49.627 23.988 15.995 1.00 24.94 406 GLY A O 1
ATOM 3064 N N . CYS A 1 407 ? -50.039 21.837 15.379 1.00 26.62 407 CYS A N 1
ATOM 3065 C CA . CYS A 1 407 ? -50.409 21.953 13.953 1.00 26.62 407 CYS A CA 1
ATOM 3066 C C . CYS A 1 407 ? -49.312 22.059 12.859 1.00 26.62 407 CYS A C 1
ATOM 3068 O O . CYS A 1 407 ? -48.725 23.105 12.617 1.00 26.62 407 CYS A O 1
ATOM 3070 N N . HIS A 1 408 ? -49.129 20.919 12.169 1.00 25.69 408 HIS A N 1
ATOM 3071 C CA . HIS A 1 408 ? -49.209 20.654 10.713 1.00 25.69 408 HIS A CA 1
ATOM 3072 C C . HIS A 1 408 ? -49.130 21.808 9.684 1.00 25.69 408 HIS A C 1
ATOM 3074 O O . HIS A 1 408 ? -49.929 22.739 9.761 1.00 25.69 408 HIS A O 1
ATOM 3080 N N . SER A 1 409 ? -48.375 21.614 8.581 1.00 29.23 409 SER A N 1
ATOM 3081 C CA . SER A 1 409 ? -48.884 21.174 7.243 1.00 29.23 409 SER A CA 1
ATOM 3082 C C . SER A 1 409 ? -47.862 21.361 6.086 1.00 29.23 409 SER A C 1
ATOM 3084 O O . SER A 1 409 ? -47.330 22.448 5.910 1.00 29.23 409 SER A O 1
ATOM 3086 N N . ASP A 1 410 ? -47.633 20.272 5.337 1.00 25.72 410 ASP A N 1
ATOM 3087 C CA . ASP A 1 410 ? -47.483 20.026 3.876 1.00 25.72 410 ASP A CA 1
ATOM 3088 C C . ASP A 1 410 ? -46.901 20.982 2.794 1.00 25.72 410 ASP A C 1
ATOM 3090 O O . ASP A 1 410 ? -47.152 22.182 2.759 1.00 25.72 410 ASP A O 1
ATOM 3094 N N . ALA A 1 411 ? -46.332 20.281 1.780 1.00 27.12 411 ALA A N 1
ATOM 3095 C CA . ALA A 1 411 ? -46.134 20.572 0.334 1.00 27.12 411 ALA A CA 1
ATOM 3096 C C . ALA A 1 411 ? -44.979 21.520 -0.083 1.00 27.12 411 ALA A C 1
ATOM 3098 O O . ALA A 1 411 ? -44.703 22.497 0.589 1.00 27.12 411 ALA A O 1
ATOM 3099 N N . GLY A 1 412 ? -44.241 21.359 -1.194 1.00 24.98 412 GLY A N 1
ATOM 3100 C CA . GLY A 1 412 ? -44.251 20.442 -2.341 1.00 24.98 412 GLY A CA 1
ATOM 3101 C C . GLY A 1 412 ? -43.191 20.881 -3.392 1.00 24.98 412 GLY A C 1
ATOM 3102 O O . GLY A 1 412 ? -42.827 22.049 -3.448 1.00 24.98 412 GLY A O 1
ATOM 3103 N N . SER A 1 413 ? -42.688 19.910 -4.169 1.00 25.97 413 SER A N 1
ATOM 3104 C CA . SER A 1 413 ? -42.014 19.922 -5.499 1.00 25.97 413 SER A CA 1
ATOM 3105 C C . SER A 1 413 ? -41.346 21.179 -6.112 1.00 25.97 413 SER A C 1
ATOM 3107 O O . SER A 1 413 ? -42.017 22.185 -6.313 1.00 25.97 413 SER A O 1
ATOM 3109 N N . ALA A 1 414 ? -40.135 21.005 -6.681 1.00 28.16 414 ALA A N 1
ATOM 3110 C CA . ALA A 1 414 ? -39.777 21.452 -8.049 1.00 28.16 414 ALA A CA 1
ATOM 3111 C C . ALA A 1 414 ? -38.414 20.885 -8.535 1.00 28.16 414 ALA A C 1
ATOM 3113 O O . ALA A 1 414 ? -37.394 21.046 -7.872 1.00 28.16 414 ALA A O 1
ATOM 3114 N N . PHE A 1 415 ? -38.404 20.268 -9.724 1.00 26.89 415 PHE A N 1
ATOM 3115 C CA . PHE A 1 415 ? -37.226 20.019 -10.579 1.00 26.89 415 PHE A CA 1
ATOM 3116 C C . PHE A 1 415 ? -37.065 21.166 -11.597 1.00 26.89 415 PHE A C 1
ATOM 3118 O O . PHE A 1 415 ? -38.060 21.825 -11.906 1.00 26.89 415 PHE A O 1
ATOM 3125 N N . PRO A 1 416 ? -35.893 21.298 -12.251 1.00 30.61 416 PRO A N 1
ATOM 3126 C CA . PRO A 1 416 ? -35.879 21.764 -13.636 1.00 30.61 416 PRO A CA 1
ATOM 3127 C C . PRO A 1 416 ? -35.107 20.852 -14.608 1.00 30.61 416 PRO A C 1
ATOM 3129 O O . PRO A 1 416 ? -34.168 20.141 -14.252 1.00 30.61 416 PRO A O 1
ATOM 3132 N N . VAL A 1 417 ? -35.562 20.918 -15.861 1.00 26.95 417 VAL A N 1
ATOM 3133 C CA . VAL A 1 417 ? -35.126 20.199 -17.065 1.00 26.95 417 VAL A CA 1
ATOM 3134 C C . VAL A 1 417 ? -34.187 21.076 -17.922 1.00 26.95 417 VAL A C 1
ATOM 3136 O O . VAL A 1 417 ? -34.289 22.297 -17.929 1.00 26.95 417 VAL A O 1
ATOM 3139 N N . VAL A 1 418 ? -33.298 20.367 -18.625 1.00 26.83 418 VAL A N 1
ATOM 3140 C CA . VAL A 1 418 ? -32.328 20.625 -19.722 1.00 26.83 418 VAL A CA 1
ATOM 3141 C C . VAL A 1 418 ? -32.693 21.711 -20.771 1.00 26.83 418 VAL A C 1
ATOM 3143 O O . VAL A 1 418 ? -33.869 22.009 -20.968 1.00 26.83 418 VAL A O 1
ATOM 3146 N N . PRO A 1 419 ? -31.708 22.182 -21.574 1.00 29.47 419 PRO A N 1
ATOM 3147 C CA . PRO A 1 419 ? -31.866 22.025 -23.029 1.00 29.47 419 PRO A CA 1
ATOM 3148 C C . PRO A 1 419 ? -30.636 21.446 -23.768 1.00 29.47 419 PRO A C 1
ATOM 3150 O O . PRO A 1 419 ? -29.484 21.763 -23.479 1.00 29.47 419 PRO A O 1
ATOM 3153 N N . MET A 1 420 ? -30.941 20.576 -24.740 1.00 23.67 420 MET A N 1
ATOM 3154 C CA . MET A 1 420 ? -30.060 20.024 -25.773 1.00 23.67 420 MET A CA 1
ATOM 3155 C C . MET A 1 420 ? -29.917 21.002 -26.945 1.00 23.67 420 MET A C 1
ATOM 3157 O O . MET A 1 420 ? -30.870 21.704 -27.278 1.00 23.67 420 MET A O 1
ATOM 3161 N N . ILE A 1 421 ? -28.782 20.942 -27.646 1.00 27.31 421 ILE A N 1
ATOM 3162 C CA . ILE A 1 421 ? -28.633 21.412 -29.031 1.00 27.31 421 ILE A CA 1
ATOM 3163 C C . ILE A 1 421 ? -27.975 20.281 -29.835 1.00 27.31 421 ILE A C 1
ATOM 3165 O O . ILE A 1 421 ? -26.992 19.693 -29.388 1.00 27.31 421 ILE A O 1
ATOM 3169 N N . ALA A 1 422 ? -28.544 19.977 -31.001 1.00 25.08 422 ALA A N 1
ATOM 3170 C CA . ALA A 1 422 ? -28.092 18.980 -31.968 1.00 25.08 422 ALA A CA 1
ATOM 3171 C C . ALA A 1 422 ? -28.160 19.552 -33.400 1.00 25.08 422 ALA A C 1
ATOM 3173 O O . ALA A 1 422 ? -28.892 20.519 -33.618 1.00 25.08 422 ALA A O 1
ATOM 3174 N N . LEU A 1 423 ? -27.496 18.834 -34.327 1.00 25.47 423 LEU A N 1
ATOM 3175 C CA . LEU A 1 423 ? -27.561 18.866 -35.810 1.00 25.47 423 LEU A CA 1
ATOM 3176 C C . LEU A 1 423 ? -26.574 19.856 -36.484 1.00 25.47 423 LEU A C 1
ATOM 3178 O O . LEU A 1 423 ? -26.492 21.005 -36.071 1.00 25.47 423 LEU A O 1
ATOM 3182 N N . ASP A 1 424 ? -25.782 19.525 -37.519 1.00 25.73 424 ASP A N 1
ATOM 3183 C CA . ASP A 1 424 ? -25.734 18.359 -38.429 1.00 25.73 424 ASP A CA 1
ATOM 3184 C C . ASP A 1 424 ? -24.400 18.316 -39.262 1.00 25.73 424 ASP A C 1
ATOM 3186 O O . ASP A 1 424 ? -23.633 19.281 -39.210 1.00 25.73 424 ASP A O 1
ATOM 3190 N N . PRO A 1 425 ? -24.104 17.223 -40.019 1.00 40.56 425 PRO A N 1
ATOM 3191 C CA . PRO A 1 425 ? -22.907 16.978 -40.876 1.00 40.56 425 PRO A CA 1
ATOM 3192 C C . PRO A 1 425 ? -23.106 17.592 -42.308 1.00 40.56 425 PRO A C 1
ATOM 3194 O O . PRO A 1 425 ? -24.077 18.340 -42.420 1.00 40.56 425 PRO A O 1
ATOM 3197 N N . PRO A 1 426 ? -22.328 17.367 -43.423 1.00 39.19 426 PRO A N 1
ATOM 3198 C CA . PRO A 1 426 ? -21.485 16.213 -43.836 1.00 39.19 426 PRO A CA 1
ATOM 3199 C C . PRO A 1 426 ? -20.220 16.523 -44.701 1.00 39.19 426 PRO A C 1
ATOM 3201 O O . PRO A 1 426 ? -19.925 17.672 -45.006 1.00 39.19 426 PRO A O 1
ATOM 3204 N N . LEU A 1 427 ? -19.467 15.489 -45.127 1.00 26.12 427 LEU A N 1
ATOM 3205 C CA . LEU A 1 427 ? -19.217 15.154 -46.553 1.00 26.12 427 LEU A CA 1
ATOM 3206 C C . LEU A 1 427 ? -18.134 14.073 -46.756 1.00 26.12 427 LEU A C 1
ATOM 3208 O O . LEU A 1 427 ? -17.010 14.148 -46.271 1.00 26.12 427 LEU A O 1
ATOM 3212 N N . THR A 1 428 ? -18.521 13.082 -47.551 1.00 28.14 428 THR A N 1
ATOM 3213 C CA . THR A 1 428 ? -17.753 11.982 -48.142 1.00 28.14 428 THR A CA 1
ATOM 3214 C C . THR A 1 428 ? -17.051 12.381 -49.445 1.00 28.14 428 THR A C 1
ATOM 3216 O O . THR A 1 428 ? -17.682 12.975 -50.316 1.00 28.14 428 THR A O 1
ATOM 3219 N N . ALA A 1 429 ? -15.823 11.900 -49.641 1.00 28.41 429 ALA A N 1
ATOM 3220 C CA . ALA A 1 429 ? -15.225 11.519 -50.930 1.00 28.41 429 ALA A CA 1
ATOM 3221 C C . ALA A 1 429 ? -14.151 10.451 -50.611 1.00 28.41 429 ALA A C 1
ATOM 3223 O O . ALA A 1 429 ? -13.409 10.619 -49.653 1.00 28.41 429 ALA A O 1
ATOM 3224 N N . GLY A 1 430 ? -14.019 9.289 -51.250 1.00 24.77 430 GLY A N 1
ATOM 3225 C CA . GLY A 1 430 ? -14.481 8.857 -52.562 1.00 24.77 430 GLY A CA 1
ATOM 3226 C C . GLY A 1 430 ? -13.284 8.663 -53.501 1.00 24.77 430 GLY A C 1
ATOM 3227 O O . GLY A 1 430 ? -12.839 9.632 -54.095 1.00 24.77 430 GLY A O 1
ATOM 3228 N N . LEU A 1 431 ? -12.857 7.398 -53.658 1.00 25.12 431 LEU A N 1
ATOM 3229 C CA . LEU A 1 431 ? -12.079 6.808 -54.772 1.00 25.12 431 LEU A CA 1
ATOM 3230 C C . LEU A 1 431 ? -10.565 7.104 -54.897 1.00 25.12 431 LEU A C 1
ATOM 3232 O O . LEU A 1 431 ? -10.161 8.182 -55.312 1.00 25.12 431 LEU A O 1
ATOM 3236 N N . SER A 1 432 ? -9.730 6.059 -54.799 1.00 26.12 432 SER A N 1
ATOM 3237 C CA . SER A 1 432 ? -9.260 5.336 -56.003 1.00 26.12 432 SER A CA 1
ATOM 3238 C C . SER A 1 432 ? -8.311 4.173 -55.688 1.00 26.12 432 SER A C 1
ATOM 3240 O O . SER A 1 432 ? -7.283 4.303 -55.035 1.00 26.12 432 SER A O 1
ATOM 3242 N N . THR A 1 433 ? -8.694 3.027 -56.235 1.00 25.81 433 THR A N 1
ATOM 3243 C CA . THR A 1 433 ? -7.924 1.823 -56.550 1.00 25.81 433 THR A CA 1
ATOM 3244 C C . THR A 1 433 ? -6.729 2.099 -57.467 1.00 25.81 433 THR A C 1
ATOM 3246 O O . THR A 1 433 ? -6.952 2.667 -58.531 1.00 25.81 433 THR A O 1
ATOM 3249 N N . VAL A 1 434 ? -5.534 1.572 -57.157 1.00 26.69 434 VAL A N 1
ATOM 3250 C CA . VAL A 1 434 ? -4.563 1.080 -58.163 1.00 26.69 434 VAL A CA 1
ATOM 3251 C C . VAL A 1 434 ? -3.722 -0.066 -57.568 1.00 26.69 434 VAL A C 1
ATOM 3253 O O . VAL A 1 434 ? -2.844 0.147 -56.740 1.00 26.69 434 VAL A O 1
ATOM 3256 N N . VAL A 1 435 ? -3.986 -1.286 -58.037 1.00 31.38 435 VAL A N 1
ATOM 3257 C CA . VAL A 1 435 ? -3.015 -2.379 -58.245 1.00 31.38 435 VAL A CA 1
ATOM 3258 C C . VAL A 1 435 ? -3.096 -2.640 -59.751 1.00 31.38 435 VAL A C 1
ATOM 3260 O O . VAL A 1 435 ? -4.216 -2.695 -60.268 1.00 31.38 435 VAL A O 1
ATOM 3263 N N . PRO A 1 436 ? -1.979 -2.654 -60.496 1.00 34.06 436 PRO A N 1
ATOM 3264 C CA . PRO A 1 436 ? -1.287 -3.912 -60.834 1.00 34.06 436 PRO A CA 1
ATOM 3265 C C . PRO A 1 436 ? 0.249 -3.686 -60.883 1.00 34.06 436 PRO A C 1
ATOM 3267 O O . PRO A 1 436 ? 0.710 -2.558 -60.806 1.00 34.06 436 PRO A O 1
ATOM 3270 N N . SER A 1 437 ? 1.179 -4.634 -60.955 1.00 27.66 437 SER A N 1
ATOM 3271 C CA . SER A 1 437 ? 1.206 -5.994 -61.490 1.00 27.66 437 SER A CA 1
ATOM 3272 C C . SER A 1 437 ? 2.602 -6.559 -61.175 1.00 27.66 437 SER A C 1
ATOM 3274 O O . SER A 1 437 ? 3.603 -5.908 -61.465 1.00 27.66 437 SER A O 1
ATOM 3276 N N . THR A 1 438 ? 2.682 -7.781 -60.657 1.00 31.38 438 THR A N 1
ATOM 3277 C CA . THR A 1 438 ? 3.716 -8.756 -61.055 1.00 31.38 438 THR A CA 1
ATOM 3278 C C . THR A 1 438 ? 3.368 -9.259 -62.467 1.00 31.38 438 THR A C 1
ATOM 3280 O O . THR A 1 438 ? 2.187 -9.244 -62.826 1.00 31.38 438 THR A O 1
ATOM 3283 N N . PRO A 1 439 ? 4.345 -9.630 -63.319 1.00 35.28 439 PRO A N 1
ATOM 3284 C CA . PRO A 1 439 ? 4.929 -10.983 -63.285 1.00 35.28 439 PRO A CA 1
ATOM 3285 C C . PRO A 1 439 ? 6.448 -10.945 -63.615 1.00 35.28 439 PRO A C 1
ATOM 3287 O O . PRO A 1 439 ? 6.973 -9.933 -64.052 1.00 35.28 439 PRO A O 1
ATOM 3290 N N . THR A 1 440 ? 7.289 -11.958 -63.427 1.00 26.81 440 THR A N 1
ATOM 3291 C CA . THR A 1 440 ? 7.160 -13.360 -63.832 1.00 26.81 440 THR A CA 1
ATOM 3292 C C . THR A 1 440 ? 8.340 -14.142 -63.226 1.00 26.81 440 THR A C 1
ATOM 3294 O O . THR A 1 440 ? 9.409 -13.580 -63.004 1.00 26.81 440 THR A O 1
ATOM 3297 N N . SER A 1 441 ? 8.102 -15.439 -63.001 1.00 25.52 441 SER A N 1
ATOM 3298 C CA . SER A 1 441 ? 9.020 -16.582 -62.828 1.00 25.52 441 SER A CA 1
ATOM 3299 C C . SER A 1 441 ? 10.438 -16.401 -63.398 1.00 25.52 441 SER A C 1
ATOM 3301 O O . SER A 1 441 ? 10.587 -15.729 -64.408 1.00 25.52 441 SER A O 1
ATOM 3303 N N . VAL A 1 442 ? 11.494 -17.039 -62.876 1.00 29.03 442 VAL A N 1
ATOM 3304 C CA . VAL A 1 442 ? 11.780 -18.473 -63.097 1.00 29.03 442 VAL A CA 1
ATOM 3305 C C . VAL A 1 442 ? 12.659 -19.046 -61.968 1.00 29.03 442 VAL A C 1
ATOM 3307 O O . VAL A 1 442 ? 13.772 -18.586 -61.743 1.00 29.03 442 VAL A O 1
ATOM 3310 N N . ALA A 1 443 ? 12.193 -20.115 -61.325 1.00 29.78 443 ALA A N 1
ATOM 3311 C CA . ALA A 1 443 ? 13.031 -21.265 -60.968 1.00 29.78 443 ALA A CA 1
ATOM 3312 C C . ALA A 1 443 ? 12.632 -22.394 -61.938 1.00 29.78 443 ALA A C 1
ATOM 3314 O O . ALA A 1 443 ? 11.475 -22.397 -62.375 1.00 29.78 443 ALA A O 1
ATOM 3315 N N . PRO A 1 444 ? 13.527 -23.329 -62.311 1.00 37.22 444 PRO A N 1
ATOM 3316 C CA . PRO A 1 444 ? 13.580 -24.557 -61.505 1.00 37.22 444 PRO A CA 1
ATOM 3317 C C . PRO A 1 444 ? 14.922 -25.329 -61.518 1.00 37.22 444 PRO A C 1
ATOM 3319 O O . PRO A 1 444 ? 15.695 -25.225 -62.461 1.00 37.22 444 PRO A O 1
ATOM 3322 N N . SER A 1 445 ? 15.058 -26.245 -60.538 1.00 27.00 445 SER A N 1
ATOM 3323 C CA . SER A 1 445 ? 15.650 -27.608 -60.653 1.00 27.00 445 SER A CA 1
ATOM 3324 C C . SER A 1 445 ? 17.142 -27.744 -61.032 1.00 27.00 445 SER A C 1
ATOM 3326 O O . SER A 1 445 ? 17.700 -26.900 -61.704 1.00 27.00 445 SER A O 1
ATOM 3328 N N . SER A 1 446 ? 17.909 -28.795 -60.751 1.00 25.73 446 SER A N 1
ATOM 3329 C CA . SER A 1 446 ? 17.910 -29.973 -59.877 1.00 25.73 446 SER A CA 1
ATOM 3330 C C . SER A 1 446 ? 19.234 -30.717 -60.181 1.00 25.73 446 SER A C 1
ATOM 3332 O O . SER A 1 446 ? 19.851 -30.486 -61.215 1.00 25.73 446 SER A O 1
ATOM 3334 N N . SER A 1 447 ? 19.600 -31.686 -59.332 1.00 28.00 447 SER A N 1
ATOM 3335 C CA . SER A 1 447 ? 20.346 -32.927 -59.663 1.00 28.00 447 SER A CA 1
ATOM 3336 C C . SER A 1 447 ? 21.840 -32.909 -60.085 1.00 28.00 447 SER A C 1
ATOM 3338 O O . SER A 1 447 ? 22.144 -32.730 -61.253 1.00 28.00 447 SER A O 1
ATOM 3340 N N . ARG A 1 448 ? 22.720 -33.296 -59.131 1.00 27.34 448 ARG A N 1
ATOM 3341 C CA . ARG A 1 448 ? 23.556 -34.547 -59.056 1.00 27.34 448 ARG A CA 1
ATOM 3342 C C . ARG A 1 448 ? 24.599 -34.894 -60.192 1.00 27.34 448 ARG A C 1
ATOM 3344 O O . ARG A 1 448 ? 24.628 -34.207 -61.193 1.00 27.34 448 ARG A O 1
ATOM 3351 N N . PRO A 1 449 ? 25.515 -35.901 -60.031 1.00 45.22 449 PRO A N 1
ATOM 3352 C CA . PRO A 1 449 ? 27.004 -35.804 -59.929 1.00 45.22 449 PRO A CA 1
ATOM 3353 C C . PRO A 1 449 ? 27.748 -36.585 -61.078 1.00 45.22 449 PRO A C 1
ATOM 3355 O O . PRO A 1 449 ? 27.173 -36.633 -62.160 1.00 45.22 449 PRO A O 1
ATOM 3358 N N . PRO A 1 450 ? 28.838 -37.405 -60.913 1.00 50.66 450 PRO A N 1
ATOM 3359 C CA . PRO A 1 450 ? 30.199 -37.336 -60.298 1.00 50.66 450 PRO A CA 1
ATOM 3360 C C . PRO A 1 450 ? 31.365 -37.675 -61.306 1.00 50.66 450 PRO A C 1
ATOM 3362 O O . PRO A 1 450 ? 31.088 -37.957 -62.469 1.00 50.66 450 PRO A O 1
ATOM 3365 N N . ARG A 1 451 ? 32.646 -37.750 -60.849 1.00 30.28 451 ARG A N 1
ATOM 3366 C CA . ARG A 1 451 ? 33.795 -38.660 -61.246 1.00 30.28 451 ARG A CA 1
ATOM 3367 C C . ARG A 1 451 ? 35.150 -37.979 -60.923 1.00 30.28 451 ARG A C 1
ATOM 3369 O O . ARG A 1 451 ? 35.239 -36.781 -61.130 1.00 30.28 451 ARG A O 1
ATOM 3376 N N . GLY A 1 452 ? 36.252 -38.588 -60.456 1.00 29.86 452 GLY A N 1
ATOM 3377 C CA . GLY A 1 452 ? 36.709 -39.943 -60.060 1.00 29.86 452 GLY A CA 1
ATOM 3378 C C . GLY A 1 452 ? 38.039 -39.773 -59.257 1.00 29.86 452 GLY A C 1
ATOM 3379 O O . GLY A 1 452 ? 38.646 -38.714 -59.359 1.00 29.86 452 GLY A O 1
ATOM 3380 N N . GLY A 1 453 ? 38.402 -40.594 -58.252 1.00 29.84 453 GLY A N 1
ATOM 3381 C CA . GLY A 1 453 ? 39.234 -41.828 -58.322 1.00 29.84 453 GLY A CA 1
ATOM 3382 C C . GLY A 1 453 ? 40.624 -41.590 -58.953 1.00 29.84 453 GLY A C 1
ATOM 3383 O O . GLY A 1 453 ? 40.648 -41.050 -60.045 1.00 29.84 453 GLY A O 1
ATOM 3384 N N . MET A 1 454 ? 41.822 -41.942 -58.453 1.00 31.86 454 MET A N 1
ATOM 3385 C CA . MET A 1 454 ? 42.433 -42.782 -57.391 1.00 31.86 454 MET A CA 1
ATOM 3386 C C . MET A 1 454 ? 43.877 -42.214 -57.176 1.00 31.86 454 MET A C 1
ATOM 3388 O O . MET A 1 454 ? 44.389 -41.569 -58.080 1.00 31.86 454 MET A O 1
ATOM 3392 N N . GLY A 1 455 ? 44.572 -42.312 -56.032 1.00 29.81 455 GLY A N 1
ATOM 3393 C CA . GLY A 1 455 ? 45.402 -43.465 -55.643 1.00 29.81 455 GLY A CA 1
ATOM 3394 C C . GLY A 1 455 ? 46.761 -43.060 -55.000 1.00 29.81 455 GLY A C 1
ATOM 3395 O O . GLY A 1 455 ? 47.544 -42.345 -55.603 1.00 29.81 455 GLY A O 1
ATOM 3396 N N . THR A 1 456 ? 46.997 -43.537 -53.768 1.00 30.50 456 THR A N 1
ATOM 3397 C CA . THR A 1 456 ? 48.242 -44.081 -53.146 1.00 30.50 456 THR A CA 1
ATOM 3398 C C . THR A 1 456 ? 49.666 -43.473 -53.287 1.00 30.50 456 THR A C 1
ATOM 3400 O O . THR A 1 456 ? 50.253 -43.512 -54.358 1.00 30.50 456 THR A O 1
ATOM 3403 N N . LYS A 1 457 ? 50.278 -43.282 -52.090 1.00 30.23 457 LYS A N 1
ATOM 3404 C CA . LYS A 1 457 ? 51.625 -43.707 -51.585 1.00 30.23 457 LYS A CA 1
ATOM 3405 C C . LYS A 1 457 ? 52.879 -42.785 -51.647 1.00 30.23 457 LYS A C 1
ATOM 3407 O O . LYS A 1 457 ? 53.360 -42.449 -52.713 1.00 30.23 457 LYS A O 1
ATOM 3412 N N . LEU A 1 458 ? 53.435 -42.609 -50.427 1.00 28.53 458 LEU A N 1
ATOM 3413 C CA . LEU A 1 458 ? 54.835 -42.669 -49.918 1.00 28.53 458 LEU A CA 1
ATOM 3414 C C . LEU A 1 458 ? 55.965 -41.726 -50.416 1.00 28.53 458 LEU A C 1
ATOM 3416 O O . LEU A 1 458 ? 56.258 -41.710 -51.600 1.00 28.53 458 LEU A O 1
ATOM 3420 N N . PHE A 1 459 ? 56.615 -41.070 -49.421 1.00 27.02 459 PHE A N 1
ATOM 3421 C CA . PHE A 1 459 ? 58.065 -40.928 -49.078 1.00 27.02 459 PHE A CA 1
ATOM 3422 C C . PHE A 1 459 ? 59.124 -40.946 -50.220 1.00 27.02 459 PHE A C 1
ATOM 3424 O O . PHE A 1 459 ? 58.996 -41.706 -51.164 1.00 27.02 459 PHE A O 1
ATOM 3431 N N . ASP A 1 460 ? 60.259 -40.231 -50.207 1.00 29.45 460 ASP A N 1
ATOM 3432 C CA . ASP A 1 460 ? 61.106 -39.733 -49.114 1.00 29.45 460 ASP A CA 1
ATOM 3433 C C . ASP A 1 460 ? 62.233 -38.808 -49.652 1.00 29.45 460 ASP A C 1
ATOM 3435 O O . ASP A 1 460 ? 62.544 -38.856 -50.837 1.00 29.45 460 ASP A O 1
ATOM 3439 N N . HIS A 1 461 ? 62.858 -38.053 -48.733 1.00 31.62 461 HIS A N 1
ATOM 3440 C CA . HIS A 1 461 ? 64.248 -37.537 -48.671 1.00 31.62 461 HIS A CA 1
ATOM 3441 C C . HIS A 1 461 ? 65.016 -36.963 -49.895 1.00 31.62 461 HIS A C 1
ATOM 3443 O O . HIS A 1 461 ? 65.084 -37.547 -50.966 1.00 31.62 461 HIS A O 1
ATOM 3449 N N . VAL A 1 462 ? 65.768 -35.874 -49.635 1.00 26.78 462 VAL A N 1
ATOM 3450 C CA . VAL A 1 462 ? 67.243 -35.707 -49.799 1.00 26.78 462 VAL A CA 1
ATOM 3451 C C . VAL A 1 462 ? 67.588 -34.221 -50.009 1.00 26.78 462 VAL A C 1
ATOM 3453 O O . VAL A 1 462 ? 67.105 -33.591 -50.945 1.00 26.78 462 VAL A O 1
ATOM 3456 N N . SER A 1 463 ? 68.457 -33.669 -49.156 1.00 34.78 463 SER A N 1
ATOM 3457 C CA . SER A 1 463 ? 69.703 -33.029 -49.609 1.00 34.78 463 SER A CA 1
ATOM 3458 C C . SER A 1 463 ? 70.589 -32.622 -48.436 1.00 34.78 463 SER A C 1
ATOM 3460 O O . SER A 1 463 ? 70.133 -32.122 -47.411 1.00 34.78 463 SER A O 1
ATOM 3462 N N . ASP A 1 464 ? 71.867 -32.903 -48.637 1.00 29.22 464 ASP A N 1
ATOM 3463 C CA . ASP A 1 464 ? 72.980 -32.965 -47.701 1.00 29.22 464 ASP A CA 1
ATOM 3464 C C . ASP A 1 464 ? 74.063 -31.993 -48.229 1.00 29.22 464 ASP A C 1
ATOM 3466 O O . ASP A 1 464 ? 74.254 -31.947 -49.444 1.00 29.22 464 ASP A O 1
ATOM 3470 N N . LYS A 1 465 ? 74.813 -31.328 -47.324 1.00 35.75 465 LYS A N 1
ATOM 3471 C CA . LYS A 1 465 ? 76.238 -30.897 -47.480 1.00 35.75 465 LYS A CA 1
ATOM 3472 C C . LYS A 1 465 ? 76.571 -29.746 -48.474 1.00 35.75 465 LYS A C 1
ATOM 3474 O O . LYS A 1 465 ? 75.936 -29.618 -49.504 1.00 35.75 465 LYS A O 1
ATOM 3479 N N . ASN A 1 466 ? 77.552 -28.837 -48.313 1.00 29.95 466 ASN A N 1
ATOM 3480 C CA . ASN A 1 466 ? 78.788 -28.683 -47.513 1.00 29.95 466 ASN A CA 1
ATOM 3481 C C . ASN A 1 466 ? 79.308 -27.220 -47.608 1.00 29.95 466 ASN A C 1
ATOM 3483 O O . ASN A 1 466 ? 79.018 -26.565 -48.606 1.00 29.95 466 ASN A O 1
ATOM 3487 N N . ALA A 1 467 ? 80.162 -26.787 -46.660 1.00 32.31 467 ALA A N 1
ATOM 3488 C CA . ALA A 1 467 ? 81.414 -25.999 -46.838 1.00 32.31 467 ALA A CA 1
ATOM 3489 C C . ALA A 1 467 ? 81.856 -25.406 -45.476 1.00 32.31 467 ALA A C 1
ATOM 3491 O O . ALA A 1 467 ? 80.988 -25.027 -44.698 1.00 32.31 467 ALA A O 1
ATOM 3492 N N . MET A 1 468 ? 83.116 -25.167 -45.103 1.00 39.31 468 MET A N 1
ATOM 3493 C CA . MET A 1 468 ? 84.479 -25.670 -45.356 1.00 39.31 468 MET A CA 1
ATOM 3494 C C . MET A 1 468 ? 85.355 -24.922 -44.303 1.00 39.31 468 MET A C 1
ATOM 3496 O O . MET A 1 468 ? 84.987 -23.823 -43.890 1.00 39.31 468 MET A O 1
ATOM 3500 N N . GLU A 1 469 ? 86.442 -25.538 -43.829 1.00 32.16 469 GLU A N 1
ATOM 3501 C CA . GLU A 1 469 ? 87.379 -25.128 -42.745 1.00 32.16 469 GLU A CA 1
ATOM 3502 C C . GLU A 1 469 ? 88.042 -23.730 -42.960 1.00 32.16 469 GLU A C 1
ATOM 3504 O O . GLU A 1 469 ? 88.054 -23.241 -44.084 1.00 32.16 469 GLU A O 1
ATOM 3509 N N . THR A 1 470 ? 88.654 -22.984 -42.017 1.00 34.31 470 THR A N 1
ATOM 3510 C CA . THR A 1 470 ? 89.664 -23.335 -40.986 1.00 34.31 470 THR A CA 1
ATOM 3511 C C . THR A 1 470 ? 89.963 -22.113 -40.067 1.00 34.31 470 THR A C 1
ATOM 3513 O O . THR A 1 470 ? 89.990 -20.981 -40.543 1.00 34.31 470 THR A O 1
ATOM 3516 N N . ASP A 1 471 ? 90.187 -22.382 -38.774 1.00 33.09 471 ASP A N 1
ATOM 3517 C CA . ASP A 1 471 ? 90.945 -21.738 -37.670 1.00 33.09 471 ASP A CA 1
ATOM 3518 C C . ASP A 1 471 ? 91.329 -20.235 -37.611 1.00 33.09 471 ASP A C 1
ATOM 3520 O O . ASP A 1 471 ? 92.076 -19.718 -38.436 1.00 33.09 471 ASP A O 1
ATOM 3524 N N . SER A 1 472 ? 90.987 -19.591 -36.476 1.00 30.34 472 SER A N 1
ATOM 3525 C CA . SER A 1 472 ? 91.874 -18.705 -35.682 1.00 30.34 472 SER A CA 1
ATOM 3526 C C . SER A 1 472 ? 91.247 -18.363 -34.306 1.00 30.34 472 SER A C 1
ATOM 3528 O O . SER A 1 472 ? 90.032 -18.250 -34.167 1.00 30.34 472 SER A O 1
ATOM 3530 N N . SER A 1 473 ? 92.088 -18.232 -33.279 1.00 38.00 473 SER A N 1
ATOM 3531 C CA . SER A 1 473 ? 91.813 -18.417 -31.842 1.00 38.00 473 SER A CA 1
ATOM 3532 C C . SER A 1 473 ? 91.175 -17.254 -31.041 1.00 38.00 473 SER A C 1
ATOM 3534 O O . SER A 1 473 ? 91.458 -16.082 -31.279 1.00 38.00 473 SER A O 1
ATOM 3536 N N . THR A 1 474 ? 90.566 -17.649 -29.901 1.00 40.09 474 THR A N 1
ATOM 3537 C CA . THR A 1 474 ? 90.369 -16.946 -28.586 1.00 40.09 474 THR A CA 1
ATOM 3538 C C . THR A 1 474 ? 89.138 -16.008 -28.403 1.00 40.09 474 THR A C 1
ATOM 3540 O O . THR A 1 474 ? 88.617 -15.489 -29.380 1.00 40.09 474 THR A O 1
ATOM 3543 N N . PRO A 1 475 ? 88.568 -15.853 -27.176 1.00 47.09 475 PRO A N 1
ATOM 3544 C CA . PRO A 1 475 ? 87.252 -16.415 -26.844 1.00 47.09 475 PRO A CA 1
ATOM 3545 C C . PRO A 1 475 ? 86.273 -15.425 -26.154 1.00 47.09 475 PRO A C 1
ATOM 3547 O O . PRO A 1 475 ? 86.597 -14.274 -25.890 1.00 47.09 475 PRO A O 1
ATOM 3550 N N . ALA A 1 476 ? 85.113 -15.965 -25.753 1.00 35.50 476 ALA A N 1
ATOM 3551 C CA . ALA A 1 476 ? 84.147 -15.452 -24.766 1.00 35.50 476 ALA A CA 1
ATOM 3552 C C . ALA A 1 476 ? 82.997 -14.558 -25.275 1.00 35.50 476 ALA A C 1
ATOM 3554 O O . ALA A 1 476 ? 83.169 -13.386 -25.582 1.00 35.50 476 ALA A O 1
ATOM 3555 N N . LEU A 1 477 ? 81.783 -15.135 -25.268 1.00 40.91 477 LEU A N 1
ATOM 3556 C CA . LEU A 1 477 ? 80.603 -14.706 -24.483 1.00 40.91 477 LEU A CA 1
ATOM 3557 C C . LEU A 1 477 ? 79.326 -15.344 -25.069 1.00 40.91 477 LEU A C 1
ATOM 3559 O O . LEU A 1 477 ? 78.552 -14.716 -25.785 1.00 40.91 477 LEU A O 1
ATOM 3563 N N . CYS A 1 478 ? 79.085 -16.620 -24.758 1.00 43.34 478 CYS A N 1
ATOM 3564 C CA . CYS A 1 478 ? 77.778 -17.257 -24.951 1.00 43.34 478 CYS A CA 1
ATOM 3565 C C . CYS A 1 478 ? 77.582 -18.382 -23.927 1.00 43.34 478 CYS A C 1
ATOM 3567 O O . CYS A 1 478 ? 77.613 -19.559 -24.259 1.00 43.34 478 CYS A O 1
ATOM 3569 N N . SER A 1 479 ? 77.390 -18.026 -22.657 1.00 47.38 479 SER A N 1
ATOM 3570 C CA . SER A 1 479 ? 76.908 -18.967 -21.631 1.00 47.38 479 SER A CA 1
ATOM 3571 C C . SER A 1 479 ? 75.623 -18.503 -20.927 1.00 47.38 479 SER A C 1
ATOM 3573 O O . SER A 1 479 ? 75.017 -19.284 -20.192 1.00 47.38 479 SER A O 1
ATOM 3575 N N . ASP A 1 480 ? 75.123 -17.296 -21.226 1.00 46.06 480 ASP A N 1
ATOM 3576 C CA . ASP A 1 480 ? 73.929 -16.746 -20.565 1.00 46.06 480 ASP A CA 1
ATOM 3577 C C . ASP A 1 480 ? 72.604 -17.036 -21.292 1.00 46.06 480 ASP A C 1
ATOM 3579 O O . ASP A 1 480 ? 71.562 -17.166 -20.648 1.00 46.06 480 ASP A O 1
ATOM 3583 N N . LYS A 1 481 ? 72.604 -17.222 -22.622 1.00 47.75 481 LYS A N 1
ATOM 3584 C CA . LYS A 1 481 ? 71.359 -17.433 -23.396 1.00 47.75 481 LYS A CA 1
ATOM 3585 C C . LYS A 1 481 ? 70.709 -18.809 -23.179 1.00 47.75 481 LYS A C 1
ATOM 3587 O O . LYS A 1 481 ? 69.478 -18.901 -23.166 1.00 47.75 481 LYS A O 1
ATOM 3592 N N . GLU A 1 482 ? 71.490 -19.872 -22.979 1.00 47.97 482 GLU A N 1
ATOM 3593 C CA . GLU A 1 482 ? 70.949 -21.229 -22.771 1.00 47.97 482 GLU A CA 1
ATOM 3594 C C . GLU A 1 482 ? 70.453 -21.473 -21.340 1.00 47.97 482 GLU A C 1
ATOM 3596 O O . GLU A 1 482 ? 69.415 -22.120 -21.144 1.00 47.97 482 GLU A O 1
ATOM 3601 N N . LYS A 1 483 ? 71.121 -20.882 -20.338 1.00 48.97 483 LYS A N 1
ATOM 3602 C CA . LYS A 1 483 ? 70.645 -20.891 -18.948 1.00 48.97 483 LYS A CA 1
ATOM 3603 C C . LYS A 1 483 ? 69.325 -20.137 -18.823 1.00 48.97 483 LYS A C 1
ATOM 3605 O O . LYS A 1 483 ? 68.379 -20.694 -18.269 1.00 48.97 483 LYS A O 1
ATOM 3610 N N . PHE A 1 484 ? 69.205 -18.956 -19.441 1.00 44.66 484 PHE A N 1
ATOM 3611 C CA . PHE A 1 484 ? 67.946 -18.203 -19.468 1.00 44.66 484 PHE A CA 1
ATOM 3612 C C . PHE A 1 484 ? 66.800 -18.993 -20.113 1.00 44.66 484 PHE A C 1
ATOM 3614 O O . PHE A 1 484 ? 65.700 -19.020 -19.565 1.00 44.66 484 PHE A O 1
ATOM 3621 N N . ARG A 1 485 ? 67.029 -19.693 -21.236 1.00 48.25 485 ARG A N 1
ATOM 3622 C CA . ARG A 1 485 ? 65.989 -20.523 -21.882 1.00 48.25 485 ARG A CA 1
ATOM 3623 C C . ARG A 1 485 ? 65.541 -21.702 -21.012 1.00 48.25 485 ARG A C 1
ATOM 3625 O O . ARG A 1 485 ? 64.338 -21.934 -20.884 1.00 48.25 485 ARG A O 1
ATOM 3632 N N . SER A 1 486 ? 66.476 -22.403 -20.375 1.00 54.06 486 SER A N 1
ATOM 3633 C CA . SER A 1 486 ? 66.174 -23.551 -19.504 1.00 54.06 486 SER A CA 1
ATOM 3634 C C . SER A 1 486 ? 65.456 -23.138 -18.212 1.00 54.06 486 SER A C 1
ATOM 3636 O O . SER A 1 486 ? 64.535 -23.821 -17.757 1.00 54.06 486 SER A O 1
ATOM 3638 N N . GLN A 1 487 ? 65.813 -21.982 -17.645 1.00 54.09 487 GLN A N 1
ATOM 3639 C CA . GLN A 1 487 ? 65.147 -21.411 -16.471 1.00 54.09 487 GLN A CA 1
ATOM 3640 C C . GLN A 1 487 ? 63.733 -20.913 -16.810 1.00 54.09 487 GLN A C 1
ATOM 3642 O O . GLN A 1 487 ? 62.803 -21.115 -16.030 1.00 54.09 487 GLN A O 1
ATOM 3647 N N . ASN A 1 488 ? 63.537 -20.344 -18.005 1.00 50.97 488 ASN A N 1
ATOM 3648 C CA . ASN A 1 488 ? 62.235 -19.857 -18.470 1.00 50.97 488 ASN A CA 1
ATOM 3649 C C . ASN A 1 488 ? 61.253 -21.008 -18.785 1.00 50.97 488 ASN A C 1
ATOM 3651 O O . ASN A 1 488 ? 60.054 -20.903 -18.534 1.00 50.97 488 ASN A O 1
ATOM 3655 N N . LEU A 1 489 ? 61.746 -22.156 -19.268 1.00 56.09 489 LEU A N 1
ATOM 3656 C CA . LEU A 1 489 ? 60.926 -23.364 -19.445 1.00 56.09 489 LEU A CA 1
ATOM 3657 C C . LEU A 1 489 ? 60.507 -23.988 -18.103 1.00 56.09 489 LEU A C 1
ATOM 3659 O O . LEU A 1 489 ? 59.339 -24.354 -17.944 1.00 56.09 489 LEU A O 1
ATOM 3663 N N . LYS A 1 490 ? 61.415 -24.046 -17.115 1.00 59.66 490 LYS A N 1
ATOM 3664 C CA . LYS A 1 490 ? 61.097 -24.519 -15.755 1.00 59.66 490 LYS A CA 1
ATOM 3665 C C . LYS A 1 490 ? 60.056 -23.633 -15.068 1.00 59.66 490 LYS A C 1
ATOM 3667 O O . LYS A 1 490 ? 59.062 -24.152 -14.565 1.00 59.66 490 LYS A O 1
ATOM 3672 N N . THR A 1 491 ? 60.209 -22.308 -15.118 1.00 59.53 491 THR A N 1
ATOM 3673 C CA . THR A 1 491 ? 59.231 -21.377 -14.523 1.00 59.53 491 THR A CA 1
ATOM 3674 C C . THR A 1 491 ? 57.872 -21.425 -15.226 1.00 59.53 491 THR A C 1
ATOM 3676 O O . THR A 1 491 ? 56.836 -21.294 -14.575 1.00 59.53 491 THR A O 1
ATOM 3679 N N . LYS A 1 492 ? 57.830 -21.672 -16.542 1.00 64.31 492 LYS A N 1
ATOM 3680 C CA . LYS A 1 492 ? 56.573 -21.831 -17.294 1.00 64.31 492 LYS A CA 1
ATOM 3681 C C . LYS A 1 492 ? 55.846 -23.140 -16.956 1.00 64.31 492 LYS A C 1
ATOM 3683 O O . LYS A 1 492 ? 54.614 -23.153 -16.905 1.00 64.31 492 LYS A O 1
ATOM 3688 N N . MET A 1 493 ? 56.582 -24.223 -16.689 1.00 59.72 493 MET A N 1
ATOM 3689 C CA . MET A 1 493 ? 56.015 -25.504 -16.246 1.00 59.72 493 MET A CA 1
ATOM 3690 C C . MET A 1 493 ? 55.500 -25.434 -14.797 1.00 59.72 493 MET A C 1
ATOM 3692 O O . MET A 1 493 ? 54.391 -25.894 -14.528 1.00 59.72 493 MET A O 1
ATOM 3696 N N . GLU A 1 494 ? 56.245 -24.783 -13.900 1.00 61.22 494 GLU A N 1
ATOM 3697 C CA . GLU A 1 494 ? 55.829 -24.462 -12.523 1.00 61.22 494 GLU A CA 1
ATOM 3698 C C . GLU A 1 494 ? 54.542 -23.621 -12.499 1.00 61.22 494 GLU A C 1
ATOM 3700 O O . GLU A 1 494 ? 53.566 -23.991 -11.847 1.00 61.22 494 GLU A O 1
ATOM 3705 N N . LYS A 1 495 ? 54.468 -22.548 -13.303 1.00 63.62 495 LYS A N 1
ATOM 3706 C CA . LYS A 1 495 ? 53.256 -21.716 -13.431 1.00 63.62 495 LYS A CA 1
ATOM 3707 C C . LYS A 1 495 ? 52.044 -22.503 -13.938 1.00 63.62 495 LYS A C 1
ATOM 3709 O O . LYS A 1 495 ? 50.931 -22.267 -13.480 1.00 63.62 495 LYS A O 1
ATOM 3714 N N . ARG A 1 496 ? 52.239 -23.452 -14.864 1.00 62.16 496 ARG A N 1
ATOM 3715 C CA . ARG A 1 496 ? 51.164 -24.341 -15.344 1.00 62.16 496 ARG A CA 1
ATOM 3716 C C . ARG A 1 496 ? 50.695 -25.324 -14.272 1.00 62.16 496 ARG A C 1
ATOM 3718 O O . ARG A 1 496 ? 49.498 -25.566 -14.179 1.00 62.16 496 ARG A O 1
ATOM 3725 N N . LYS A 1 497 ? 51.606 -25.874 -13.464 1.00 64.62 497 LYS A N 1
ATOM 3726 C CA . LYS A 1 497 ? 51.245 -26.736 -12.326 1.00 64.62 497 LYS A CA 1
ATOM 3727 C C . LYS A 1 497 ? 50.497 -25.960 -11.244 1.00 64.62 497 LYS A C 1
ATOM 3729 O O . LYS A 1 497 ? 49.517 -26.475 -10.721 1.00 64.62 497 LYS A O 1
ATOM 3734 N N . LYS A 1 498 ? 50.916 -24.722 -10.962 1.00 62.25 498 LYS A N 1
ATOM 3735 C CA . LYS A 1 498 ? 50.236 -23.833 -10.013 1.00 62.25 498 LYS A CA 1
ATOM 3736 C C . LYS A 1 498 ? 48.811 -23.500 -10.468 1.00 62.25 498 LYS A C 1
ATOM 3738 O O . LYS A 1 498 ? 47.884 -23.730 -9.708 1.00 62.25 498 LYS A O 1
ATOM 3743 N N . ARG A 1 499 ? 48.624 -23.119 -11.739 1.00 59.88 499 ARG A N 1
ATOM 3744 C CA . ARG A 1 499 ? 47.283 -22.890 -12.312 1.00 59.88 499 ARG A CA 1
ATOM 3745 C C . ARG A 1 499 ? 46.385 -24.123 -12.251 1.00 59.88 499 ARG A C 1
ATOM 3747 O O . ARG A 1 499 ? 45.236 -24.008 -11.865 1.00 59.88 499 ARG A O 1
ATOM 3754 N N . LYS A 1 500 ? 46.913 -25.312 -12.563 1.00 59.28 500 LYS A N 1
ATOM 3755 C CA . LYS A 1 500 ? 46.141 -26.563 -12.461 1.00 59.28 500 LYS A CA 1
ATOM 3756 C C . LYS A 1 500 ? 45.742 -26.918 -11.028 1.00 59.28 500 LYS A C 1
ATOM 3758 O O . LYS A 1 500 ? 44.721 -27.565 -10.841 1.00 59.28 500 LYS A O 1
ATOM 3763 N N . ARG A 1 501 ? 46.552 -26.538 -10.035 1.00 61.66 501 ARG A N 1
ATOM 3764 C CA . ARG A 1 501 ? 46.228 -26.706 -8.612 1.00 61.66 501 ARG A CA 1
ATOM 3765 C C . ARG A 1 501 ? 45.132 -25.730 -8.185 1.00 61.66 501 ARG A C 1
ATOM 3767 O O . ARG A 1 501 ? 44.170 -26.162 -7.573 1.00 61.66 501 ARG A O 1
ATOM 3774 N N . GLU A 1 502 ? 45.249 -24.466 -8.585 1.00 65.81 502 GLU A N 1
ATOM 3775 C CA . GLU A 1 502 ? 44.233 -23.433 -8.340 1.00 65.81 502 GLU A CA 1
ATOM 3776 C C . GLU A 1 502 ? 42.892 -23.800 -9.007 1.00 65.81 502 GLU A C 1
ATOM 3778 O O . GLU A 1 502 ? 41.849 -23.719 -8.374 1.00 65.81 502 GLU A O 1
ATOM 3783 N N . GLU A 1 503 ? 42.905 -24.295 -10.250 1.00 66.25 503 GLU A N 1
ATOM 3784 C CA . GLU A 1 503 ? 41.706 -24.796 -10.946 1.00 66.25 503 GLU A CA 1
ATOM 3785 C C . GLU A 1 503 ? 41.061 -25.992 -10.224 1.00 66.25 503 GLU A C 1
ATOM 3787 O O . GLU A 1 503 ? 39.836 -26.076 -10.157 1.00 66.25 503 GLU A O 1
ATOM 3792 N N . TRP A 1 504 ? 41.866 -26.900 -9.659 1.00 64.56 504 TRP A N 1
ATOM 3793 C CA . TRP A 1 504 ? 41.374 -28.023 -8.852 1.00 64.56 504 TRP A CA 1
ATOM 3794 C C . TRP A 1 504 ? 40.731 -27.559 -7.541 1.00 64.56 504 TRP A C 1
ATOM 3796 O O . TRP A 1 504 ? 39.646 -28.017 -7.196 1.00 64.56 504 TRP A O 1
ATOM 3806 N N . GLU A 1 505 ? 41.358 -26.612 -6.845 1.00 72.50 505 GLU A N 1
ATOM 3807 C CA . GLU A 1 505 ? 40.829 -26.029 -5.606 1.00 72.50 505 GLU A CA 1
ATOM 3808 C C . GLU A 1 505 ? 39.531 -25.241 -5.858 1.00 72.50 505 GLU A C 1
ATOM 3810 O O . GLU A 1 505 ? 38.592 -25.317 -5.063 1.00 72.50 505 GLU A O 1
ATOM 3815 N N . ILE A 1 506 ? 39.426 -24.553 -7.001 1.00 75.50 506 ILE A N 1
ATOM 3816 C CA . ILE A 1 506 ? 38.185 -23.903 -7.446 1.00 75.50 506 ILE A CA 1
ATOM 3817 C C . ILE A 1 506 ? 37.105 -24.952 -7.744 1.00 75.50 506 ILE A C 1
ATOM 3819 O O . ILE A 1 506 ? 35.968 -24.792 -7.304 1.00 75.50 506 ILE A O 1
ATOM 3823 N N . ALA A 1 507 ? 37.434 -26.040 -8.447 1.00 77.81 507 ALA A N 1
ATOM 3824 C CA . ALA A 1 507 ? 36.471 -27.094 -8.770 1.00 77.81 507 ALA A CA 1
ATOM 3825 C C . ALA A 1 507 ? 35.927 -27.803 -7.516 1.00 77.81 507 ALA A C 1
ATOM 3827 O O . ALA A 1 507 ? 34.726 -28.067 -7.429 1.00 77.81 507 ALA A O 1
ATOM 3828 N N . ASP A 1 508 ? 36.779 -28.070 -6.525 1.00 80.56 508 ASP A N 1
ATOM 3829 C CA . ASP A 1 508 ? 36.360 -28.660 -5.251 1.00 80.56 508 ASP A CA 1
ATOM 3830 C C . ASP A 1 508 ? 35.540 -27.677 -4.403 1.00 80.56 508 ASP A C 1
ATOM 3832 O O . ASP A 1 508 ? 34.551 -28.080 -3.789 1.00 80.56 508 ASP A O 1
ATOM 3836 N N . SER A 1 509 ? 35.859 -26.380 -4.460 1.00 79.56 509 SER A N 1
ATOM 3837 C CA . SER A 1 509 ? 35.058 -25.325 -3.821 1.00 79.56 509 SER A CA 1
ATOM 3838 C C . SER A 1 509 ? 33.659 -25.206 -4.441 1.00 79.56 509 SER A C 1
ATOM 3840 O O . SER A 1 509 ? 32.669 -25.102 -3.717 1.00 79.56 509 SER A O 1
ATOM 3842 N N . ILE A 1 510 ? 33.549 -25.282 -5.774 1.00 82.69 510 ILE A N 1
ATOM 3843 C CA . ILE A 1 510 ? 32.262 -25.280 -6.494 1.00 82.69 510 ILE A CA 1
ATOM 3844 C C . ILE A 1 510 ? 31.444 -26.525 -6.137 1.00 82.69 510 ILE A C 1
ATOM 3846 O O . ILE A 1 510 ? 30.244 -26.426 -5.881 1.00 82.69 510 ILE A O 1
ATOM 3850 N N . ARG A 1 511 ? 32.086 -27.699 -6.086 1.00 84.88 511 ARG A N 1
ATOM 3851 C CA . ARG A 1 511 ? 31.427 -28.961 -5.724 1.00 84.88 511 ARG A CA 1
ATOM 3852 C C . ARG A 1 511 ? 30.857 -28.909 -4.309 1.00 84.88 511 ARG A C 1
ATOM 3854 O O . ARG A 1 511 ? 29.711 -29.297 -4.102 1.00 84.88 511 ARG A O 1
ATOM 3861 N N . TRP A 1 512 ? 31.639 -28.401 -3.360 1.00 88.88 512 TRP A N 1
ATOM 3862 C CA . TRP A 1 512 ? 31.205 -28.254 -1.976 1.00 88.88 512 TRP A CA 1
ATOM 3863 C C . TRP A 1 512 ? 30.039 -27.266 -1.849 1.00 88.88 512 TRP A C 1
ATOM 3865 O O . TRP A 1 512 ? 29.049 -27.569 -1.186 1.00 88.88 512 TRP A O 1
ATOM 3875 N N . LEU A 1 513 ? 30.098 -26.127 -2.553 1.00 80.88 513 LEU A N 1
ATOM 3876 C CA . LEU A 1 513 ? 28.999 -25.160 -2.585 1.00 8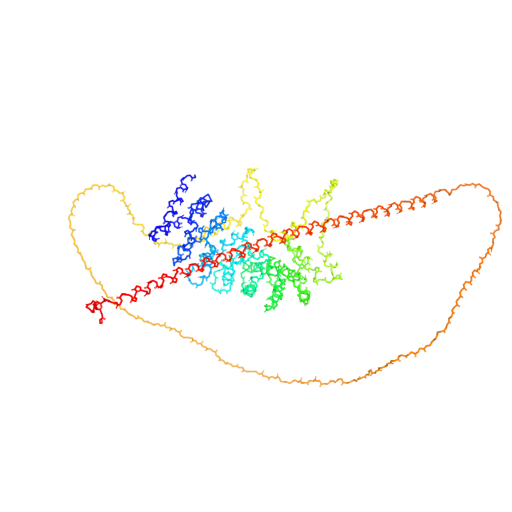0.88 513 LEU A CA 1
ATOM 3877 C C . LEU A 1 513 ? 27.709 -25.783 -3.141 1.00 80.88 513 LEU A C 1
ATOM 3879 O O . LEU A 1 513 ? 26.644 -25.596 -2.557 1.00 80.88 513 LEU A O 1
ATOM 3883 N N . ALA A 1 514 ? 27.798 -26.557 -4.226 1.00 83.25 514 ALA A N 1
ATOM 3884 C CA . ALA A 1 514 ? 26.647 -27.252 -4.800 1.00 83.25 514 ALA A CA 1
ATOM 3885 C C . ALA A 1 514 ? 26.023 -28.256 -3.814 1.00 83.25 514 ALA A C 1
ATOM 3887 O O . ALA A 1 514 ? 24.800 -28.328 -3.700 1.00 83.25 514 ALA A O 1
ATOM 3888 N N . GLU A 1 515 ? 26.845 -28.992 -3.061 1.00 87.06 515 GLU A N 1
ATOM 3889 C CA . GLU A 1 515 ? 26.357 -29.937 -2.052 1.00 87.06 515 GLU A CA 1
ATOM 3890 C C . GLU A 1 515 ? 25.671 -29.229 -0.873 1.00 87.06 515 GLU A C 1
ATOM 3892 O O . GLU A 1 515 ? 24.610 -29.662 -0.419 1.00 87.06 515 GLU A O 1
ATOM 3897 N N . VAL A 1 516 ? 26.230 -28.113 -0.398 1.00 87.50 516 VAL A N 1
ATOM 3898 C CA . VAL A 1 516 ? 25.626 -27.309 0.676 1.00 87.50 516 VAL A CA 1
ATOM 3899 C C . VAL A 1 516 ? 24.302 -26.689 0.227 1.00 87.50 516 VAL A C 1
ATOM 3901 O O . VAL A 1 516 ? 23.326 -26.736 0.975 1.00 87.50 516 VAL A O 1
ATOM 3904 N N . LEU A 1 517 ? 24.236 -26.163 -1.000 1.00 85.12 517 LEU A N 1
ATOM 3905 C CA . LEU A 1 517 ? 23.001 -25.621 -1.572 1.00 85.12 517 LEU A CA 1
ATOM 3906 C C . LEU A 1 517 ? 21.920 -26.696 -1.698 1.00 85.12 517 LEU A C 1
ATOM 3908 O O . LEU A 1 517 ? 20.780 -26.450 -1.314 1.00 85.12 517 LEU A O 1
ATOM 3912 N N . LEU A 1 518 ? 22.280 -27.900 -2.150 1.00 89.75 518 LEU A N 1
ATOM 3913 C CA . LEU A 1 518 ? 21.341 -29.014 -2.260 1.00 89.75 518 LEU A CA 1
ATOM 3914 C C . LEU A 1 518 ? 20.794 -29.438 -0.888 1.00 89.75 518 LEU A C 1
ATOM 3916 O O . LEU A 1 518 ? 19.593 -29.646 -0.742 1.00 89.75 518 LEU A O 1
ATOM 3920 N N . ARG A 1 519 ? 21.653 -29.522 0.137 1.00 88.50 519 ARG A N 1
ATOM 3921 C CA . ARG A 1 519 ? 21.234 -29.846 1.514 1.00 88.50 519 ARG A CA 1
ATOM 3922 C C . ARG A 1 519 ? 20.347 -28.753 2.121 1.00 88.50 519 ARG A C 1
ATOM 3924 O O . ARG A 1 519 ? 19.372 -29.065 2.806 1.00 88.50 519 ARG A O 1
ATOM 3931 N N . SER A 1 520 ? 20.661 -27.486 1.851 1.00 82.94 520 SER A N 1
ATOM 3932 C CA . SER A 1 520 ? 19.848 -26.341 2.275 1.00 82.94 520 SER A CA 1
ATOM 3933 C C . SER A 1 520 ? 18.466 -26.368 1.625 1.00 82.94 520 SER A C 1
ATOM 3935 O O . SER A 1 520 ? 17.460 -26.242 2.318 1.00 82.94 520 SER A O 1
ATOM 3937 N N . GLU A 1 521 ? 18.401 -26.591 0.311 1.00 78.19 521 GLU A N 1
ATOM 3938 C CA . GLU A 1 521 ? 17.136 -26.687 -0.421 1.00 78.19 521 GLU A CA 1
ATOM 3939 C C . GLU A 1 521 ? 16.303 -27.893 0.010 1.00 78.19 521 GLU A C 1
ATOM 3941 O O . GLU A 1 521 ? 15.094 -27.767 0.190 1.00 78.19 521 GLU A O 1
ATOM 3946 N N . GLN A 1 522 ? 16.937 -29.037 0.272 1.00 85.25 522 GLN A N 1
ATOM 3947 C CA . GLN A 1 522 ? 16.254 -30.217 0.800 1.00 85.25 522 GLN A CA 1
ATOM 3948 C C . GLN A 1 522 ? 15.601 -29.929 2.163 1.00 85.25 522 GLN A C 1
ATOM 3950 O O . GLN A 1 522 ? 14.430 -30.240 2.370 1.00 85.25 522 GLN A O 1
ATOM 3955 N N . THR A 1 523 ? 16.320 -29.253 3.063 1.00 85.94 523 THR A N 1
ATOM 3956 C CA . THR A 1 523 ? 15.794 -28.870 4.385 1.00 85.94 523 THR A CA 1
ATOM 3957 C C . THR A 1 523 ? 14.667 -27.834 4.258 1.00 85.94 523 THR A C 1
ATOM 3959 O O . THR A 1 523 ? 13.640 -27.914 4.937 1.00 85.94 523 THR A O 1
ATOM 3962 N N . ARG A 1 524 ? 14.809 -26.866 3.341 1.00 86.06 524 ARG A N 1
ATOM 3963 C CA . ARG A 1 524 ? 13.771 -25.868 3.037 1.00 86.06 524 ARG A CA 1
ATOM 3964 C C . ARG A 1 524 ? 12.501 -26.518 2.474 1.00 86.06 524 ARG A C 1
ATOM 3966 O O . ARG A 1 524 ? 11.396 -26.137 2.846 1.00 86.06 524 ARG A O 1
ATOM 3973 N N . MET A 1 525 ? 12.644 -27.517 1.606 1.00 79.25 525 MET A N 1
ATOM 3974 C CA . MET A 1 525 ? 11.531 -28.303 1.065 1.00 79.25 525 MET A CA 1
ATOM 3975 C C . MET A 1 525 ? 10.829 -29.130 2.149 1.00 79.25 525 MET A C 1
ATOM 3977 O O . MET A 1 525 ? 9.601 -29.181 2.181 1.00 79.25 525 MET A O 1
ATOM 3981 N N . GLU A 1 526 ? 11.583 -29.752 3.055 1.00 85.69 526 GLU A N 1
ATOM 3982 C CA . GLU A 1 526 ? 11.029 -30.536 4.165 1.00 85.69 526 GLU A CA 1
ATOM 3983 C C . GLU A 1 526 ? 10.236 -29.660 5.137 1.00 85.69 526 GLU A C 1
ATOM 3985 O O . GLU A 1 526 ? 9.079 -29.958 5.432 1.00 85.69 526 GLU A O 1
ATOM 3990 N N . THR A 1 527 ? 10.802 -28.523 5.542 1.00 83.00 527 THR A N 1
ATOM 3991 C CA . THR A 1 527 ? 10.103 -27.541 6.387 1.00 83.00 527 THR A CA 1
ATOM 3992 C C . THR A 1 527 ? 8.861 -26.963 5.708 1.00 83.00 527 THR A C 1
ATOM 3994 O O . THR A 1 527 ? 7.816 -26.852 6.348 1.00 83.00 527 THR A O 1
ATOM 3997 N N . MET A 1 528 ? 8.916 -26.664 4.404 1.00 78.00 528 MET A N 1
ATOM 3998 C CA . MET A 1 528 ? 7.738 -26.226 3.645 1.00 78.00 528 MET A CA 1
ATOM 3999 C C . MET A 1 528 ? 6.640 -27.294 3.655 1.00 78.00 528 MET A C 1
ATOM 4001 O O . MET A 1 528 ? 5.480 -26.993 3.931 1.00 78.00 528 MET A O 1
ATOM 4005 N N . LYS A 1 529 ? 7.008 -28.557 3.421 1.00 90.56 529 LYS A N 1
ATOM 4006 C CA . LYS A 1 529 ? 6.073 -29.684 3.444 1.00 90.56 529 LYS A CA 1
ATOM 4007 C C . LYS A 1 529 ? 5.436 -29.870 4.823 1.00 90.56 529 LYS A C 1
ATOM 4009 O O . LYS A 1 529 ? 4.247 -30.172 4.908 1.00 90.56 529 LYS A O 1
ATOM 4014 N N . GLU A 1 530 ? 6.194 -29.687 5.903 1.00 86.81 530 GLU A N 1
ATOM 4015 C CA . GLU A 1 530 ? 5.662 -29.727 7.270 1.00 86.81 530 GLU A CA 1
ATOM 4016 C C . GLU A 1 530 ? 4.688 -28.576 7.546 1.00 86.81 530 GLU A C 1
ATOM 4018 O O . GLU A 1 530 ? 3.620 -28.805 8.116 1.00 86.81 530 GLU A O 1
ATOM 4023 N N . ILE A 1 531 ? 4.999 -27.360 7.088 1.00 85.06 531 ILE A N 1
ATOM 4024 C CA . ILE A 1 531 ? 4.113 -26.194 7.218 1.00 85.06 531 ILE A CA 1
ATOM 4025 C C . ILE A 1 531 ? 2.811 -26.405 6.433 1.00 85.06 531 ILE A C 1
ATOM 4027 O O . ILE A 1 531 ? 1.726 -26.175 6.972 1.00 85.06 531 ILE A O 1
ATOM 4031 N N . GLU A 1 532 ? 2.888 -26.881 5.188 1.00 82.81 532 GLU A N 1
ATOM 4032 C CA . GLU A 1 532 ? 1.705 -27.189 4.375 1.00 82.81 532 GLU A CA 1
ATOM 4033 C C . GLU A 1 532 ? 0.862 -28.307 4.990 1.00 82.81 532 GLU A C 1
ATOM 4035 O O . GLU A 1 532 ? -0.364 -28.195 5.045 1.00 82.81 532 GLU A O 1
ATOM 4040 N N . LYS A 1 533 ? 1.504 -29.348 5.535 1.00 91.50 533 LYS A N 1
ATOM 4041 C CA . LYS A 1 533 ? 0.816 -30.415 6.269 1.00 91.50 533 LYS A CA 1
ATOM 4042 C C . LYS A 1 533 ? 0.078 -29.865 7.490 1.00 91.50 533 LYS A C 1
ATOM 4044 O O . LYS A 1 533 ? -1.105 -30.151 7.658 1.00 91.50 533 LYS A O 1
ATOM 4049 N N . MET A 1 534 ? 0.732 -29.039 8.311 1.00 91.81 534 MET A N 1
ATOM 4050 C CA . MET A 1 534 ? 0.091 -28.405 9.471 1.00 91.81 534 MET A CA 1
ATOM 4051 C C . MET A 1 534 ? -1.079 -27.505 9.059 1.00 91.81 534 MET A C 1
ATOM 4053 O O . MET A 1 534 ? -2.110 -27.487 9.733 1.00 91.81 534 MET A O 1
ATOM 4057 N N . ARG A 1 535 ? -0.957 -26.783 7.938 1.00 90.75 535 ARG A N 1
ATOM 4058 C CA . ARG A 1 535 ? -2.038 -25.952 7.391 1.00 90.75 535 ARG A CA 1
ATOM 4059 C C . ARG A 1 535 ? -3.235 -26.798 6.958 1.00 90.75 535 ARG A C 1
ATOM 4061 O O . ARG A 1 535 ? -4.356 -26.479 7.348 1.00 90.75 535 ARG A O 1
ATOM 4068 N N . ALA A 1 536 ? -2.999 -27.874 6.209 1.00 88.12 536 ALA A N 1
ATOM 4069 C CA . ALA A 1 536 ? -4.050 -28.788 5.768 1.00 88.12 536 ALA A CA 1
ATOM 4070 C C . ALA A 1 536 ? -4.755 -29.458 6.961 1.00 88.12 536 ALA A C 1
ATOM 4072 O O . ALA A 1 536 ? -5.982 -29.528 7.001 1.00 88.12 536 ALA A O 1
ATOM 4073 N N . GLU A 1 537 ? -4.003 -29.881 7.982 1.00 92.56 537 GLU A N 1
ATOM 4074 C CA . GLU A 1 537 ? -4.572 -30.423 9.222 1.00 92.56 537 GLU A CA 1
ATOM 4075 C C . GLU A 1 537 ? -5.402 -29.380 9.989 1.00 92.56 537 GLU A C 1
ATOM 4077 O O . GLU A 1 537 ? -6.468 -29.700 10.522 1.00 92.56 537 GLU A O 1
ATOM 4082 N N . ALA A 1 538 ? -4.951 -28.124 10.039 1.00 88.12 538 ALA A N 1
ATOM 4083 C CA . ALA A 1 538 ? -5.695 -27.039 10.675 1.00 88.12 538 ALA A CA 1
ATOM 4084 C C . ALA A 1 538 ? -6.995 -26.704 9.923 1.00 88.12 538 ALA A C 1
ATOM 4086 O O . ALA A 1 538 ? -8.013 -26.406 10.551 1.00 88.12 538 ALA A O 1
ATOM 4087 N N . GLU A 1 539 ? -6.981 -26.767 8.593 1.00 85.88 539 GLU A N 1
ATOM 4088 C CA . GLU A 1 539 ? -8.163 -26.565 7.754 1.00 85.88 539 GLU A CA 1
ATOM 4089 C C . GLU A 1 539 ? -9.162 -27.722 7.890 1.00 85.88 539 GLU A C 1
ATOM 4091 O O . GLU A 1 539 ? -10.354 -27.479 8.080 1.00 85.88 539 GLU A O 1
ATOM 4096 N N . ALA A 1 540 ? -8.681 -28.968 7.945 1.00 91.56 540 ALA A N 1
ATOM 4097 C CA . ALA A 1 540 ? -9.516 -30.134 8.224 1.00 91.56 540 ALA A CA 1
ATOM 4098 C C . ALA A 1 540 ? -10.191 -30.044 9.606 1.00 91.56 540 ALA A C 1
ATOM 4100 O O . ALA A 1 540 ? -11.403 -30.238 9.720 1.00 91.56 540 ALA A O 1
ATOM 4101 N N . LYS A 1 541 ? -9.441 -29.668 10.655 1.00 94.12 541 LYS A N 1
ATOM 4102 C CA . LYS A 1 541 ? -10.000 -29.456 12.005 1.00 94.12 541 LYS A CA 1
ATOM 4103 C C . LYS A 1 541 ? -11.034 -28.334 12.036 1.00 94.12 541 LYS A C 1
ATOM 4105 O O . LYS A 1 541 ? -12.039 -28.447 12.735 1.00 94.12 541 LYS A O 1
ATOM 4110 N N . ARG A 1 542 ? -10.815 -27.258 11.274 1.00 90.88 542 ARG A N 1
ATOM 4111 C CA . ARG A 1 542 ? -11.789 -26.169 11.126 1.00 90.88 542 ARG A CA 1
ATOM 4112 C C . ARG A 1 542 ? -13.081 -26.673 10.483 1.00 90.88 542 ARG A C 1
ATOM 4114 O O . ARG A 1 542 ? -14.147 -26.431 11.039 1.00 90.88 542 ARG A O 1
ATOM 4121 N N . GLY A 1 543 ? -12.976 -27.434 9.392 1.00 88.75 543 GLY A N 1
ATOM 4122 C CA . GLY A 1 543 ? -14.127 -28.062 8.740 1.00 88.75 543 GLY A CA 1
ATOM 4123 C C . GLY A 1 543 ? -14.913 -28.982 9.681 1.00 88.75 543 GLY A C 1
ATOM 4124 O O . GLY A 1 543 ? -16.140 -28.925 9.718 1.00 88.75 543 GLY A O 1
ATOM 4125 N N . GLU A 1 544 ? -14.228 -29.771 10.514 1.00 93.44 544 GLU A N 1
ATOM 4126 C CA . GLU A 1 544 ? -14.878 -30.627 11.517 1.00 93.44 544 GLU A CA 1
ATOM 4127 C C . GLU A 1 544 ? -15.618 -29.812 12.594 1.00 93.44 544 GLU A C 1
ATOM 4129 O O . GLU A 1 544 ? -16.739 -30.148 12.985 1.00 93.44 544 GLU A O 1
ATOM 4134 N N . MET A 1 545 ? -15.018 -28.718 13.075 1.00 93.69 545 MET A N 1
ATOM 4135 C CA . MET A 1 545 ? -15.664 -27.819 14.037 1.00 93.69 545 MET A CA 1
ATOM 4136 C C . MET A 1 545 ? -16.892 -27.119 13.446 1.00 93.69 545 MET A C 1
ATOM 4138 O O . MET A 1 545 ? -17.903 -26.976 14.138 1.00 93.69 545 MET A O 1
ATOM 4142 N N . ASP A 1 546 ? -16.825 -26.710 12.180 1.00 91.56 546 ASP A N 1
ATOM 4143 C CA . ASP A 1 546 ? -17.948 -26.082 11.487 1.00 91.56 546 ASP A CA 1
ATOM 4144 C C . ASP A 1 546 ? -19.090 -27.079 11.249 1.00 91.56 546 ASP A C 1
ATOM 4146 O O . ASP A 1 546 ? -20.250 -26.739 11.485 1.00 91.56 546 ASP A O 1
ATOM 4150 N N . LEU A 1 547 ? -18.784 -28.342 10.923 1.00 94.62 547 LEU A N 1
ATOM 4151 C CA . LEU A 1 547 ? -19.786 -29.412 10.866 1.00 94.62 547 LEU A CA 1
ATOM 4152 C C . LEU A 1 547 ? -20.475 -29.631 12.221 1.00 94.62 547 LEU A C 1
ATOM 4154 O O . LEU A 1 547 ? -21.703 -29.685 12.272 1.00 94.62 547 LEU A O 1
ATOM 4158 N N . LYS A 1 548 ? -19.722 -29.673 13.330 1.00 96.12 548 LYS A N 1
ATOM 4159 C CA . LYS A 1 548 ? -20.301 -29.780 14.686 1.00 96.12 548 LYS A CA 1
ATOM 4160 C C . LYS A 1 548 ? -21.201 -28.590 15.020 1.00 96.12 548 LYS A C 1
ATOM 4162 O O . LYS A 1 548 ? -22.266 -28.766 15.609 1.00 96.12 548 LYS A O 1
ATOM 4167 N N . ARG A 1 549 ? -20.806 -27.374 14.626 1.00 95.56 549 ARG A N 1
ATOM 4168 C CA . ARG A 1 549 ? -21.634 -26.171 14.799 1.00 95.56 549 ARG A CA 1
ATOM 4169 C C . ARG A 1 549 ? -22.949 -26.297 14.026 1.00 95.56 549 ARG A C 1
ATOM 4171 O O . ARG A 1 549 ? -24.005 -26.027 14.594 1.00 95.56 549 ARG A O 1
ATOM 4178 N N . ILE A 1 550 ? -22.891 -26.720 12.763 1.00 95.56 550 ILE A N 1
ATOM 4179 C CA . ILE A 1 550 ? -24.078 -26.919 11.920 1.00 95.56 550 ILE A CA 1
ATOM 4180 C C . ILE A 1 550 ? -24.985 -28.003 12.512 1.00 95.56 550 ILE A C 1
ATOM 4182 O O . ILE A 1 550 ? -26.195 -27.806 12.579 1.00 95.56 550 ILE A O 1
ATOM 4186 N N . GLU A 1 551 ? -24.422 -29.105 13.009 1.00 95.94 551 GLU A N 1
ATOM 4187 C CA . GLU A 1 551 ? -25.188 -30.179 13.648 1.00 95.94 551 GLU A CA 1
ATOM 4188 C C . GLU A 1 551 ? -25.936 -29.689 14.897 1.00 95.94 551 GLU A C 1
ATOM 4190 O O . GLU A 1 551 ? -27.119 -29.989 15.070 1.00 95.94 551 GLU A O 1
ATOM 4195 N N . ILE A 1 552 ? -25.278 -28.899 15.753 1.00 95.81 552 ILE A N 1
ATOM 4196 C CA . ILE A 1 552 ? -25.907 -28.299 16.939 1.00 95.81 552 ILE A CA 1
ATOM 4197 C C . ILE A 1 552 ? -27.055 -27.375 16.524 1.00 95.81 552 ILE A C 1
ATOM 4199 O O . ILE A 1 552 ? -28.146 -27.460 17.093 1.00 95.81 552 ILE A O 1
ATOM 4203 N N . ILE A 1 553 ? -26.841 -26.525 15.515 1.00 93.06 553 ILE A N 1
ATOM 4204 C CA . ILE A 1 553 ? -27.876 -25.620 15.000 1.00 93.06 553 ILE A CA 1
ATOM 4205 C C . ILE A 1 553 ? -29.058 -26.428 14.457 1.00 93.06 553 ILE A C 1
ATOM 4207 O O . ILE A 1 553 ? -30.198 -26.155 14.826 1.00 93.06 553 ILE A O 1
ATOM 4211 N N . ALA A 1 554 ? -28.800 -27.457 13.650 1.00 94.81 554 ALA A N 1
ATOM 4212 C CA . ALA A 1 554 ? -29.835 -28.309 13.076 1.00 94.81 554 ALA A CA 1
ATOM 4213 C C . ALA A 1 554 ? -30.637 -29.051 14.157 1.00 94.81 554 ALA A C 1
ATOM 4215 O O . ALA A 1 554 ? -31.866 -29.044 14.121 1.00 94.81 554 ALA A O 1
ATOM 4216 N N . LYS A 1 555 ? -29.969 -29.632 15.166 1.00 95.19 555 LYS A N 1
ATOM 4217 C CA . LYS A 1 555 ? -30.630 -30.268 16.321 1.00 95.19 555 LYS A CA 1
ATOM 4218 C C . LYS A 1 555 ? -31.498 -29.278 17.091 1.00 95.19 555 LYS A C 1
ATOM 4220 O O . LYS A 1 555 ? -32.627 -29.605 17.443 1.00 95.19 555 LYS A O 1
ATOM 4225 N N . THR A 1 556 ? -30.998 -28.064 17.305 1.00 95.62 556 THR A N 1
ATOM 4226 C CA . THR A 1 556 ? -31.737 -27.004 18.004 1.00 95.62 556 THR A CA 1
ATOM 4227 C C . THR A 1 556 ? -32.976 -26.590 17.214 1.00 95.62 556 THR A C 1
ATOM 4229 O O . THR A 1 556 ? -34.067 -26.516 17.772 1.00 95.62 556 THR A O 1
ATOM 4232 N N . GLN A 1 557 ? -32.842 -26.386 15.901 1.00 92.06 557 GLN A N 1
ATOM 4233 C CA . GLN A 1 557 ? -33.974 -26.063 15.032 1.00 92.06 557 GLN A CA 1
ATOM 4234 C C . GLN A 1 557 ? -35.008 -27.191 14.978 1.00 92.06 557 GLN A C 1
ATOM 4236 O O . GLN A 1 557 ? -36.207 -26.918 15.016 1.00 92.06 557 GLN A O 1
ATOM 4241 N N . LEU A 1 558 ? -34.567 -28.451 14.945 1.00 93.81 558 LEU A N 1
ATOM 4242 C CA . LEU A 1 558 ? -35.460 -29.606 14.985 1.00 93.81 558 LEU A CA 1
ATOM 4243 C C . LEU A 1 558 ? -36.251 -29.659 16.300 1.00 93.81 558 LEU A C 1
ATOM 4245 O O . LEU A 1 558 ? -37.449 -29.930 16.285 1.00 93.81 558 LEU A O 1
ATOM 4249 N N . GLU A 1 559 ? -35.605 -29.382 17.431 1.00 91.31 559 GLU A N 1
ATOM 4250 C CA . GLU A 1 559 ? -36.262 -29.373 18.739 1.00 91.31 559 GLU A CA 1
ATOM 4251 C C . GLU A 1 559 ? -37.274 -28.225 18.858 1.00 91.31 559 GLU A C 1
ATOM 4253 O O . GLU A 1 559 ? -38.403 -28.437 19.299 1.00 91.31 559 GLU A O 1
ATOM 4258 N N . ILE A 1 560 ? -36.924 -27.036 18.355 1.00 89.38 560 ILE A N 1
ATOM 4259 C CA . ILE A 1 560 ? -37.851 -25.904 18.229 1.00 89.38 560 ILE A CA 1
ATOM 4260 C C . ILE A 1 560 ? -39.064 -26.302 17.376 1.00 89.38 560 ILE A C 1
ATOM 4262 O O . ILE A 1 560 ? -40.206 -26.097 17.789 1.00 89.38 560 ILE A O 1
ATOM 4266 N N . ALA A 1 561 ? -38.844 -26.924 16.216 1.00 88.06 561 ALA A N 1
ATOM 4267 C CA . ALA A 1 561 ? -39.924 -27.365 15.336 1.00 88.06 561 ALA A CA 1
ATOM 4268 C C . ALA A 1 561 ? -40.846 -28.397 16.012 1.00 88.06 561 ALA A C 1
ATOM 4270 O O . ALA A 1 561 ? -42.066 -28.311 15.869 1.00 88.06 561 ALA A O 1
ATOM 4271 N N . LYS A 1 562 ? -40.297 -29.334 16.799 1.00 86.88 562 LYS A N 1
ATOM 4272 C CA . LYS A 1 562 ? -41.097 -30.280 17.597 1.00 86.88 562 LYS A CA 1
ATOM 4273 C C . LYS A 1 562 ? -41.923 -29.580 18.673 1.00 86.88 562 LYS A C 1
ATOM 4275 O O . LYS A 1 562 ? -43.072 -29.964 18.871 1.00 86.88 562 LYS A O 1
ATOM 4280 N N . LEU A 1 563 ? -41.376 -28.567 19.348 1.00 83.94 563 LEU A N 1
ATOM 4281 C CA . LEU A 1 563 ? -42.121 -27.779 20.337 1.00 83.94 563 LEU A CA 1
ATOM 4282 C C . LEU A 1 563 ? -43.301 -27.052 19.685 1.00 83.94 563 LEU A C 1
ATOM 4284 O O . LEU A 1 563 ? -44.412 -27.108 20.206 1.00 83.94 563 LEU A O 1
ATOM 4288 N N . PHE A 1 564 ? -43.103 -26.456 18.507 1.00 78.88 564 PHE A N 1
ATOM 4289 C CA . PHE A 1 564 ? -44.190 -25.828 17.749 1.00 78.88 564 PHE A CA 1
ATOM 4290 C C . PHE A 1 564 ? -45.217 -26.840 17.219 1.00 78.88 564 PHE A C 1
ATOM 4292 O O . PHE A 1 564 ? -46.417 -26.572 17.254 1.00 78.88 564 PHE A O 1
ATOM 4299 N N . ALA A 1 565 ? -44.783 -28.027 16.786 1.00 78.00 565 ALA A N 1
ATOM 4300 C CA . ALA A 1 565 ? -45.687 -29.095 16.359 1.00 78.00 565 ALA A CA 1
ATOM 4301 C C . ALA A 1 565 ? -46.470 -29.720 17.535 1.00 78.00 565 ALA A C 1
ATOM 4303 O O . ALA A 1 565 ? -47.625 -30.113 17.371 1.00 78.00 565 ALA A O 1
ATOM 4304 N N . GLY A 1 566 ? -45.865 -29.792 18.726 1.00 63.72 566 GLY A N 1
ATOM 4305 C CA . GLY A 1 566 ? -46.486 -30.283 19.959 1.00 63.72 566 GLY A CA 1
ATOM 4306 C C . GLY A 1 566 ? -47.428 -29.274 20.623 1.00 63.72 566 GLY A C 1
ATOM 4307 O O . GLY A 1 566 ? -48.441 -29.675 21.194 1.00 63.72 566 GLY A O 1
ATOM 4308 N N . ALA A 1 567 ? -47.157 -27.972 20.488 1.00 58.09 567 ALA A N 1
ATOM 4309 C CA . ALA A 1 567 ? -48.005 -26.899 21.011 1.00 58.09 567 ALA A CA 1
ATOM 4310 C C . ALA A 1 567 ? -49.395 -26.845 20.345 1.00 58.09 567 ALA A C 1
ATOM 4312 O O . ALA A 1 567 ? -50.347 -26.362 20.949 1.00 58.09 567 ALA A O 1
ATOM 4313 N N . ASN A 1 568 ? -49.557 -27.415 19.146 1.00 53.88 568 ASN A N 1
ATOM 4314 C CA . ASN A 1 568 ? -50.841 -27.465 18.438 1.00 53.88 568 ASN A CA 1
ATOM 4315 C C . ASN A 1 568 ? -51.814 -28.557 18.933 1.00 53.88 568 ASN A C 1
ATOM 4317 O O . ASN A 1 568 ? -52.879 -28.730 18.344 1.00 53.88 568 ASN A O 1
ATOM 4321 N N . LYS A 1 569 ? -51.493 -29.290 20.010 1.00 55.47 569 LYS A N 1
ATOM 4322 C CA . LYS A 1 569 ? -52.404 -30.287 20.611 1.00 55.47 569 LYS A CA 1
ATOM 4323 C C . LYS A 1 569 ? -53.277 -29.769 21.763 1.00 55.47 569 LYS A C 1
ATOM 4325 O O . LYS A 1 569 ? -53.969 -30.573 22.380 1.00 55.47 569 LYS A O 1
ATOM 4330 N N . GLY A 1 570 ? -53.310 -28.465 22.043 1.00 57.16 570 GLY A N 1
ATOM 4331 C CA . GLY A 1 570 ? -54.148 -27.971 23.142 1.00 57.16 570 GLY A CA 1
ATOM 4332 C C . GLY A 1 570 ? -54.281 -26.460 23.289 1.00 57.16 570 GLY A C 1
ATOM 4333 O O . GLY A 1 570 ? -54.391 -25.992 24.417 1.00 57.16 570 GLY A O 1
ATOM 4334 N N . VAL A 1 571 ? -54.260 -25.685 22.200 1.00 51.09 571 VAL A N 1
ATOM 4335 C CA . VAL A 1 571 ? -54.597 -24.256 22.295 1.00 51.09 571 VAL A CA 1
ATOM 4336 C C . VAL A 1 571 ? -56.107 -24.097 22.148 1.00 51.09 571 VAL A C 1
ATOM 4338 O O . VAL A 1 571 ? -56.665 -24.276 21.067 1.00 51.09 571 VAL A O 1
ATOM 4341 N N . ASP A 1 572 ? -56.745 -23.793 23.275 1.00 52.84 572 ASP A N 1
ATOM 4342 C CA . ASP A 1 572 ? -58.150 -23.419 23.391 1.00 52.84 572 ASP A CA 1
ATOM 4343 C C . ASP A 1 572 ? -58.472 -22.246 22.428 1.00 52.84 572 ASP A C 1
ATOM 4345 O O . ASP A 1 572 ? -57.801 -21.206 22.486 1.00 52.84 572 ASP A O 1
ATOM 4349 N N . PRO A 1 573 ? -59.463 -22.376 21.520 1.00 55.34 573 PRO A N 1
ATOM 4350 C CA . PRO A 1 573 ? -59.828 -21.332 20.555 1.00 55.34 573 PRO A CA 1
ATOM 4351 C C . PRO A 1 573 ? -60.257 -19.989 21.176 1.00 55.34 573 PRO A C 1
ATOM 4353 O O . PRO A 1 573 ? -60.433 -19.011 20.447 1.00 55.34 573 PRO A O 1
ATOM 4356 N N . SER A 1 574 ? -60.431 -19.922 22.498 1.00 53.47 574 SER A N 1
ATOM 4357 C CA . SER A 1 574 ? -60.893 -18.748 23.245 1.00 53.47 574 SER A CA 1
ATOM 4358 C C . SER A 1 574 ? -59.869 -17.602 23.361 1.00 53.47 574 SER A C 1
ATOM 4360 O O . SER A 1 574 ? -60.258 -16.473 23.653 1.00 53.47 574 SER A O 1
ATOM 4362 N N . LEU A 1 575 ? -58.577 -17.833 23.083 1.00 51.66 575 LEU A N 1
ATOM 4363 C CA . LEU A 1 575 ? -57.507 -16.836 23.290 1.00 51.66 575 LEU A CA 1
ATOM 4364 C C . LEU A 1 575 ? -57.151 -15.974 22.062 1.00 51.66 575 LEU A C 1
ATOM 4366 O O . LEU A 1 575 ? -56.183 -15.210 22.101 1.00 51.66 575 LEU A O 1
ATOM 4370 N N . ARG A 1 576 ? -57.932 -16.021 20.974 1.00 57.44 576 ARG A N 1
ATOM 4371 C CA . ARG A 1 576 ? -57.794 -15.062 19.860 1.00 57.44 576 ARG A CA 1
ATOM 4372 C C . ARG A 1 576 ? -58.396 -13.703 20.235 1.00 57.44 576 ARG A C 1
ATOM 4374 O O . ARG A 1 576 ? -59.500 -13.359 19.825 1.00 57.44 576 ARG A O 1
ATOM 4381 N N . ILE A 1 577 ? -57.641 -12.906 20.985 1.00 52.09 577 ILE A N 1
ATOM 438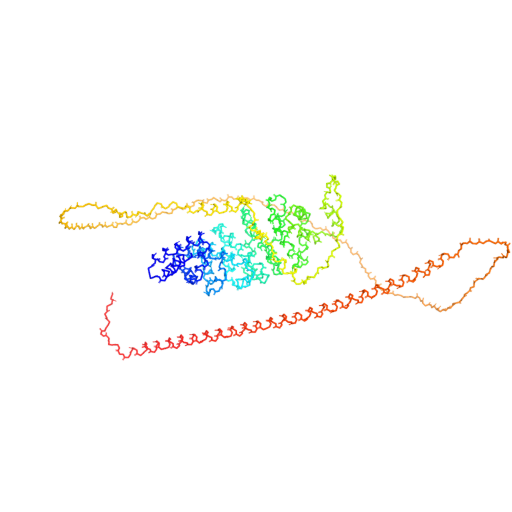2 C CA . ILE A 1 577 ? -57.936 -11.484 21.185 1.00 52.09 577 ILE A CA 1
ATOM 4383 C C . ILE A 1 577 ? -57.252 -10.671 20.078 1.00 52.09 577 ILE A C 1
ATOM 4385 O O . ILE A 1 577 ? -56.041 -10.488 20.081 1.00 52.09 577 ILE A O 1
ATOM 4389 N N . GLY A 1 578 ? -58.080 -10.174 19.155 1.00 54.34 578 GLY A N 1
ATOM 4390 C CA . GLY A 1 578 ? -57.981 -8.834 18.572 1.00 54.34 578 GLY A CA 1
ATOM 4391 C C . GLY A 1 578 ? -56.866 -8.544 17.565 1.00 54.34 578 GLY A C 1
ATOM 4392 O O . GLY A 1 578 ? -55.762 -8.167 17.944 1.00 54.34 578 GLY A O 1
ATOM 4393 N N . ARG A 1 579 ? -57.237 -8.501 16.280 1.00 46.19 579 ARG A N 1
ATOM 4394 C CA . ARG A 1 579 ? -57.227 -7.247 15.502 1.00 46.19 579 ARG A CA 1
ATOM 4395 C C . ARG A 1 579 ? -57.932 -7.444 14.159 1.00 46.19 579 ARG A C 1
ATOM 4397 O O . ARG A 1 579 ? -57.433 -8.155 13.290 1.00 46.19 579 ARG A O 1
ATOM 4404 N N . SER A 1 580 ? -59.112 -6.832 14.078 1.00 46.31 580 SER A N 1
ATOM 4405 C CA . SER A 1 580 ? -59.735 -6.344 12.847 1.00 46.31 580 SER A CA 1
ATOM 4406 C C . SER A 1 580 ? -59.004 -5.110 12.335 1.00 46.31 580 SER A C 1
ATOM 4408 O O . SER A 1 580 ? -58.374 -4.425 13.180 1.00 46.31 580 SER A O 1
#